Protein AF-0000000084583290 (afdb_homodimer)

Foldseek 3Di:
DVVVVVVVVVVLVVLLVLLLVQQLVVCVVPFNVVDACVSSCVSSVHDSVSVVVNDVGPLRSLVVSLCVLLVVLLVQQPPQHDAPDKDFLVPDDLVNRSNLVSCVVPVSNLLQCVDPRGRVCNVPVVLVSLLCSLQPFKDFAWPPRDDDDRNVVSSVLSVVVVVLSVVCSVVVVPDDSSVSSVVNSVVCVVTTGMMGGNDD/DVVVVVVVVVVLVVLLVLLLVQQLVVCVVPFNVPDACVSSCVSSVHDSVSVVVNDVGSLRSLVVSLCVLLVVLLVQQPPQHDAPDKDFLVPDDLVNRSNLVSCVVPVSNLLQCVDPRGRVCNVPVVLVSLLCSLQPFKDFAWPPRDDDDRNVVSSVLSVVVVVLSVVCSVVVVPDDSSVSSVVNSVVCVVTTGMMGGNDD

Nearest PDB structures (foldseek):
  6hs0-assembly1_A  TM=5.120E-01  e=3.910E-04  Mycobacterium tuberculosis H37Rv
  5wm9-assembly1_A  TM=4.959E-01  e=4.121E-04  Mycobacterium tuberculosis H37Rv
  7pt0-assembly1_A  TM=5.266E-01  e=5.090E-04  Streptomyces coelicolor
  2qib-assembly1_A  TM=5.802E-01  e=3.983E-03  Streptomyces coelicolor A3(2)
  5n1c-assembly1_B  TM=4.462E-01  e=7.116E-03  Mycobacterium tuberculosis H37Rv

Sequence (400 aa):
MEYEQNSTSKRRNRTKEHFREALIKLIKKKGYHAVTVKDIVEEAAYNRSTFYFHYQDKIELAEDLLDKMFTGLEGAAGIMYTPGRKTSTQEIDVPSFSLIAYIYEHKSFFELIKYEDTLPGMHTRFPNAIKNIYEEQFEFETINGMQVNMKYFKIYTGFGFYGLVRNLIAEDFKIPEEQFTKDVIELSQTHIQSFKYIGRMEYEQNSTSKRRNRTKEHFREALIKLIKKKGYHAVTVKDIVEEAAYNRSTFYFHYQDKIELAEDLLDKMFTGLEGAAGIMYTPGRKTSTQEIDVPSFSLIAYIYEHKSFFELIKYEDTLPGMHTRFPNAIKNIYEEQFEFETINGMQVNMKYFKIYTGFGFYGLVRNLIAEDFKIPEEQFTKDVIELSQTHIQSFKYIGR

Structure (mmCIF, N/CA/C/O backbone):
data_AF-0000000084583290-model_v1
#
loop_
_entity.id
_entity.type
_entity.pdbx_description
1 polymer 'TetR family transcriptional regulator'
#
loop_
_atom_site.group_PDB
_atom_site.id
_atom_site.type_symbol
_atom_site.label_atom_id
_atom_site.label_alt_id
_atom_site.label_comp_id
_atom_site.label_asym_id
_atom_site.label_entity_id
_atom_site.label_seq_id
_atom_site.pdbx_PDB_ins_code
_atom_site.Cartn_x
_atom_site.Cartn_y
_atom_site.Cartn_z
_atom_site.occupancy
_atom_site.B_iso_or_equiv
_atom_site.auth_seq_id
_atom_site.auth_comp_id
_atom_site.auth_asym_id
_atom_site.auth_atom_id
_atom_site.pdbx_PDB_model_num
ATOM 1 N N . MET A 1 1 ? -46.5 -10.094 -9.727 1 48.78 1 MET A N 1
ATOM 2 C CA . MET A 1 1 ? -45.281 -10.188 -10.523 1 48.78 1 MET A CA 1
ATOM 3 C C . MET A 1 1 ? -44.188 -9.242 -9.992 1 48.78 1 MET A C 1
ATOM 5 O O . MET A 1 1 ? -43.031 -9.594 -9.945 1 48.78 1 MET A O 1
ATOM 9 N N . GLU A 1 2 ? -44.562 -8.102 -9.555 1 52.69 2 GLU A N 1
ATOM 10 C CA . GLU A 1 2 ? -43.625 -7.129 -8.992 1 52.69 2 GLU A CA 1
ATOM 11 C C . GLU A 1 2 ? -43.125 -7.574 -7.625 1 52.69 2 GLU A C 1
ATOM 13 O O . GLU A 1 2 ? -41.938 -7.449 -7.324 1 52.69 2 GLU A O 1
ATOM 18 N N . TYR A 1 3 ? -44 -8.078 -6.859 1 54.41 3 TYR A N 1
ATOM 19 C CA . TYR A 1 3 ? -43.656 -8.555 -5.527 1 54.41 3 TYR A CA 1
ATOM 20 C C . TYR A 1 3 ? -42.719 -9.766 -5.609 1 54.41 3 TYR A C 1
ATOM 22 O O . TYR A 1 3 ? -41.812 -9.914 -4.801 1 54.41 3 TYR A O 1
ATOM 30 N N . GLU A 1 4 ? -43 -10.664 -6.512 1 52.88 4 GLU A N 1
ATOM 31 C CA . GLU A 1 4 ? -42.156 -11.82 -6.738 1 52.88 4 GLU A CA 1
ATOM 32 C C . GLU A 1 4 ? -40.781 -11.398 -7.246 1 52.88 4 GLU A C 1
ATOM 34 O O . GLU A 1 4 ? -39.75 -12 -6.879 1 52.88 4 GLU A O 1
ATOM 39 N N . GLN A 1 5 ? -40.75 -10.328 -8.078 1 55.19 5 GLN A N 1
ATOM 40 C CA . GLN A 1 5 ? -39.5 -9.812 -8.594 1 55.19 5 GLN A CA 1
ATOM 41 C C . GLN A 1 5 ? -38.656 -9.203 -7.473 1 55.19 5 GLN A C 1
ATOM 43 O O . GLN A 1 5 ? -37.438 -9.391 -7.434 1 55.19 5 GLN A O 1
ATOM 48 N N . ASN A 1 6 ? -39.344 -8.516 -6.559 1 57.34 6 ASN A N 1
ATOM 49 C CA . ASN A 1 6 ? -38.688 -7.922 -5.41 1 57.34 6 ASN A CA 1
ATOM 50 C C . ASN A 1 6 ? -38.125 -8.992 -4.469 1 57.34 6 ASN A C 1
ATOM 52 O O . ASN A 1 6 ? -37.031 -8.844 -3.926 1 57.34 6 ASN A O 1
ATOM 56 N N . SER A 1 7 ? -38.906 -10.125 -4.34 1 58.75 7 SER A N 1
ATOM 57 C CA . SER A 1 7 ? -38.5 -11.219 -3.469 1 58.75 7 SER A CA 1
ATOM 58 C C . SER A 1 7 ? -37.312 -11.961 -4.062 1 58.75 7 SER A C 1
ATOM 60 O O . SER A 1 7 ? -36.375 -12.344 -3.34 1 58.75 7 SER A O 1
ATOM 62 N N . THR A 1 8 ? -37.344 -12.125 -5.395 1 55.91 8 THR A N 1
ATOM 63 C CA . THR A 1 8 ? -36.25 -12.805 -6.082 1 55.91 8 THR A CA 1
ATOM 64 C C . THR A 1 8 ? -34.969 -11.969 -6.039 1 55.91 8 THR A C 1
ATOM 66 O O . THR A 1 8 ? -33.875 -12.508 -5.883 1 55.91 8 THR A O 1
ATOM 69 N N . SER A 1 9 ? -35.25 -10.625 -6.168 1 65.06 9 SER A N 1
ATOM 70 C CA . SER A 1 9 ? -34.125 -9.727 -6.102 1 65.06 9 SER A CA 1
ATOM 71 C C . SER A 1 9 ? -33.469 -9.742 -4.715 1 65.06 9 SER A C 1
ATOM 73 O O . SER A 1 9 ? -32.25 -9.781 -4.59 1 65.06 9 SER A O 1
ATOM 75 N N . LYS A 1 10 ? -34.375 -9.781 -3.723 1 64.75 10 LYS A N 1
ATOM 76 C CA . LYS A 1 10 ? -33.906 -9.82 -2.348 1 64.75 10 LYS A CA 1
ATOM 77 C C . LYS A 1 10 ? -33.188 -11.141 -2.059 1 64.75 10 LYS A C 1
ATOM 79 O O . LYS A 1 10 ? -32.156 -11.164 -1.396 1 64.75 10 LYS A O 1
ATOM 84 N N . ARG A 1 11 ? -33.844 -12.203 -2.557 1 65.38 11 ARG A N 1
ATOM 85 C CA . ARG A 1 11 ? -33.25 -13.523 -2.357 1 65.38 11 ARG A CA 1
ATOM 86 C C . ARG A 1 11 ? -31.891 -13.625 -3.074 1 65.38 11 ARG A C 1
ATOM 88 O O . ARG A 1 11 ? -30.938 -14.156 -2.523 1 65.38 11 ARG A O 1
ATOM 95 N N . ARG A 1 12 ? -31.922 -13.195 -4.305 1 74.62 12 ARG A N 1
ATOM 96 C CA . ARG A 1 12 ? -30.688 -13.195 -5.086 1 74.62 12 ARG A CA 1
ATOM 97 C C . ARG A 1 12 ? -29.594 -12.398 -4.383 1 74.62 12 ARG A C 1
ATOM 99 O O . ARG A 1 12 ? -28.422 -12.797 -4.387 1 74.62 12 ARG A O 1
ATOM 106 N N . ASN A 1 13 ? -29.953 -11.352 -3.766 1 82.75 13 ASN A N 1
ATOM 107 C CA . ASN A 1 13 ? -29.016 -10.5 -3.055 1 82.75 13 ASN A CA 1
ATOM 108 C C . ASN A 1 13 ? -28.484 -11.18 -1.799 1 82.75 13 ASN A C 1
ATOM 110 O O . ASN A 1 13 ? -27.281 -11.086 -1.495 1 82.75 13 ASN A O 1
ATOM 114 N N . ARG A 1 14 ? -29.328 -11.953 -1.276 1 91 14 ARG A N 1
ATOM 115 C CA . ARG A 1 14 ? -28.906 -12.664 -0.074 1 91 14 ARG A CA 1
ATOM 116 C C . ARG A 1 14 ? -27.922 -13.773 -0.409 1 91 14 ARG A C 1
ATOM 118 O O . ARG A 1 14 ? -26.922 -13.961 0.302 1 91 14 ARG A O 1
ATOM 125 N N . THR A 1 15 ? -28.219 -14.461 -1.518 1 95.56 15 THR A N 1
ATOM 126 C CA . THR A 1 15 ? -27.328 -15.523 -1.961 1 95.56 15 THR A CA 1
ATOM 127 C C . THR A 1 15 ? -25.938 -14.977 -2.287 1 95.56 15 THR A C 1
ATOM 129 O O . THR A 1 15 ? -24.922 -15.531 -1.852 1 95.56 15 THR A O 1
ATOM 132 N N . LYS A 1 16 ? -25.891 -13.859 -2.959 1 97.25 16 LYS A N 1
ATOM 133 C CA . LYS A 1 16 ? -24.609 -13.227 -3.287 1 97.25 16 LYS A CA 1
ATOM 134 C C . LYS A 1 16 ? -23.844 -12.844 -2.023 1 97.25 16 LYS A C 1
ATOM 136 O O . LYS A 1 16 ? -22.641 -13.039 -1.941 1 97.25 16 LYS A O 1
ATOM 141 N N . GLU A 1 17 ? -24.578 -12.352 -1.106 1 97.19 17 GLU A N 1
ATOM 142 C CA . GLU A 1 17 ? -23.969 -11.961 0.154 1 97.19 17 GLU A CA 1
ATOM 143 C C . GLU A 1 17 ? -23.344 -13.156 0.86 1 97.19 17 GLU A C 1
ATOM 145 O O . GLU A 1 17 ? -22.234 -13.055 1.404 1 97.19 17 GLU A O 1
ATOM 150 N N . HIS A 1 18 ? -24 -14.24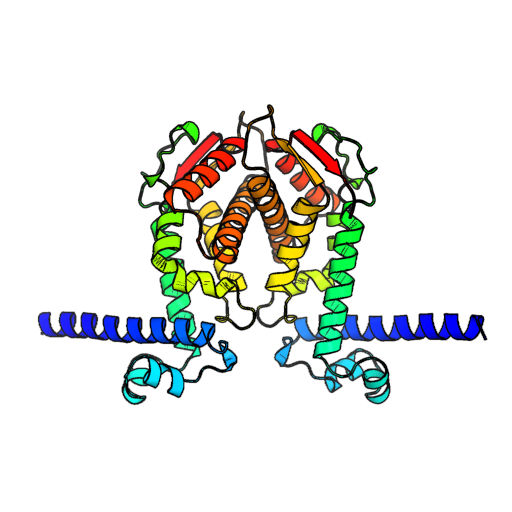2 0.802 1 98 18 HIS A N 1
ATOM 151 C CA . HIS A 1 18 ? -23.484 -15.453 1.427 1 98 18 HIS A CA 1
ATOM 152 C C . HIS A 1 18 ? -22.219 -15.938 0.734 1 98 18 HIS A C 1
ATOM 154 O O . HIS A 1 18 ? -21.266 -16.375 1.396 1 98 18 HIS A O 1
ATOM 160 N N . PHE A 1 19 ? -22.219 -15.852 -0.584 1 98.5 19 PHE A N 1
ATOM 161 C CA . PHE A 1 19 ? -21.047 -16.25 -1.33 1 98.5 19 PHE A CA 1
ATOM 162 C C . PHE A 1 19 ? -19.875 -15.328 -1.028 1 98.5 19 PHE A C 1
ATOM 164 O O . PHE A 1 19 ? -18.734 -15.781 -0.854 1 98.5 19 PHE A O 1
ATOM 171 N N . ARG A 1 20 ? -20.125 -14.055 -0.941 1 98.44 20 ARG A N 1
ATOM 172 C CA . ARG A 1 20 ? -19.078 -13.094 -0.621 1 98.44 20 ARG A CA 1
ATOM 173 C C . ARG A 1 20 ? -18.5 -13.344 0.769 1 98.44 20 ARG A C 1
ATOM 175 O O . ARG A 1 20 ? -17.281 -13.367 0.95 1 98.44 20 ARG A O 1
ATOM 182 N N . GLU A 1 21 ? -19.391 -13.594 1.687 1 98.38 21 GLU A N 1
ATOM 183 C CA . GLU A 1 21 ? -18.969 -13.859 3.057 1 98.38 21 GLU A CA 1
ATOM 184 C C . GLU A 1 21 ? -18.156 -15.156 3.139 1 98.38 21 GLU A C 1
ATOM 186 O O . GLU A 1 21 ? -17.172 -15.234 3.865 1 98.38 21 GLU A O 1
ATOM 191 N N . ALA A 1 22 ? -18.609 -16.125 2.432 1 98.75 22 ALA A N 1
ATOM 192 C CA . ALA A 1 22 ? -17.906 -17.406 2.393 1 98.75 22 ALA A CA 1
ATOM 193 C C . ALA A 1 22 ? -16.5 -17.234 1.817 1 98.75 22 ALA A C 1
ATOM 195 O O . ALA A 1 22 ? -15.531 -17.781 2.35 1 98.75 22 ALA A O 1
ATOM 196 N N . LEU A 1 23 ? -16.391 -16.484 0.766 1 98.81 23 LEU A N 1
ATOM 197 C CA . LEU A 1 23 ? -15.102 -16.25 0.14 1 98.81 23 LEU A CA 1
ATOM 198 C C . LEU A 1 23 ? -14.141 -15.562 1.112 1 98.81 23 LEU A C 1
ATOM 200 O O . LEU A 1 23 ? -12.984 -15.969 1.24 1 98.81 23 LEU A O 1
ATOM 204 N N . ILE A 1 24 ? -14.602 -14.555 1.821 1 98.75 24 ILE A N 1
ATOM 205 C CA . ILE A 1 24 ? -13.789 -13.828 2.795 1 98.75 24 ILE A CA 1
ATOM 206 C C . ILE A 1 24 ? -13.266 -14.797 3.854 1 98.75 24 ILE A C 1
ATOM 208 O O . ILE A 1 24 ? -12.07 -14.82 4.141 1 98.75 24 ILE A O 1
ATOM 212 N N . LYS A 1 25 ? -14.164 -15.586 4.367 1 98.62 25 LYS A N 1
ATOM 213 C CA . LYS A 1 25 ? -13.82 -16.547 5.41 1 98.62 25 LYS A CA 1
ATOM 214 C C . LYS A 1 25 ? -12.773 -17.531 4.914 1 98.62 25 LYS A C 1
ATOM 216 O O . LYS A 1 25 ? -11.797 -17.828 5.617 1 98.62 25 LYS A O 1
ATOM 221 N N . LEU A 1 26 ? -12.945 -18.031 3.762 1 98.81 26 LEU A N 1
ATOM 222 C CA . LEU A 1 26 ? -12.078 -19.078 3.211 1 98.81 26 LEU A CA 1
ATOM 223 C C . LEU A 1 26 ? -10.695 -18.516 2.889 1 98.81 26 LEU A C 1
ATOM 225 O O . LEU A 1 26 ? -9.688 -19.203 3.066 1 98.81 26 LEU A O 1
ATOM 229 N N . ILE A 1 27 ? -10.641 -17.25 2.426 1 98.38 27 ILE A N 1
ATOM 230 C CA . ILE A 1 27 ? -9.352 -16.641 2.137 1 98.38 27 ILE A CA 1
ATOM 231 C C . ILE A 1 27 ? -8.539 -16.5 3.424 1 98.38 27 ILE A C 1
ATOM 233 O O . ILE A 1 27 ? -7.336 -16.766 3.434 1 98.38 27 ILE A O 1
ATOM 237 N N . LYS A 1 28 ? -9.227 -16.172 4.477 1 97.5 28 LYS A N 1
ATOM 238 C CA . LYS A 1 28 ? -8.547 -16.047 5.766 1 97.5 28 LYS A CA 1
ATOM 239 C C . LYS A 1 28 ? -8.047 -17.406 6.258 1 97.5 28 LYS A C 1
ATOM 241 O O . LYS A 1 28 ? -7.016 -17.484 6.93 1 97.5 28 LYS A O 1
ATOM 246 N N . LYS A 1 29 ? -8.688 -18.422 5.852 1 97.69 29 LYS A N 1
ATOM 247 C CA . LYS A 1 29 ? -8.383 -19.766 6.332 1 97.69 29 LYS A CA 1
ATOM 248 C C . LYS A 1 29 ? -7.273 -20.406 5.508 1 97.69 29 LYS A C 1
ATOM 250 O O . LYS A 1 29 ? -6.391 -21.078 6.055 1 97.69 29 LYS A O 1
ATOM 255 N N . LYS A 1 30 ? -7.25 -20.188 4.117 1 97.44 30 LYS A N 1
ATOM 256 C CA . LYS A 1 30 ? -6.328 -21.016 3.348 1 97.44 30 LYS A CA 1
ATOM 257 C C . LYS A 1 30 ? -5.758 -20.234 2.16 1 97.44 30 LYS A C 1
ATOM 259 O O . LYS A 1 30 ? -5.016 -20.797 1.35 1 97.44 30 LYS A O 1
ATOM 264 N N . GLY A 1 31 ? -6.023 -18.953 2.064 1 96.44 31 GLY A N 1
ATOM 265 C CA . GLY A 1 31 ? -5.539 -18.156 0.944 1 96.44 31 GLY A CA 1
ATOM 266 C C . GLY A 1 31 ? -6.434 -18.25 -0.276 1 96.44 31 GLY A C 1
ATOM 267 O O . GLY A 1 31 ? -7.105 -19.25 -0.495 1 96.44 31 GLY A O 1
ATOM 268 N N . TYR A 1 32 ? -6.422 -17.203 -1.07 1 96.75 32 TYR A N 1
ATOM 269 C CA . TYR A 1 32 ? -7.309 -17.078 -2.221 1 96.75 32 TYR A CA 1
ATOM 270 C C . TYR A 1 32 ? -7.078 -18.203 -3.225 1 96.75 32 TYR A C 1
ATOM 272 O O . TYR A 1 32 ? -8.039 -18.781 -3.742 1 96.75 32 TYR A O 1
ATOM 280 N N . HIS A 1 33 ? -5.84 -18.516 -3.553 1 93.75 33 HIS A N 1
ATOM 281 C CA . HIS A 1 33 ? -5.535 -19.438 -4.637 1 93.75 33 HIS A CA 1
ATOM 282 C C . HIS A 1 33 ? -5.961 -20.859 -4.289 1 93.75 33 HIS A C 1
ATOM 284 O O . HIS A 1 33 ? -6.348 -21.641 -5.172 1 93.75 33 HIS A O 1
ATOM 290 N N . ALA A 1 34 ? -6.008 -21.156 -3.039 1 96.81 34 ALA A N 1
ATOM 291 C CA . ALA A 1 34 ? -6.359 -22.516 -2.609 1 96.81 34 ALA A CA 1
ATOM 292 C C . ALA A 1 34 ? -7.875 -22.688 -2.549 1 96.81 34 ALA A C 1
ATOM 294 O O . ALA A 1 34 ? -8.375 -23.812 -2.455 1 96.81 34 ALA A O 1
ATOM 295 N N . VAL A 1 35 ? -8.633 -21.641 -2.58 1 98.5 35 VAL A N 1
ATOM 296 C CA . VAL A 1 35 ? -10.086 -21.703 -2.473 1 98.5 35 VAL A CA 1
ATOM 297 C C . VAL A 1 35 ? -10.68 -22.188 -3.791 1 98.5 35 VAL A C 1
ATOM 299 O O . VAL A 1 35 ? -10.273 -21.75 -4.867 1 98.5 35 VAL A O 1
ATOM 302 N N . THR A 1 36 ? -11.609 -23.125 -3.742 1 98.38 36 THR A N 1
ATOM 303 C CA . THR A 1 36 ? -12.336 -23.594 -4.914 1 98.38 36 THR A CA 1
ATOM 304 C C . THR A 1 36 ? -13.82 -23.234 -4.82 1 98.38 36 THR A C 1
ATOM 306 O O . THR A 1 36 ? -14.297 -22.844 -3.756 1 98.38 36 THR A O 1
ATOM 309 N N . VAL A 1 37 ? -14.477 -23.359 -5.973 1 98.5 37 VAL A N 1
ATOM 310 C CA . VAL A 1 37 ? -15.922 -23.141 -5.977 1 98.5 37 VAL A CA 1
ATOM 311 C C . VAL A 1 37 ? -16.594 -24.156 -5.047 1 98.5 37 VAL A C 1
ATOM 313 O O . VAL A 1 37 ? -17.547 -23.812 -4.344 1 98.5 37 VAL A O 1
ATOM 316 N N . LYS A 1 38 ? -16.016 -25.344 -5.02 1 98.5 38 LYS A N 1
ATOM 317 C CA . LYS A 1 38 ? -16.547 -26.359 -4.109 1 98.5 38 LYS A CA 1
ATOM 318 C C . LYS A 1 38 ? -16.469 -25.891 -2.658 1 98.5 38 LYS A C 1
ATOM 320 O O . LYS A 1 38 ? -17.438 -26.016 -1.909 1 98.5 38 LYS A O 1
ATOM 325 N N . ASP A 1 39 ? -15.383 -25.359 -2.232 1 98.75 39 ASP A N 1
ATOM 326 C CA . ASP A 1 39 ? -15.211 -24.812 -0.885 1 98.75 39 ASP A CA 1
ATOM 327 C C . ASP A 1 39 ? -16.266 -23.75 -0.584 1 98.75 39 ASP A C 1
ATOM 329 O O . ASP A 1 39 ? -16.844 -23.734 0.498 1 98.75 39 ASP A O 1
ATOM 333 N N . ILE A 1 40 ? -16.5 -22.859 -1.593 1 98.81 40 ILE A N 1
ATOM 334 C CA . ILE A 1 40 ? -17.359 -21.688 -1.42 1 98.81 40 ILE A CA 1
ATOM 335 C C . ILE A 1 40 ? -18.797 -22.141 -1.212 1 98.81 40 ILE A C 1
ATOM 337 O O . ILE A 1 40 ? -19.469 -21.672 -0.287 1 98.81 40 ILE A O 1
ATOM 341 N N . VAL A 1 41 ? -19.25 -23.031 -2.059 1 98.56 41 VAL A N 1
ATOM 342 C CA . VAL A 1 41 ? -20.641 -23.453 -1.973 1 98.56 41 VAL A CA 1
ATOM 343 C C . VAL A 1 41 ? -20.859 -24.266 -0.697 1 98.56 41 VAL A C 1
ATOM 345 O O . VAL A 1 41 ? -21.922 -24.156 -0.067 1 98.56 41 VAL A O 1
ATOM 348 N N . GLU A 1 42 ? -19.875 -25.062 -0.284 1 98.62 42 GLU A N 1
ATOM 349 C CA . GLU A 1 42 ? -19.984 -25.812 0.965 1 98.62 42 GLU A CA 1
ATOM 350 C C . GLU A 1 42 ? -20.031 -24.875 2.168 1 98.62 42 GLU A C 1
ATOM 352 O O . GLU A 1 42 ? -20.859 -25.047 3.064 1 98.62 42 GLU A O 1
ATOM 357 N N . GLU A 1 43 ? -19.188 -23.875 2.211 1 98.5 43 GLU A N 1
ATOM 358 C CA . GLU A 1 43 ? -19.141 -22.906 3.299 1 98.5 43 GLU A CA 1
ATOM 359 C C . GLU A 1 43 ? -20.438 -22.109 3.377 1 98.5 43 GLU A C 1
ATOM 361 O O . GLU A 1 43 ? -20.938 -21.812 4.469 1 98.5 43 GLU A O 1
ATOM 366 N N . ALA A 1 44 ? -20.984 -21.766 2.219 1 98.19 44 ALA A N 1
ATOM 367 C CA . ALA A 1 44 ? -22.188 -20.938 2.146 1 98.19 44 ALA A CA 1
ATOM 368 C C . ALA A 1 44 ? -23.453 -21.781 2.24 1 98.19 44 ALA A C 1
ATOM 370 O O . ALA A 1 44 ? -24.562 -21.25 2.334 1 98.19 44 ALA A O 1
ATOM 371 N N . ALA A 1 45 ? -23.312 -23.109 2.158 1 97.5 45 ALA A N 1
ATOM 372 C CA . ALA A 1 45 ? -24.422 -24.047 2.26 1 97.5 45 ALA A CA 1
ATOM 373 C C . ALA A 1 45 ? -25.359 -23.938 1.063 1 97.5 45 ALA A C 1
ATOM 375 O O . ALA A 1 45 ? -26.578 -23.828 1.231 1 97.5 45 ALA A O 1
ATOM 376 N N . TYR A 1 46 ? -24.719 -23.828 -0.071 1 97.44 46 TYR A N 1
ATOM 377 C CA . TYR A 1 46 ? -25.438 -23.875 -1.34 1 97.44 46 TYR A CA 1
ATOM 378 C C . TYR A 1 46 ? -24.891 -24.969 -2.242 1 97.44 46 TYR A C 1
ATOM 380 O O . TYR A 1 46 ? -23.875 -25.609 -1.915 1 97.44 46 TYR A O 1
ATOM 388 N N . ASN A 1 47 ? -25.578 -25.281 -3.307 1 95.75 47 ASN A N 1
ATOM 389 C CA . ASN A 1 47 ? -25.047 -26.203 -4.312 1 95.75 47 ASN A CA 1
ATOM 390 C C . ASN A 1 47 ? -24.344 -25.453 -5.438 1 95.75 47 ASN A C 1
ATOM 392 O O . ASN A 1 47 ? -24.422 -24.234 -5.531 1 95.75 47 ASN A O 1
ATOM 396 N N . ARG A 1 48 ? -23.625 -26.234 -6.215 1 97 48 ARG A N 1
ATOM 397 C CA . ARG A 1 48 ? -22.828 -25.656 -7.297 1 97 48 ARG A CA 1
ATOM 398 C C . ARG A 1 48 ? -23.719 -24.969 -8.328 1 97 48 ARG A C 1
ATOM 400 O O . ARG A 1 48 ? -23.344 -23.953 -8.906 1 97 48 ARG A O 1
ATOM 407 N N . SER A 1 49 ? -24.891 -25.547 -8.531 1 97 49 SER A N 1
ATOM 408 C CA . SER A 1 49 ? -25.797 -24.969 -9.523 1 97 49 SER A CA 1
ATOM 409 C C . SER A 1 49 ? -26.203 -23.547 -9.148 1 97 49 SER A C 1
ATOM 411 O O . SER A 1 49 ? -26.312 -22.672 -10.008 1 97 49 SER A O 1
ATOM 413 N N . THR A 1 50 ? -26.422 -23.359 -7.91 1 97.12 50 THR A N 1
ATOM 414 C CA . THR A 1 50 ? -26.797 -22.047 -7.414 1 97.12 50 THR A CA 1
ATOM 415 C C . THR A 1 50 ? -25.656 -21.047 -7.629 1 97.12 50 THR A C 1
ATOM 417 O O . THR A 1 50 ? -25.891 -19.891 -7.992 1 97.12 50 THR A O 1
ATOM 420 N N . PHE A 1 51 ? -24.391 -21.5 -7.387 1 98.31 51 PHE A N 1
ATOM 421 C CA . PHE A 1 51 ? -23.234 -20.641 -7.613 1 98.31 51 PHE A CA 1
ATOM 422 C C . PHE A 1 51 ? -23.172 -20.172 -9.062 1 98.31 51 PHE A C 1
ATOM 424 O O . PHE A 1 51 ? -23.031 -18.969 -9.328 1 98.31 51 PHE A O 1
ATOM 431 N N . TYR A 1 52 ? -23.422 -21.062 -9.969 1 97.31 52 TYR A N 1
ATOM 432 C CA . TYR A 1 52 ? -23.234 -20.781 -11.391 1 97.31 52 TYR A CA 1
ATOM 433 C C . TYR A 1 52 ? -24.391 -19.969 -11.945 1 97.31 52 TYR A C 1
ATOM 435 O O . TYR A 1 52 ? -24.297 -19.391 -13.039 1 97.31 52 TYR A O 1
ATOM 443 N N . PHE A 1 53 ? -25.438 -19.984 -11.188 1 97.06 53 PHE A N 1
ATOM 444 C CA . PHE A 1 53 ? -26.547 -19.094 -11.516 1 97.06 53 PHE A CA 1
ATOM 445 C C . PHE A 1 53 ? -26.141 -17.641 -11.312 1 97.06 53 PHE A C 1
ATOM 447 O O . PHE A 1 53 ? -26.578 -16.75 -12.047 1 97.06 53 PHE A O 1
ATOM 454 N N . HIS A 1 54 ? -25.281 -17.422 -10.391 1 97.44 54 HIS A N 1
ATOM 455 C CA . HIS A 1 54 ? -24.922 -16.062 -9.992 1 97.44 54 HIS A CA 1
ATOM 456 C C . HIS A 1 54 ? -23.562 -15.656 -10.57 1 97.44 54 HIS A C 1
ATOM 458 O O . HIS A 1 54 ? -23.359 -14.492 -10.906 1 97.44 54 HIS A O 1
ATOM 464 N N . TYR A 1 55 ? -22.625 -16.641 -10.578 1 98.12 55 TYR A N 1
ATOM 465 C CA . TYR A 1 55 ? -21.25 -16.344 -10.992 1 98.12 55 TYR A CA 1
ATOM 466 C C . TYR A 1 55 ? -20.75 -17.406 -11.961 1 98.12 55 TYR A C 1
ATOM 468 O O . TYR A 1 55 ? -21.047 -18.594 -11.812 1 98.12 55 TYR A O 1
ATOM 476 N N . GLN A 1 56 ? -19.875 -16.922 -12.867 1 97.88 56 GLN A N 1
ATOM 477 C CA . GLN A 1 56 ? -19.266 -17.844 -13.812 1 97.88 56 GLN A CA 1
ATOM 478 C C . GLN A 1 56 ? -18.109 -18.594 -13.172 1 97.88 56 GLN A C 1
ATOM 480 O O . GLN A 1 56 ? -17.828 -19.75 -13.531 1 97.88 56 GLN A O 1
ATOM 485 N N . ASP A 1 57 ? -17.391 -17.969 -12.273 1 97.75 57 ASP A N 1
ATOM 486 C CA . ASP A 1 57 ? -16.219 -18.531 -11.609 1 97.75 57 ASP A CA 1
ATOM 487 C C . ASP A 1 57 ? -15.859 -17.734 -10.359 1 97.75 57 ASP A C 1
ATOM 489 O O . ASP A 1 57 ? -16.562 -16.797 -9.992 1 97.75 57 ASP A O 1
ATOM 493 N N . LYS A 1 58 ? -14.828 -18.141 -9.688 1 97.81 58 LYS A N 1
ATOM 494 C CA . LYS A 1 58 ? -14.352 -17.5 -8.469 1 97.81 58 LYS A CA 1
ATOM 495 C C . LYS A 1 58 ? -13.844 -16.094 -8.742 1 97.81 58 LYS A C 1
ATOM 497 O O . LYS A 1 58 ? -13.992 -15.203 -7.906 1 97.81 58 LYS A O 1
ATOM 502 N N . ILE A 1 59 ? -13.344 -15.875 -9.922 1 97.25 59 ILE A N 1
ATOM 503 C CA . ILE A 1 59 ? -12.797 -14.578 -10.297 1 97.25 59 ILE A CA 1
ATOM 504 C C . ILE A 1 59 ? -13.914 -13.539 -10.352 1 97.25 59 ILE A C 1
ATOM 506 O O . ILE A 1 59 ? -13.758 -12.422 -9.836 1 97.25 59 ILE A O 1
ATOM 510 N N . GLU A 1 60 ? -14.969 -13.898 -10.914 1 98.38 60 GLU A N 1
ATOM 511 C CA . GLU A 1 60 ? -16.109 -12.984 -10.977 1 98.38 60 GLU A CA 1
ATOM 512 C C . GLU A 1 60 ? -16.625 -12.656 -9.586 1 98.38 60 GLU A C 1
ATOM 514 O O . GLU A 1 60 ? -16.984 -11.508 -9.305 1 98.38 60 GLU A O 1
ATOM 519 N N . LEU A 1 61 ? -16.75 -13.695 -8.75 1 98.62 61 LEU A N 1
ATOM 520 C CA . LEU A 1 61 ? -17.172 -13.477 -7.375 1 98.62 61 LEU A CA 1
ATOM 521 C C . LEU A 1 61 ? -16.234 -12.508 -6.664 1 98.62 61 LEU A C 1
ATOM 523 O O . LEU A 1 61 ? -16.688 -11.578 -5.984 1 98.62 61 LEU A O 1
ATOM 527 N N . ALA A 1 62 ? -14.953 -12.688 -6.836 1 98.44 62 ALA A N 1
ATOM 528 C CA . ALA A 1 62 ? -13.953 -11.82 -6.219 1 98.44 62 ALA A CA 1
ATOM 529 C C . ALA A 1 62 ? -14.094 -10.383 -6.699 1 98.44 62 ALA A C 1
ATOM 531 O O . ALA A 1 62 ? -14.055 -9.445 -5.895 1 98.44 62 ALA A O 1
ATOM 532 N N . GLU A 1 63 ? -14.266 -10.211 -7.949 1 98.06 63 GLU A N 1
ATOM 533 C CA . GLU A 1 63 ? -14.438 -8.875 -8.523 1 98.06 63 GLU A CA 1
ATOM 534 C C . GLU A 1 63 ? -15.695 -8.203 -7.992 1 98.06 63 GLU A C 1
ATOM 536 O O . GLU A 1 63 ? -15.68 -7.008 -7.684 1 98.06 63 GLU A O 1
ATOM 541 N N . ASP A 1 64 ? -16.719 -8.992 -7.969 1 98.19 64 ASP A N 1
ATOM 542 C CA . ASP A 1 64 ? -17.969 -8.492 -7.434 1 98.19 64 ASP A CA 1
ATOM 543 C C . ASP A 1 64 ? -17.812 -8.016 -5.992 1 98.19 64 ASP A C 1
ATOM 545 O O . ASP A 1 64 ? -18.312 -6.953 -5.621 1 98.19 64 ASP A O 1
ATOM 549 N N . LEU A 1 65 ? -17.172 -8.797 -5.195 1 98.5 65 LEU A N 1
ATOM 550 C CA . LEU A 1 65 ? -16.922 -8.453 -3.803 1 98.5 65 LEU A CA 1
ATOM 551 C C . LEU A 1 65 ? -16.125 -7.156 -3.701 1 98.5 65 LEU A C 1
ATOM 553 O O . LEU A 1 65 ? -16.5 -6.242 -2.963 1 98.5 65 LEU A O 1
ATOM 557 N N . LEU A 1 66 ? -15.039 -7 -4.438 1 98.44 66 LEU A N 1
ATOM 558 C CA . LEU A 1 66 ? -14.227 -5.793 -4.441 1 98.44 66 LEU A CA 1
ATOM 559 C C . LEU A 1 66 ? -15.047 -4.578 -4.855 1 98.44 66 LEU A C 1
ATOM 561 O O . LEU A 1 66 ? -15.008 -3.537 -4.195 1 98.44 66 LEU A O 1
ATOM 565 N N . ASP A 1 67 ? -15.758 -4.781 -5.941 1 98 67 ASP A N 1
ATOM 566 C CA . ASP A 1 67 ? -16.562 -3.678 -6.465 1 98 67 ASP A CA 1
ATOM 567 C C . ASP A 1 67 ? -17.578 -3.191 -5.426 1 98 67 ASP A C 1
ATOM 569 O O . ASP A 1 67 ? -17.703 -1.986 -5.199 1 98 67 ASP A O 1
ATOM 573 N N . LYS A 1 68 ? -18.25 -4.09 -4.848 1 97.69 68 LYS A N 1
ATOM 574 C CA . LYS A 1 68 ? -19.25 -3.738 -3.846 1 97.69 68 LYS A CA 1
ATOM 575 C C . LYS A 1 68 ? -18.625 -2.98 -2.68 1 97.69 68 LYS A C 1
ATOM 577 O O . LYS A 1 68 ? -19.125 -1.925 -2.279 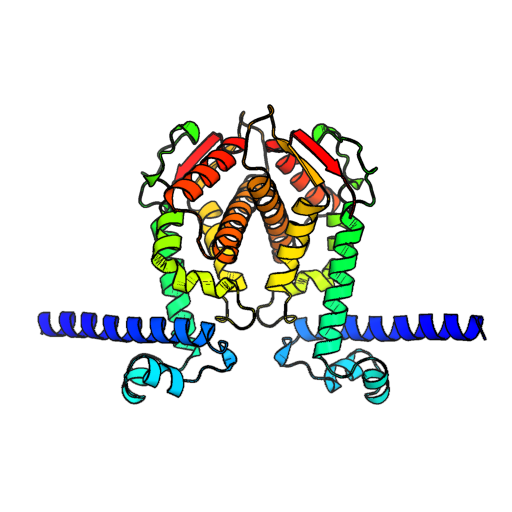1 97.69 68 LYS A O 1
ATOM 582 N N . MET A 1 69 ? -17.562 -3.477 -2.164 1 98.06 69 MET A N 1
ATOM 583 C CA . MET A 1 69 ? -16.953 -2.934 -0.947 1 98.06 69 MET A CA 1
ATOM 584 C C . MET A 1 69 ? -16.312 -1.575 -1.215 1 98.06 69 MET A C 1
ATOM 586 O O . MET A 1 69 ? -16.484 -0.642 -0.427 1 98.06 69 MET A O 1
ATOM 590 N N . PHE A 1 70 ? -15.648 -1.394 -2.357 1 97.5 70 PHE A N 1
ATOM 591 C CA . PHE A 1 70 ? -14.953 -0.135 -2.604 1 97.5 70 PHE A CA 1
ATOM 592 C C . PHE A 1 70 ? -15.914 0.92 -3.135 1 97.5 70 PHE A C 1
ATOM 594 O O . PHE A 1 70 ? -15.75 2.111 -2.867 1 97.5 70 PHE A O 1
ATOM 601 N N . THR A 1 71 ? -16.953 0.477 -3.844 1 96.25 71 THR A N 1
ATOM 602 C CA . THR A 1 71 ? -18.031 1.417 -4.16 1 96.25 71 THR A CA 1
ATOM 603 C C . THR A 1 71 ? -18.703 1.91 -2.889 1 96.25 71 THR A C 1
ATOM 605 O O . THR A 1 71 ? -19.031 3.096 -2.768 1 96.25 71 THR A O 1
ATOM 608 N N . GLY A 1 72 ? -18.953 1.02 -1.999 1 95.75 72 GLY A N 1
ATOM 609 C CA . GLY A 1 72 ? -19.5 1.399 -0.707 1 95.75 72 GLY A CA 1
ATOM 610 C C . GLY A 1 72 ? -18.609 2.359 0.061 1 95.75 72 GLY A C 1
ATOM 611 O O . GLY A 1 72 ? -19.094 3.314 0.668 1 95.75 72 GLY A O 1
ATOM 612 N N . LEU A 1 73 ? -17.344 2.137 0.06 1 95.94 73 LEU A N 1
ATOM 613 C CA . LEU A 1 73 ? -16.391 3.016 0.724 1 95.94 73 LEU A CA 1
ATOM 614 C C . LEU A 1 73 ? -16.438 4.418 0.129 1 95.94 73 LEU A C 1
ATOM 616 O O . LEU A 1 73 ? -16.5 5.406 0.864 1 95.94 73 LEU A O 1
ATOM 620 N N . GLU A 1 74 ? -16.438 4.457 -1.155 1 93.75 74 GLU A N 1
ATOM 621 C CA . GLU A 1 74 ? -16.516 5.738 -1.852 1 93.75 74 GLU A CA 1
ATOM 622 C C . GLU A 1 74 ? -17.812 6.469 -1.507 1 93.75 74 GLU A C 1
ATOM 624 O O . GLU A 1 74 ? -17.828 7.691 -1.354 1 93.75 74 GLU A O 1
ATOM 629 N N . GLY A 1 75 ? -18.859 5.719 -1.405 1 92.12 75 GLY A N 1
ATOM 630 C CA . GLY A 1 75 ? -20.141 6.297 -1.044 1 92.12 75 GLY A CA 1
ATOM 631 C C . GLY A 1 75 ? -20.188 6.789 0.39 1 92.12 75 GLY A C 1
ATOM 632 O O . GLY A 1 75 ? -20.891 7.754 0.698 1 92.12 75 GLY A O 1
ATOM 633 N N . ALA A 1 76 ? -19.453 6.191 1.237 1 91.56 76 ALA A N 1
ATOM 634 C CA . ALA A 1 76 ? -19.438 6.539 2.656 1 91.56 76 ALA A CA 1
ATOM 635 C C . ALA A 1 76 ? -18.703 7.852 2.893 1 91.56 76 ALA A C 1
ATOM 637 O O . ALA A 1 76 ? -18.938 8.539 3.889 1 91.56 76 ALA A O 1
ATOM 638 N N . ALA A 1 77 ? -17.797 8.336 2.092 1 86.81 77 ALA A N 1
ATOM 639 C CA . ALA A 1 77 ? -16.906 9.477 2.275 1 86.81 77 ALA A CA 1
ATOM 640 C C . ALA A 1 77 ? -17.703 10.766 2.477 1 86.81 77 ALA A C 1
ATOM 642 O O . ALA A 1 77 ? -17.312 11.625 3.273 1 86.81 77 ALA A O 1
ATOM 643 N N . GLY A 1 78 ? -18.828 10.906 1.856 1 82.12 78 GLY A N 1
ATOM 644 C CA . GLY A 1 78 ? -19.516 12.195 1.861 1 82.12 78 GLY A CA 1
ATOM 645 C C . GLY A 1 78 ? -20.828 12.172 2.617 1 82.12 78 GLY A C 1
ATOM 646 O O . GLY A 1 78 ? -21.578 13.148 2.594 1 82.12 78 GLY A O 1
ATOM 647 N N . ILE A 1 79 ? -21.109 11.141 3.285 1 79 79 ILE A N 1
ATOM 648 C CA . ILE A 1 79 ? -22.453 10.93 3.828 1 79 79 ILE A CA 1
ATOM 649 C C . ILE A 1 79 ? -22.75 12 4.875 1 79 79 ILE A C 1
ATOM 651 O O . ILE A 1 79 ? -23.891 12.469 4.977 1 79 79 ILE A O 1
ATOM 655 N N . MET A 1 80 ? -21.75 12.43 5.551 1 76.88 80 MET A N 1
ATOM 656 C CA . MET A 1 80 ? -22 13.328 6.676 1 76.88 80 MET A CA 1
ATOM 657 C C . MET A 1 80 ? -21.734 14.773 6.293 1 76.88 80 MET A C 1
ATOM 659 O O . MET A 1 80 ? -21.781 15.664 7.137 1 76.88 80 MET A O 1
ATOM 663 N N . TYR A 1 81 ? -21.469 15.016 4.996 1 80.44 81 TYR A N 1
ATOM 664 C CA . TYR A 1 81 ? -21.078 16.359 4.605 1 80.44 81 TYR A CA 1
ATOM 665 C C . TYR A 1 81 ? -22.016 16.906 3.533 1 80.44 81 TYR A C 1
ATOM 667 O O . TYR A 1 81 ? -22.484 16.156 2.68 1 80.44 81 TYR A O 1
ATOM 675 N N . THR A 1 82 ? -22.281 18.188 3.678 1 79.81 82 THR A N 1
ATOM 676 C CA . THR A 1 82 ? -22.984 18.891 2.621 1 79.81 82 THR A CA 1
ATOM 677 C C . THR A 1 82 ? -22.031 19.312 1.512 1 79.81 82 THR A C 1
ATOM 679 O O . THR A 1 82 ? -21.016 19.969 1.771 1 79.81 82 THR A O 1
ATOM 682 N N . PRO A 1 83 ? -22.406 18.922 0.328 1 85.81 83 PRO A N 1
ATOM 683 C CA . PRO A 1 83 ? -21.5 19.312 -0.763 1 85.81 83 PRO A CA 1
ATOM 684 C C . PRO A 1 83 ? -21.297 20.812 -0.86 1 85.81 83 PRO A C 1
ATOM 686 O O . PRO A 1 83 ? -22.266 21.578 -0.757 1 85.81 83 PRO A O 1
ATOM 689 N N . GLY A 1 84 ? -20.062 21.141 -0.987 1 84.94 84 GLY A N 1
ATOM 690 C CA . GLY A 1 84 ? -19.734 22.531 -1.221 1 84.94 84 GLY A CA 1
ATOM 691 C C . GLY A 1 84 ? -19.5 23.312 0.06 1 84.94 84 GLY A C 1
ATOM 692 O O . GLY A 1 84 ? -18.938 24.422 0.03 1 84.94 84 GLY A O 1
ATOM 693 N N . ARG A 1 85 ? -19.859 22.75 1.162 1 85.62 85 ARG A N 1
ATOM 694 C CA . ARG A 1 85 ? -19.688 23.453 2.426 1 85.62 85 ARG A CA 1
ATOM 695 C C . ARG A 1 85 ? -18.297 23.234 2.998 1 85.62 85 ARG A C 1
ATOM 697 O O . ARG A 1 85 ? -17.844 22.078 3.127 1 85.62 85 ARG A O 1
ATOM 704 N N . LYS A 1 86 ? -17.75 24.344 3.32 1 89.06 86 LYS A N 1
ATOM 705 C CA . LYS A 1 86 ? -16.438 24.281 3.953 1 89.06 86 LYS A CA 1
ATOM 706 C C . LYS A 1 86 ? -16.562 23.906 5.426 1 89.06 86 LYS A C 1
ATOM 708 O O . LYS A 1 86 ? -17.406 24.438 6.141 1 89.06 86 LYS A O 1
ATOM 713 N N . THR A 1 87 ? -15.734 22.984 5.832 1 86.44 87 THR A N 1
ATOM 714 C CA . THR A 1 87 ? -15.703 22.531 7.219 1 86.44 87 THR A CA 1
ATOM 715 C C . THR A 1 87 ? -14.305 22.688 7.809 1 86.44 87 THR A C 1
ATOM 717 O O . THR A 1 87 ? -13.32 22.219 7.219 1 86.44 87 THR A O 1
ATOM 720 N N . SER A 1 88 ? -14.273 23.359 8.945 1 87.06 88 SER A N 1
ATOM 721 C CA . SER A 1 88 ? -13.008 23.453 9.664 1 87.06 88 SER A CA 1
ATOM 722 C C . SER A 1 88 ? -12.664 22.141 10.367 1 87.06 88 SER A C 1
ATOM 724 O O . SER A 1 88 ? -13.539 21.5 10.953 1 87.06 88 SER A O 1
ATOM 726 N N . THR A 1 89 ? -11.344 21.734 10.281 1 83.94 89 THR A N 1
ATOM 727 C CA . THR A 1 89 ? -10.945 20.484 10.938 1 83.94 89 THR A CA 1
ATOM 728 C C . THR A 1 89 ? -11.07 20.609 12.453 1 83.94 89 THR A C 1
ATOM 730 O O . THR A 1 89 ? -11.18 19.609 13.148 1 83.94 89 THR A O 1
ATOM 733 N N . GLN A 1 90 ? -11.078 21.797 12.969 1 82 90 GLN A N 1
ATOM 734 C CA . GLN A 1 90 ? -11.25 22.016 14.398 1 82 90 GLN A CA 1
ATOM 735 C C . GLN A 1 90 ? -12.695 21.766 14.828 1 82 90 GLN A C 1
ATOM 737 O O . GLN A 1 90 ? -12.969 21.594 16.016 1 82 90 GLN A O 1
ATOM 742 N N . GLU A 1 91 ? -13.562 21.688 13.836 1 79.12 91 GLU A N 1
ATOM 743 C CA . GLU A 1 91 ? -14.984 21.547 14.133 1 79.12 91 GLU A CA 1
ATOM 744 C C . GLU A 1 91 ? -15.453 20.109 13.891 1 79.12 91 GLU A C 1
ATOM 746 O O . GLU A 1 91 ? -16.625 19.781 14.133 1 79.12 91 GLU A O 1
ATOM 751 N N . ILE A 1 92 ? -14.516 19.375 13.445 1 73 92 ILE A N 1
ATOM 752 C CA . ILE A 1 92 ? -14.914 18.016 13.125 1 73 92 ILE A CA 1
ATOM 753 C C . ILE A 1 92 ? -15.242 17.266 14.406 1 73 92 ILE A C 1
ATOM 755 O O . ILE A 1 92 ? -14.5 17.344 15.391 1 73 92 ILE A O 1
ATOM 759 N N . ASP A 1 93 ? -16.562 16.859 14.398 1 66.19 93 ASP A N 1
ATOM 760 C CA . ASP A 1 93 ? -16.953 15.945 15.477 1 66.19 93 ASP A CA 1
ATOM 761 C C . ASP A 1 93 ? -16.812 14.492 15.047 1 66.19 93 ASP A C 1
ATOM 763 O O . ASP A 1 93 ? -16.656 14.203 13.859 1 66.19 93 ASP A O 1
ATOM 767 N N . VAL A 1 94 ? -16.672 13.492 16.078 1 59 94 VAL A N 1
ATOM 768 C CA . VAL A 1 94 ? -16.406 12.062 15.945 1 59 94 VAL A CA 1
ATOM 769 C C . VAL A 1 94 ? -17.344 11.461 14.891 1 59 94 VAL A C 1
ATOM 771 O O . VAL A 1 94 ? -16.906 10.719 14.008 1 59 94 VAL A O 1
ATOM 774 N N . PRO A 1 95 ? -18.578 11.75 14.875 1 55.22 95 PRO A N 1
ATOM 775 C CA . PRO A 1 95 ? -19.453 11.039 13.938 1 55.22 95 PRO A CA 1
ATOM 776 C C . PRO A 1 95 ? -19.094 11.305 12.477 1 55.22 95 PRO A C 1
ATOM 778 O O . PRO A 1 95 ? -19.531 10.555 11.594 1 55.22 95 PRO A O 1
ATOM 781 N N . SER A 1 96 ? -18.141 12.141 12.289 1 55.59 96 SER A N 1
ATOM 782 C CA . SER A 1 96 ? -18 12.711 10.953 1 55.59 96 SER A CA 1
ATOM 783 C C . SER A 1 96 ? -17.031 11.906 10.102 1 55.59 96 SER A C 1
ATOM 785 O O . SER A 1 96 ? -16.891 12.164 8.906 1 55.59 96 SER A O 1
ATOM 787 N N . PHE A 1 97 ? -16.516 10.922 10.656 1 75.88 97 PHE A N 1
ATOM 788 C CA . PHE A 1 97 ? -15.617 10.219 9.742 1 75.88 97 PHE A CA 1
ATOM 789 C C . PHE A 1 97 ? -16.219 8.898 9.281 1 75.88 97 PHE A C 1
ATOM 791 O O . PHE A 1 97 ? -15.836 7.832 9.766 1 75.88 97 PHE A O 1
ATOM 798 N N . SER A 1 98 ? -17.203 9.016 8.414 1 87.31 98 SER A N 1
ATOM 799 C CA . SER A 1 98 ? -18.016 7.922 7.887 1 87.31 98 SER A CA 1
ATOM 800 C C . SER A 1 98 ? -17.141 6.863 7.223 1 87.31 98 SER A C 1
ATOM 802 O O . SER A 1 98 ? -17.516 5.684 7.188 1 87.31 98 SER A O 1
ATOM 804 N N . LEU A 1 99 ? -16 7.285 6.754 1 93.12 99 LEU A N 1
ATOM 805 C CA . LEU A 1 99 ? -15.078 6.312 6.172 1 93.12 99 LEU A CA 1
ATOM 806 C C . LEU A 1 99 ? -14.641 5.289 7.215 1 93.12 99 LEU A C 1
ATOM 808 O O . LEU A 1 99 ? -14.625 4.086 6.941 1 93.12 99 LEU A O 1
ATOM 812 N N . ILE A 1 100 ? -14.336 5.812 8.398 1 94.75 100 ILE A N 1
ATOM 813 C CA . ILE A 1 100 ? -13.859 4.953 9.477 1 94.75 100 ILE A CA 1
ATOM 814 C C . ILE A 1 100 ? -14.977 4.023 9.93 1 94.75 100 ILE A C 1
ATOM 816 O O . ILE A 1 100 ? -14.758 2.826 10.133 1 94.75 100 ILE A O 1
ATOM 820 N N . ALA A 1 101 ? -16.188 4.578 10.047 1 93.69 101 ALA A N 1
ATOM 821 C CA . ALA A 1 101 ? -17.344 3.758 10.406 1 93.69 101 ALA A CA 1
ATOM 822 C C . ALA A 1 101 ? -17.547 2.619 9.414 1 93.69 101 ALA A C 1
ATOM 824 O O . ALA A 1 101 ? -17.797 1.48 9.805 1 93.69 101 ALA A O 1
ATOM 825 N N . TYR A 1 102 ? -17.422 2.908 8.172 1 96.12 102 TYR A N 1
ATOM 826 C CA . TYR A 1 102 ? -17.578 1.904 7.121 1 96.12 102 TYR A CA 1
ATOM 827 C C . TYR A 1 102 ? -16.531 0.81 7.254 1 96.12 102 TYR A C 1
ATOM 829 O O . TYR A 1 102 ? -16.828 -0.375 7.102 1 96.12 102 TYR A O 1
ATOM 837 N N . ILE A 1 103 ? -15.289 1.193 7.52 1 97.25 103 ILE A N 1
ATOM 838 C CA . ILE A 1 103 ? -14.18 0.254 7.648 1 97.25 103 ILE A CA 1
ATOM 839 C C . ILE A 1 103 ? -14.422 -0.667 8.844 1 97.25 103 ILE A C 1
ATOM 841 O O . ILE A 1 103 ? -14.234 -1.881 8.75 1 97.25 103 ILE A O 1
ATOM 845 N N . TYR A 1 104 ? -14.906 -0.077 9.945 1 96.75 104 TYR A N 1
ATOM 846 C CA . TYR A 1 104 ? -15.219 -0.891 11.109 1 96.75 104 TYR A CA 1
ATOM 847 C C . TYR A 1 104 ? -16.391 -1.834 10.828 1 96.75 104 TYR A C 1
ATOM 849 O O . TYR A 1 104 ? -16.359 -2.994 11.242 1 96.75 104 TYR A O 1
ATOM 857 N N . GLU A 1 105 ? -17.344 -1.354 10.133 1 96.25 105 GLU A N 1
ATOM 858 C CA . GLU A 1 105 ? -18.531 -2.146 9.812 1 96.25 105 GLU A CA 1
ATOM 859 C C . GLU A 1 105 ? -18.172 -3.346 8.938 1 96.25 105 GLU A C 1
ATOM 861 O O . GLU A 1 105 ? -18.797 -4.402 9.039 1 96.25 105 GLU A O 1
ATOM 866 N N . HIS A 1 106 ? -17.188 -3.174 8.141 1 97.75 106 HIS A N 1
ATOM 867 C CA . HIS A 1 106 ? -16.812 -4.227 7.203 1 97.75 106 HIS A CA 1
ATOM 868 C C . HIS A 1 106 ? -15.391 -4.719 7.473 1 97.75 106 HIS A C 1
ATOM 870 O O . HIS A 1 106 ? -14.641 -5.004 6.539 1 97.75 106 HIS A O 1
ATOM 876 N N . LYS A 1 107 ? -15.016 -4.758 8.711 1 97.69 107 LYS A N 1
ATOM 877 C CA . LYS A 1 107 ? -13.648 -5.078 9.102 1 97.69 107 LYS A CA 1
ATOM 878 C C . LYS A 1 107 ? -13.227 -6.445 8.562 1 97.69 107 LYS A C 1
ATOM 880 O O . LYS A 1 107 ? -12.062 -6.645 8.203 1 97.69 107 LYS A O 1
ATOM 885 N N . SER A 1 108 ? -14.211 -7.406 8.414 1 97.94 108 SER A N 1
ATOM 886 C CA . SER A 1 108 ? -13.875 -8.742 7.93 1 97.94 108 SER A CA 1
ATOM 887 C C . SER A 1 108 ? -13.312 -8.695 6.516 1 97.94 108 SER A C 1
ATOM 889 O O . SER A 1 108 ? -12.391 -9.438 6.18 1 97.94 108 SER A O 1
ATOM 891 N N . PHE A 1 109 ? -13.891 -7.832 5.75 1 98.44 109 PHE A N 1
ATOM 892 C CA . PHE A 1 109 ? -13.398 -7.652 4.387 1 98.44 109 PHE A CA 1
ATOM 893 C C . PHE A 1 109 ? -12.047 -6.953 4.387 1 98.44 109 PHE A C 1
ATOM 895 O O . PHE A 1 109 ? -11.102 -7.414 3.738 1 98.44 109 PHE A O 1
ATOM 902 N N . PHE A 1 110 ? -11.891 -5.891 5.102 1 98.44 110 PHE A N 1
ATOM 903 C CA . PHE A 1 110 ? -10.695 -5.055 5.023 1 98.44 110 PHE A CA 1
ATOM 904 C C . PHE A 1 110 ? -9.492 -5.766 5.629 1 98.44 110 PHE A C 1
ATOM 906 O O . PHE A 1 110 ? -8.359 -5.531 5.219 1 98.44 110 PHE A O 1
ATOM 913 N N . GLU A 1 111 ? -9.734 -6.684 6.484 1 97.88 111 GLU A N 1
ATOM 914 C CA . GLU A 1 111 ? -8.672 -7.488 7.082 1 97.88 111 GLU A CA 1
ATOM 915 C C . GLU A 1 111 ? -7.941 -8.305 6.023 1 97.88 111 GLU A C 1
ATOM 917 O O . GLU A 1 111 ? -6.812 -8.75 6.25 1 97.88 111 GLU A O 1
ATOM 922 N N . LEU A 1 112 ? -8.531 -8.508 4.887 1 97.56 112 LEU A N 1
ATOM 923 C CA . LEU A 1 112 ? -7.938 -9.328 3.834 1 97.56 112 LEU A CA 1
ATOM 924 C C . LEU A 1 112 ? -6.645 -8.703 3.32 1 97.56 112 LEU A C 1
ATOM 926 O O . LEU A 1 112 ? -5.809 -9.391 2.73 1 97.56 112 LEU A O 1
ATOM 930 N N . ILE A 1 113 ? -6.453 -7.414 3.631 1 96.12 113 ILE A N 1
ATOM 931 C CA . ILE A 1 113 ? -5.277 -6.695 3.15 1 96.12 113 ILE A CA 1
ATOM 932 C C . ILE A 1 113 ? -4.023 -7.242 3.826 1 96.12 113 ILE A C 1
ATOM 934 O O . ILE A 1 113 ? -2.91 -7.051 3.332 1 96.12 113 ILE A O 1
ATOM 938 N N . LYS A 1 114 ? -4.172 -7.945 4.91 1 91.81 114 LYS A N 1
ATOM 939 C CA . LYS A 1 114 ? -3.049 -8.445 5.699 1 91.81 114 LYS A CA 1
ATOM 940 C C . LYS A 1 114 ? -2.402 -9.656 5.031 1 91.81 114 LYS A C 1
ATOM 942 O O . LYS A 1 114 ? -1.258 -10 5.328 1 91.81 114 LYS A O 1
ATOM 947 N N . TYR A 1 115 ? -3.105 -10.234 4.145 1 91.38 115 TYR A N 1
ATOM 948 C CA . TYR A 1 115 ? -2.656 -11.492 3.562 1 91.38 115 TYR A CA 1
ATOM 949 C C . TYR A 1 115 ? -1.952 -11.258 2.232 1 91.38 115 TYR A C 1
ATOM 951 O O . TYR A 1 115 ? -2.365 -10.398 1.447 1 91.38 115 TYR A O 1
ATOM 959 N N . GLU A 1 116 ? -0.905 -12.008 2.053 1 87.75 116 GLU A N 1
ATOM 960 C CA . GLU A 1 116 ? -0.24 -11.969 0.753 1 87.75 116 GLU A CA 1
ATOM 961 C C . GLU A 1 116 ? -1.108 -12.594 -0.333 1 87.75 116 GLU A C 1
ATOM 963 O O . GLU A 1 116 ? -1.318 -12 -1.39 1 87.75 116 GLU A O 1
ATOM 968 N N . ASP A 1 117 ? -1.485 -13.883 0.018 1 91.31 117 ASP A N 1
ATOM 969 C CA . ASP A 1 117 ? -2.398 -14.562 -0.893 1 91.31 117 ASP A CA 1
ATOM 970 C C . ASP A 1 117 ? -3.848 -14.18 -0.612 1 91.31 117 ASP A C 1
ATOM 972 O O . ASP A 1 117 ? -4.547 -14.867 0.133 1 91.31 117 ASP A O 1
ATOM 976 N N . THR A 1 118 ? -4.297 -13.039 -1.165 1 95.38 118 THR A N 1
ATOM 977 C CA . THR A 1 118 ? -5.594 -12.43 -0.908 1 95.38 118 THR A CA 1
ATOM 978 C C . THR A 1 118 ? -6.344 -12.188 -2.215 1 95.38 118 THR A C 1
ATOM 980 O O . THR A 1 118 ? -5.969 -12.719 -3.262 1 95.38 118 THR A O 1
ATOM 983 N N . LEU A 1 119 ? -7.508 -11.406 -2.121 1 96.31 119 LEU A N 1
ATOM 984 C CA . LEU A 1 119 ? -8.273 -11.078 -3.318 1 96.31 119 LEU A CA 1
ATOM 985 C C . LEU A 1 119 ? -7.383 -10.422 -4.367 1 96.31 119 LEU A C 1
ATOM 987 O O . LEU A 1 119 ? -6.668 -9.461 -4.07 1 96.31 119 LEU A O 1
ATOM 991 N N . PRO A 1 120 ? -7.52 -11.016 -5.625 1 93.94 120 PRO A N 1
ATOM 992 C CA . PRO A 1 120 ? -6.812 -10.297 -6.688 1 93.94 120 PRO A CA 1
ATOM 993 C C . PRO A 1 120 ? -7.266 -8.852 -6.82 1 93.94 120 PRO A C 1
ATOM 995 O O . PRO A 1 120 ? -8.461 -8.578 -6.945 1 93.94 120 PRO A O 1
ATOM 998 N N . GLY A 1 121 ? -6.273 -7.93 -6.699 1 94.25 121 GLY A N 1
ATOM 999 C CA . GLY A 1 121 ? -6.598 -6.52 -6.805 1 94.25 121 GLY A CA 1
ATOM 1000 C C . GLY A 1 121 ? -6.676 -5.82 -5.461 1 94.25 121 GLY A C 1
ATOM 1001 O O . GLY A 1 121 ? -6.684 -4.59 -5.395 1 94.25 121 GLY A O 1
ATOM 1002 N N . MET A 1 122 ? -6.715 -6.602 -4.398 1 96.06 122 MET A N 1
ATOM 1003 C CA . MET A 1 122 ? -6.895 -6.023 -3.07 1 96.06 122 MET A CA 1
ATOM 1004 C C . MET A 1 122 ? -5.793 -5.02 -2.76 1 96.06 122 MET A C 1
ATOM 1006 O O . MET A 1 122 ? -6.07 -3.891 -2.348 1 96.06 122 MET A O 1
ATOM 1010 N N . HIS A 1 123 ? -4.574 -5.312 -3.002 1 93.62 123 HIS A N 1
ATOM 1011 C CA . HIS A 1 123 ? -3.426 -4.508 -2.596 1 93.62 123 HIS A CA 1
ATOM 1012 C C . HIS A 1 123 ? -3.295 -3.26 -3.461 1 93.62 123 HIS A C 1
ATOM 1014 O O . HIS A 1 123 ? -2.635 -2.295 -3.07 1 93.62 123 HIS A O 1
ATOM 1020 N N . THR A 1 124 ? -3.93 -3.283 -4.629 1 92.75 124 THR A N 1
ATOM 1021 C CA . THR A 1 124 ? -3.842 -2.115 -5.496 1 92.75 124 THR A CA 1
ATOM 1022 C C . THR A 1 124 ? -5.109 -1.273 -5.398 1 92.75 124 THR A C 1
ATOM 1024 O O . THR A 1 124 ? -5.043 -0.043 -5.363 1 92.75 124 THR A O 1
ATOM 1027 N N . ARG A 1 125 ? -6.188 -1.884 -5.215 1 95.38 125 ARG A N 1
ATOM 1028 C CA . ARG A 1 125 ? -7.445 -1.149 -5.273 1 95.38 125 ARG A CA 1
ATOM 1029 C C . ARG A 1 125 ? -7.754 -0.48 -3.936 1 95.38 125 ARG A C 1
ATOM 1031 O O . ARG A 1 125 ? -8.359 0.593 -3.898 1 95.38 125 ARG A O 1
ATOM 1038 N N . PHE A 1 126 ? -7.363 -1.128 -2.84 1 96.88 126 PHE A N 1
ATOM 1039 C CA . PHE A 1 126 ? -7.672 -0.543 -1.539 1 96.88 126 PHE A CA 1
ATOM 1040 C C . PHE A 1 126 ? -6.969 0.797 -1.368 1 96.88 126 PHE A C 1
ATOM 1042 O O . PHE A 1 126 ? -7.617 1.829 -1.19 1 96.88 126 PHE A O 1
ATOM 1049 N N . PRO A 1 127 ? -5.68 0.883 -1.49 1 95.69 127 PRO A N 1
ATOM 1050 C CA . PRO A 1 127 ? -5.035 2.195 -1.377 1 95.69 127 PRO A CA 1
ATOM 1051 C C . PRO A 1 127 ? -5.516 3.18 -2.441 1 95.69 127 PRO A C 1
ATOM 1053 O O . PRO A 1 127 ? -5.652 4.375 -2.164 1 95.69 127 PRO A O 1
ATOM 1056 N N . ASN A 1 128 ? -5.809 2.711 -3.607 1 95.44 128 ASN A N 1
ATOM 1057 C CA . ASN A 1 128 ? -6.258 3.598 -4.676 1 95.44 128 ASN A CA 1
ATOM 1058 C C . ASN A 1 128 ? -7.652 4.152 -4.391 1 95.44 128 ASN A C 1
ATOM 1060 O O . ASN A 1 128 ? -7.957 5.289 -4.758 1 95.44 128 ASN A O 1
ATOM 1064 N N . ALA A 1 129 ? -8.484 3.334 -3.834 1 96.56 129 ALA A N 1
ATOM 1065 C CA . ALA A 1 129 ? -9.812 3.812 -3.475 1 96.56 129 ALA A CA 1
ATOM 1066 C C . ALA A 1 129 ? -9.734 5 -2.52 1 96.56 129 ALA A C 1
ATOM 1068 O O . ALA A 1 129 ? -10.422 6.004 -2.709 1 96.56 129 ALA A O 1
ATOM 1069 N N . ILE A 1 130 ? -8.898 4.93 -1.499 1 96.5 130 ILE A N 1
ATOM 1070 C CA . ILE A 1 130 ? -8.727 6.016 -0.539 1 96.5 130 ILE A CA 1
ATOM 1071 C C . ILE A 1 130 ? -8.141 7.238 -1.241 1 96.5 130 ILE A C 1
ATOM 1073 O O . ILE A 1 130 ? -8.648 8.352 -1.086 1 96.5 130 ILE A O 1
ATOM 1077 N N . LYS A 1 131 ? -7.109 6.98 -1.992 1 95.75 131 LYS A N 1
ATOM 1078 C CA . LYS A 1 131 ? -6.484 8.055 -2.754 1 95.75 131 LYS A CA 1
ATOM 1079 C C . LYS A 1 131 ? -7.508 8.781 -3.623 1 95.75 131 LYS A C 1
ATOM 1081 O O . LYS A 1 131 ? -7.562 10.016 -3.625 1 95.75 131 LYS A O 1
ATOM 1086 N N . ASN A 1 132 ? -8.328 8.031 -4.336 1 95.81 132 ASN A N 1
ATOM 1087 C CA . ASN A 1 132 ? -9.32 8.609 -5.242 1 95.81 132 ASN A CA 1
ATOM 1088 C C . ASN A 1 132 ? -10.367 9.414 -4.488 1 95.81 132 ASN A C 1
ATOM 1090 O O . ASN A 1 132 ? -10.82 10.461 -4.973 1 95.81 132 ASN A O 1
ATOM 1094 N N . ILE A 1 133 ? -10.734 8.93 -3.398 1 95.25 133 ILE A N 1
ATOM 1095 C CA . ILE A 1 133 ? -11.688 9.664 -2.574 1 95.25 133 ILE A CA 1
ATOM 1096 C C . ILE A 1 133 ? -11.109 11.031 -2.221 1 95.25 133 ILE A C 1
ATOM 1098 O O . ILE A 1 133 ? -11.773 12.062 -2.389 1 95.25 133 ILE A O 1
ATOM 1102 N N . TYR A 1 134 ? -9.898 11.117 -1.749 1 95.19 134 TYR A N 1
ATOM 1103 C CA . TYR A 1 134 ? -9.25 12.367 -1.383 1 95.19 134 TYR A CA 1
ATOM 1104 C C . TYR A 1 134 ? -9.086 13.273 -2.6 1 95.19 134 TYR A C 1
ATOM 1106 O O . TYR A 1 134 ? -9.305 14.484 -2.516 1 95.19 134 TYR A O 1
ATOM 1114 N N . GLU A 1 135 ? -8.734 12.688 -3.688 1 95 135 GLU A N 1
ATOM 1115 C CA . GLU A 1 135 ? -8.438 13.445 -4.898 1 95 135 GLU A CA 1
ATOM 1116 C C . GLU A 1 135 ? -9.711 13.992 -5.535 1 95 135 GLU A C 1
ATOM 1118 O O . GLU A 1 135 ? -9.734 15.125 -6.02 1 95 135 GLU A O 1
ATOM 1123 N N . GLU A 1 136 ? -10.758 13.219 -5.48 1 94.56 136 GLU A N 1
ATOM 1124 C CA . GLU A 1 136 ? -11.898 13.531 -6.328 1 94.56 136 GLU A CA 1
ATOM 1125 C C . GLU A 1 136 ? -13.055 14.102 -5.508 1 94.56 136 GLU A C 1
ATOM 1127 O O . GLU A 1 136 ? -13.891 14.844 -6.031 1 94.56 136 GLU A O 1
ATOM 1132 N N . GLN A 1 137 ? -13.086 13.836 -4.238 1 93.38 137 GLN A N 1
ATOM 1133 C CA . GLN A 1 137 ? -14.305 14.172 -3.51 1 93.38 137 GLN A CA 1
ATOM 1134 C C . GLN A 1 137 ? -14.055 15.297 -2.516 1 93.38 137 GLN A C 1
ATOM 1136 O O . GLN A 1 137 ? -15 15.859 -1.954 1 93.38 137 GLN A O 1
ATOM 1141 N N . PHE A 1 138 ? -12.766 15.688 -2.361 1 92.56 138 PHE A N 1
ATOM 1142 C CA . PHE A 1 138 ? -12.492 16.688 -1.342 1 92.56 138 PHE A CA 1
ATOM 1143 C C . PHE A 1 138 ? -11.562 17.766 -1.883 1 92.56 138 PHE A C 1
ATOM 1145 O O . PHE A 1 138 ? -10.734 17.5 -2.76 1 92.56 138 PHE A O 1
ATOM 1152 N N . GLU A 1 139 ? -11.797 18.922 -1.415 1 92.94 139 GLU A N 1
ATOM 1153 C CA . GLU A 1 139 ? -10.844 20.031 -1.499 1 92.94 139 GLU A CA 1
ATOM 1154 C C . GLU A 1 139 ? -10.273 20.375 -0.125 1 92.94 139 GLU A C 1
ATOM 1156 O O . GLU A 1 139 ? -11 20.359 0.872 1 92.94 139 GLU A O 1
ATOM 1161 N N . PHE A 1 140 ? -8.969 20.625 -0.11 1 92.31 140 PHE A N 1
ATOM 1162 C CA . PHE A 1 140 ? -8.328 20.859 1.176 1 92.31 140 PHE A CA 1
ATOM 1163 C C . PHE A 1 140 ? -7.652 22.234 1.193 1 92.31 140 PHE A C 1
ATOM 1165 O O . PHE A 1 140 ? -7.223 22.734 0.151 1 92.31 140 PHE A O 1
ATOM 1172 N N . GLU A 1 141 ? -7.621 22.781 2.328 1 91.12 141 GLU A N 1
ATOM 1173 C CA . GLU A 1 141 ? -6.785 23.938 2.627 1 91.12 141 GLU A CA 1
ATOM 1174 C C . GLU A 1 141 ? -5.73 23.609 3.68 1 91.12 141 GLU A C 1
ATOM 1176 O O . GLU A 1 141 ? -6.047 23 4.707 1 91.12 141 GLU A O 1
ATOM 1181 N N . THR A 1 142 ? -4.527 23.938 3.379 1 88.56 142 THR A N 1
ATOM 1182 C CA . THR A 1 142 ? -3.439 23.688 4.312 1 88.56 142 THR A CA 1
ATOM 1183 C C . THR A 1 142 ? -3.445 24.703 5.449 1 88.56 142 THR A C 1
ATOM 1185 O O . THR A 1 142 ? -4.102 25.734 5.355 1 88.56 142 THR A O 1
ATOM 1188 N N . ILE A 1 143 ? -2.727 24.375 6.449 1 84.5 143 ILE A N 1
ATOM 1189 C CA . ILE A 1 143 ? -2.584 25.297 7.57 1 84.5 143 ILE A CA 1
ATOM 1190 C C . ILE A 1 143 ? -1.839 26.562 7.113 1 84.5 143 ILE A C 1
ATOM 1192 O O . ILE A 1 143 ? -0.859 26.469 6.371 1 84.5 143 ILE A O 1
ATOM 1196 N N . ASN A 1 144 ? -2.314 27.688 7.527 1 79 144 ASN A N 1
ATOM 1197 C CA . ASN A 1 144 ? -1.745 29 7.25 1 79 144 ASN A CA 1
ATOM 1198 C C . ASN A 1 144 ? -1.732 29.312 5.754 1 79 144 ASN A C 1
ATOM 1200 O O . ASN A 1 144 ? -0.989 30.188 5.301 1 79 144 ASN A O 1
ATOM 1204 N N . GLY A 1 145 ? -2.398 28.531 4.992 1 78.25 145 GLY A N 1
ATOM 1205 C CA . GLY A 1 145 ? -2.508 28.781 3.564 1 78.25 145 GLY A CA 1
ATOM 1206 C C . GLY A 1 145 ? -1.218 28.516 2.812 1 78.25 145 GLY A C 1
ATOM 1207 O O . GLY A 1 145 ? -0.938 29.172 1.803 1 78.25 145 GLY A O 1
ATOM 1208 N N . MET A 1 146 ? -0.387 27.672 3.344 1 81.12 146 MET A N 1
ATOM 1209 C CA . MET A 1 146 ? 0.871 27.344 2.68 1 81.12 146 MET A CA 1
ATOM 1210 C C . MET A 1 146 ? 0.619 26.766 1.288 1 81.12 146 MET A C 1
ATOM 1212 O O . MET A 1 146 ? -0.297 25.969 1.098 1 81.12 146 MET A O 1
ATOM 1216 N N . GLN A 1 147 ? 1.408 27.234 0.392 1 82.56 147 GLN A N 1
ATOM 1217 C CA . GLN A 1 147 ? 1.275 26.766 -0.982 1 82.56 147 GLN A CA 1
ATOM 1218 C C . GLN A 1 147 ? 2.006 25.438 -1.181 1 82.56 147 GLN A C 1
ATOM 1220 O O . GLN A 1 147 ? 3.205 25.344 -0.917 1 82.56 147 GLN A O 1
ATOM 1225 N N . VAL A 1 148 ? 1.224 24.438 -1.461 1 85.19 148 VAL A N 1
ATOM 1226 C CA . VAL A 1 148 ? 1.772 23.141 -1.797 1 85.19 148 VAL A CA 1
ATOM 1227 C C . VAL A 1 148 ? 1.157 22.641 -3.102 1 85.19 148 VAL A C 1
ATOM 1229 O O . VAL A 1 148 ? 0.143 23.172 -3.561 1 85.19 148 VAL A O 1
ATOM 1232 N N . ASN A 1 149 ? 1.917 21.734 -3.725 1 90.81 149 ASN A N 1
ATOM 1233 C CA . ASN A 1 149 ? 1.271 20.984 -4.789 1 90.81 149 ASN A CA 1
ATOM 1234 C C . ASN A 1 149 ? 0.071 20.188 -4.27 1 90.81 149 ASN A C 1
ATOM 1236 O O . ASN A 1 149 ? 0.236 19.188 -3.578 1 90.81 149 ASN A O 1
ATOM 1240 N N . MET A 1 150 ? -1.101 20.672 -4.641 1 92.5 150 MET A N 1
ATOM 1241 C CA . MET A 1 150 ? -2.318 20.125 -4.047 1 92.5 150 MET A CA 1
ATOM 1242 C C . MET A 1 150 ? -2.547 18.688 -4.496 1 92.5 150 MET A C 1
ATOM 1244 O O . MET A 1 150 ? -3.08 17.875 -3.74 1 92.5 150 MET A O 1
ATOM 1248 N N . LYS A 1 151 ? -2.164 18.406 -5.668 1 94.44 151 LYS A N 1
ATOM 1249 C CA . LYS A 1 151 ? -2.246 17.016 -6.105 1 94.44 151 LYS A CA 1
ATOM 1250 C C . LYS A 1 151 ? -1.427 16.109 -5.199 1 94.44 151 LYS A C 1
ATOM 1252 O O . LYS A 1 151 ? -1.93 15.086 -4.715 1 94.44 151 LYS A O 1
ATOM 1257 N N . TYR A 1 152 ? -0.227 16.5 -4.938 1 94.75 152 TYR A N 1
ATOM 1258 C CA . TYR A 1 152 ? 0.66 15.727 -4.078 1 94.75 152 TYR A CA 1
ATOM 1259 C C . TYR A 1 152 ? 0.153 15.711 -2.643 1 94.75 152 TYR A C 1
ATOM 1261 O O . TYR A 1 152 ? 0.254 14.688 -1.955 1 94.75 152 TYR A O 1
ATOM 1269 N N . PHE A 1 153 ? -0.369 16.859 -2.281 1 94.94 153 PHE A N 1
ATOM 1270 C CA . PHE A 1 153 ? -0.907 16.953 -0.93 1 94.94 153 PHE A CA 1
ATOM 1271 C C . PHE A 1 153 ? -2.023 15.93 -0.726 1 94.94 153 PHE A C 1
ATOM 1273 O O . PHE A 1 153 ? -2.039 15.211 0.275 1 94.94 153 PHE A O 1
ATOM 1280 N N . LYS A 1 154 ? -2.914 15.797 -1.694 1 96.06 154 LYS A N 1
ATOM 1281 C CA . LYS A 1 154 ? -4.039 14.867 -1.6 1 96.06 154 LYS A CA 1
ATOM 1282 C C . LYS A 1 154 ? -3.561 13.422 -1.607 1 96.06 154 LYS A C 1
ATOM 1284 O O . LYS A 1 154 ? -4.066 12.586 -0.85 1 96.06 154 LYS A O 1
ATOM 1289 N N . ILE A 1 155 ? -2.639 13.117 -2.408 1 97 155 ILE A N 1
ATOM 1290 C CA . ILE A 1 155 ? -2.066 11.773 -2.457 1 97 155 ILE A CA 1
ATOM 1291 C C . ILE A 1 155 ? -1.41 11.445 -1.119 1 97 155 ILE A C 1
ATOM 1293 O O . ILE A 1 155 ? -1.683 10.398 -0.529 1 97 155 ILE A O 1
ATOM 1297 N N . TYR A 1 156 ? -0.6 12.367 -0.636 1 96.62 156 TYR A N 1
ATOM 1298 C CA . TYR A 1 156 ? 0.141 12.211 0.61 1 96.62 156 TYR A CA 1
ATOM 1299 C C . TYR A 1 156 ? -0.806 11.969 1.78 1 96.62 156 TYR A C 1
ATOM 1301 O O . TYR A 1 156 ? -0.628 11.016 2.545 1 96.62 156 TYR A O 1
ATOM 1309 N N . THR A 1 157 ? -1.835 12.75 1.9 1 95.5 157 THR A N 1
ATOM 1310 C CA . THR A 1 157 ? -2.754 12.641 3.029 1 95.5 157 THR A CA 1
ATOM 1311 C C . THR A 1 157 ? -3.648 11.414 2.887 1 95.5 157 THR A C 1
ATOM 1313 O O . THR A 1 157 ? -3.951 10.742 3.875 1 95.5 157 THR A O 1
ATOM 1316 N N . GLY A 1 158 ? -4.047 11.117 1.639 1 96.38 158 GLY A N 1
ATOM 1317 C CA . GLY A 1 158 ? -4.816 9.898 1.407 1 96.38 158 GLY A CA 1
ATOM 1318 C C . GLY A 1 158 ? -4.07 8.641 1.791 1 96.38 158 GLY A C 1
ATOM 1319 O O . GLY A 1 158 ? -4.613 7.781 2.492 1 96.38 158 GLY A O 1
ATOM 1320 N N . PHE A 1 159 ? -2.865 8.523 1.377 1 97.19 159 PHE A N 1
ATOM 1321 C CA . PHE A 1 159 ? -2.041 7.371 1.724 1 97.19 159 PHE A CA 1
ATOM 1322 C C . PHE A 1 159 ? -1.692 7.383 3.207 1 97.19 159 PHE A C 1
ATOM 1324 O O . PHE A 1 159 ? -1.57 6.324 3.83 1 97.19 159 PHE A O 1
ATOM 1331 N N . GLY A 1 160 ? -1.455 8.57 3.746 1 96.69 160 GLY A N 1
ATOM 1332 C CA . GLY A 1 160 ? -1.296 8.641 5.191 1 96.69 160 GLY A CA 1
ATOM 1333 C C . GLY A 1 160 ? -2.445 8.016 5.953 1 96.69 160 GLY A C 1
ATOM 1334 O O . GLY A 1 160 ? -2.229 7.199 6.852 1 96.69 160 GLY A O 1
ATOM 1335 N N . PHE A 1 161 ? -3.664 8.406 5.527 1 96.12 161 PHE A N 1
ATOM 1336 C CA . PHE A 1 161 ? -4.844 7.816 6.145 1 96.12 161 PHE A CA 1
ATOM 1337 C C . PHE A 1 161 ? -4.879 6.309 5.922 1 96.12 161 PHE A C 1
ATOM 1339 O O . PHE A 1 161 ? -5.168 5.547 6.848 1 96.12 161 PHE A O 1
ATOM 1346 N N . TYR A 1 162 ? -4.578 5.879 4.758 1 97.44 162 TYR A N 1
ATOM 1347 C CA . TYR A 1 162 ? -4.508 4.457 4.441 1 97.44 162 TYR A CA 1
ATOM 1348 C C . TYR A 1 162 ? -3.533 3.742 5.371 1 97.44 162 TYR A C 1
ATOM 1350 O O . TYR A 1 162 ? -3.807 2.631 5.832 1 97.44 162 TYR A O 1
ATOM 1358 N N . GLY A 1 163 ? -2.389 4.324 5.602 1 97.38 163 GLY A N 1
ATOM 1359 C CA . GLY A 1 163 ? -1.417 3.756 6.523 1 97.38 163 GLY A CA 1
ATOM 1360 C C . GLY A 1 163 ? -1.974 3.537 7.918 1 97.38 163 GLY A C 1
ATOM 1361 O O . GLY A 1 163 ? -1.707 2.51 8.547 1 97.38 163 GLY A O 1
ATOM 1362 N N . LEU A 1 164 ? -2.723 4.488 8.383 1 96.94 164 LEU A N 1
ATOM 1363 C CA . LEU A 1 164 ? -3.348 4.352 9.695 1 96.94 164 LEU A CA 1
ATOM 1364 C C . LEU A 1 164 ? -4.363 3.213 9.703 1 96.94 164 LEU A C 1
ATOM 1366 O O . LEU A 1 164 ? -4.434 2.445 10.664 1 96.94 164 LEU A O 1
ATOM 1370 N N . VAL A 1 165 ? -5.109 3.129 8.656 1 97.31 165 VAL A N 1
ATOM 1371 C CA . VAL A 1 165 ? -6.082 2.049 8.531 1 97.31 165 VAL A CA 1
ATOM 1372 C C . VAL A 1 165 ? -5.363 0.703 8.516 1 97.31 165 VAL A C 1
ATOM 1374 O O . VAL A 1 165 ? -5.793 -0.247 9.172 1 97.31 165 VAL A O 1
ATOM 1377 N N . ARG A 1 166 ? -4.316 0.637 7.742 1 96.81 166 ARG A N 1
ATOM 1378 C CA . ARG A 1 166 ? -3.537 -0.596 7.684 1 96.81 166 ARG A CA 1
ATOM 1379 C C . ARG A 1 166 ? -3.02 -0.982 9.062 1 96.81 166 ARG A C 1
ATOM 1381 O O . ARG A 1 166 ? -2.992 -2.164 9.414 1 96.81 166 ARG A O 1
ATOM 1388 N N . ASN A 1 167 ? -2.557 0.015 9.758 1 96.44 167 ASN A N 1
ATOM 1389 C CA . ASN A 1 167 ? -2.092 -0.259 11.109 1 96.44 167 ASN A CA 1
ATOM 1390 C C . ASN A 1 167 ? -3.23 -0.731 12.008 1 96.44 167 ASN A C 1
ATOM 1392 O O . ASN A 1 167 ? -3.051 -1.644 12.82 1 96.44 167 ASN A O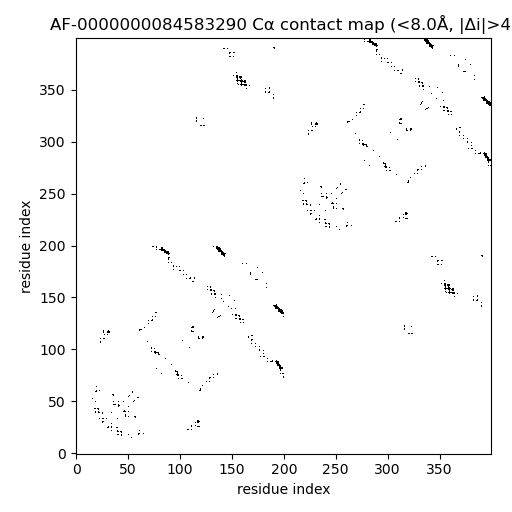 1
ATOM 1396 N N . LEU A 1 168 ? -4.379 -0.089 11.938 1 97.31 168 LEU A N 1
ATOM 1397 C CA . LEU A 1 168 ? -5.582 -0.505 12.648 1 97.31 168 LEU A CA 1
ATOM 1398 C C . LEU A 1 168 ? -5.887 -1.977 12.391 1 97.31 168 LEU A C 1
ATOM 1400 O O . LEU A 1 168 ? -6.145 -2.736 13.328 1 97.31 168 LEU A O 1
ATOM 1404 N N . ILE A 1 169 ? -5.781 -2.361 11.156 1 97.62 169 ILE A N 1
ATOM 1405 C CA . ILE A 1 169 ? -6.055 -3.729 10.734 1 97.62 169 ILE A CA 1
ATOM 1406 C C . ILE A 1 169 ? -4.996 -4.668 11.305 1 97.62 169 ILE A C 1
ATOM 1408 O O . ILE A 1 169 ? -5.32 -5.742 11.812 1 97.62 169 ILE A O 1
ATOM 1412 N N . ALA A 1 170 ? -3.75 -4.289 11.234 1 94.94 170 ALA A N 1
ATOM 1413 C CA . ALA A 1 170 ? -2.645 -5.102 11.734 1 94.94 170 ALA A CA 1
ATOM 1414 C C . ALA A 1 170 ? -2.785 -5.352 13.234 1 94.94 170 ALA A C 1
ATOM 1416 O O . ALA A 1 170 ? -2.363 -6.395 13.742 1 94.94 170 ALA A O 1
ATOM 1417 N N . GLU A 1 171 ? -3.393 -4.414 13.906 1 96.12 171 GLU A N 1
ATOM 1418 C CA . GLU A 1 171 ? -3.584 -4.539 15.352 1 96.12 171 GLU A CA 1
ATOM 1419 C C . GLU A 1 171 ? -4.949 -5.137 15.68 1 96.12 171 GLU A C 1
ATOM 1421 O O . GLU A 1 171 ? -5.426 -5.031 16.812 1 96.12 171 GLU A O 1
ATOM 1426 N N . ASP A 1 172 ? -5.57 -5.68 14.711 1 96.38 172 ASP A N 1
ATOM 1427 C CA . ASP A 1 172 ? -6.797 -6.465 14.828 1 96.38 172 ASP A CA 1
ATOM 1428 C C . ASP A 1 172 ? -7.945 -5.613 15.367 1 96.38 172 ASP A C 1
ATOM 1430 O O . ASP A 1 172 ? -8.758 -6.09 16.156 1 96.38 172 ASP A O 1
ATOM 1434 N N . PHE A 1 173 ? -7.938 -4.336 15.023 1 97 173 PHE A N 1
ATOM 1435 C CA . PHE A 1 173 ? -9.023 -3.439 15.391 1 97 173 PHE A CA 1
ATOM 1436 C C . PHE A 1 173 ? -9.195 -3.387 16.906 1 97 173 PHE A C 1
ATOM 1438 O O . PHE A 1 173 ? -10.32 -3.32 17.406 1 97 173 PHE A O 1
ATOM 1445 N N . LYS A 1 174 ? -8.18 -3.422 17.609 1 96.5 174 LYS A N 1
ATOM 1446 C CA . LYS A 1 174 ? -8.219 -3.432 19.078 1 96.5 174 LYS A CA 1
ATOM 1447 C C . LYS A 1 174 ? -8.688 -2.084 19.609 1 96.5 174 LYS A C 1
ATOM 1449 O O . LYS A 1 174 ? -9.406 -2.029 20.609 1 96.5 174 LYS A O 1
ATOM 1454 N N . ILE A 1 175 ? -8.312 -1.001 19.031 1 95.56 175 ILE A N 1
ATOM 1455 C CA . ILE A 1 175 ? -8.711 0.331 19.469 1 95.56 175 ILE A CA 1
ATOM 1456 C C . ILE A 1 175 ? -10.164 0.59 19.094 1 95.56 175 ILE A C 1
ATOM 1458 O O . ILE A 1 175 ? -10.586 0.301 17.969 1 95.56 175 ILE A O 1
ATOM 1462 N N . PRO A 1 176 ? -10.93 1.11 20 1 94.94 176 PRO A N 1
ATOM 1463 C CA . PRO A 1 176 ? -12.32 1.436 19.672 1 94.94 176 PRO A CA 1
ATOM 1464 C C . PRO A 1 176 ? -12.438 2.473 18.562 1 94.94 176 PRO A C 1
ATOM 1466 O O . PRO A 1 176 ? -11.602 3.373 18.453 1 94.94 176 PRO A O 1
ATOM 1469 N N . GLU A 1 177 ? -13.508 2.328 17.734 1 94.5 177 GLU A N 1
ATOM 1470 C CA . GLU A 1 177 ? -13.758 3.215 16.609 1 94.5 177 GLU A CA 1
ATOM 1471 C C . GLU A 1 177 ? -13.672 4.68 17.031 1 94.5 177 GLU A C 1
ATOM 1473 O O . GLU A 1 177 ? -13.031 5.484 16.344 1 94.5 177 GLU A O 1
ATOM 1478 N N . GLU A 1 178 ? -14.297 5.016 18.109 1 92.19 178 GLU A N 1
ATOM 1479 C CA . GLU A 1 178 ? -14.344 6.398 18.578 1 92.19 178 GLU A CA 1
ATOM 1480 C C . GLU A 1 178 ? -12.938 6.934 18.859 1 92.19 178 GLU A C 1
ATOM 1482 O O . GLU A 1 178 ? -12.609 8.047 18.453 1 92.19 178 GLU A O 1
ATOM 1487 N N . GLN A 1 179 ? -12.188 6.141 19.531 1 93 179 GLN A N 1
ATOM 1488 C CA . GLN A 1 179 ? -10.828 6.566 19.859 1 93 179 GLN A CA 1
ATOM 1489 C C . GLN A 1 179 ? -9.969 6.68 18.609 1 93 179 GLN A C 1
ATOM 1491 O O . GLN A 1 179 ? -9.203 7.633 18.453 1 93 179 GLN A O 1
ATOM 1496 N N . PHE A 1 180 ? -10.039 5.707 17.719 1 94.31 180 PHE A N 1
ATOM 1497 C CA . PHE A 1 180 ? -9.305 5.766 16.469 1 94.31 180 PHE A CA 1
ATOM 1498 C C . PHE A 1 180 ? -9.672 7.023 15.68 1 94.31 180 PHE A C 1
ATOM 1500 O O . PHE A 1 180 ? -8.797 7.719 15.172 1 94.31 180 PHE A O 1
ATOM 1507 N N . THR A 1 181 ? -10.953 7.281 15.609 1 92.44 181 THR A N 1
ATOM 1508 C CA . THR A 1 181 ? -11.438 8.461 14.906 1 92.44 181 THR A CA 1
ATOM 1509 C C . THR A 1 181 ? -10.844 9.734 15.5 1 92.44 181 THR A C 1
ATOM 1511 O O . THR A 1 181 ? -10.398 10.617 14.773 1 92.44 181 THR A O 1
ATOM 1514 N N . LYS A 1 182 ? -10.805 9.812 16.797 1 90.12 182 LYS A N 1
ATOM 1515 C CA . LYS A 1 182 ? -10.227 10.969 17.484 1 90.12 182 LYS A CA 1
ATOM 1516 C C . LYS A 1 182 ? -8.758 11.133 17.125 1 90.12 182 LYS A C 1
ATOM 1518 O O . LYS A 1 182 ? -8.297 12.242 16.859 1 90.12 182 LYS A O 1
ATOM 1523 N N . ASP A 1 183 ? -8.039 10.031 17.125 1 90.12 183 ASP A N 1
ATOM 1524 C CA . ASP A 1 183 ? -6.617 10.062 16.797 1 90.12 183 ASP A CA 1
ATOM 1525 C C . ASP A 1 183 ? -6.395 10.562 15.367 1 90.12 183 ASP A C 1
ATOM 1527 O O . ASP A 1 183 ? -5.484 11.352 15.117 1 90.12 183 ASP A O 1
ATOM 1531 N N . VAL A 1 184 ? -7.207 10.07 14.453 1 92.25 184 VAL A N 1
ATOM 1532 C CA . VAL A 1 184 ? -7.098 10.469 13.055 1 92.25 184 VAL A CA 1
ATOM 1533 C C . VAL A 1 184 ? -7.395 11.961 12.914 1 92.25 184 VAL A C 1
ATOM 1535 O O . VAL A 1 184 ? -6.684 12.672 12.203 1 92.25 184 VAL A O 1
ATOM 1538 N N . ILE A 1 185 ? -8.391 12.414 13.57 1 88.75 185 ILE A N 1
ATOM 1539 C CA . ILE A 1 185 ? -8.781 13.812 13.508 1 88.75 185 ILE A CA 1
ATOM 1540 C C . ILE A 1 185 ? -7.66 14.688 14.062 1 88.75 185 ILE A C 1
ATOM 1542 O O . ILE A 1 185 ? -7.277 15.688 13.438 1 88.75 185 ILE A O 1
ATOM 1546 N N . GLU A 1 186 ? -7.176 14.328 15.172 1 87.19 186 GLU A N 1
ATOM 1547 C CA . GLU A 1 186 ? -6.086 15.086 15.781 1 87.19 186 GLU A CA 1
ATOM 1548 C C . GLU A 1 186 ? -4.895 15.195 14.836 1 87.19 186 GLU A C 1
ATOM 1550 O O . GLU A 1 186 ? -4.293 16.266 14.711 1 87.19 186 GLU A O 1
ATOM 1555 N N . LEU A 1 187 ? -4.586 14.172 14.211 1 88.75 187 LEU A N 1
ATOM 1556 C CA . LEU A 1 187 ? -3.473 14.164 13.266 1 88.75 187 LEU A CA 1
ATOM 1557 C C . LEU A 1 187 ? -3.768 15.062 12.07 1 88.75 187 LEU A C 1
ATOM 1559 O O . LEU A 1 187 ? -2.895 15.805 11.609 1 88.75 187 LEU A O 1
ATOM 1563 N N . SER A 1 188 ? -4.977 14.969 11.547 1 88.38 188 SER A N 1
ATOM 1564 C CA . SER A 1 188 ? -5.352 15.781 10.398 1 88.38 188 SER A CA 1
ATOM 1565 C C . SER A 1 188 ? -5.25 17.266 10.703 1 88.38 188 SER A C 1
ATOM 1567 O O . SER A 1 188 ? -4.93 18.078 9.828 1 88.38 188 SER A O 1
ATOM 1569 N N . GLN A 1 189 ? -5.43 17.625 11.891 1 86.94 189 GLN A N 1
ATOM 1570 C CA . GLN A 1 189 ? -5.438 19.031 12.312 1 86.94 189 GLN A CA 1
ATOM 1571 C C . GLN A 1 189 ? -4.031 19.625 12.273 1 86.94 189 GLN A C 1
ATOM 1573 O O . GLN A 1 189 ? -3.865 20.844 12.312 1 86.94 189 GLN A O 1
ATOM 1578 N N . THR A 1 190 ? -3.094 18.781 12.133 1 85 190 THR A N 1
ATOM 1579 C CA . THR A 1 190 ? -1.719 19.266 12.102 1 85 190 THR A CA 1
ATOM 1580 C C . THR A 1 190 ? -1.384 19.859 10.742 1 85 190 THR A C 1
ATOM 1582 O O . THR A 1 190 ? -0.428 20.625 10.609 1 85 190 THR A O 1
ATOM 1585 N N . HIS A 1 191 ? -2.139 19.5 9.695 1 84.81 191 HIS A N 1
ATOM 1586 C CA . HIS A 1 191 ? -1.723 19.953 8.375 1 84.81 191 HIS A CA 1
ATOM 1587 C C . HIS A 1 191 ? -2.924 20.359 7.531 1 84.81 191 HIS A C 1
ATOM 1589 O O . HIS A 1 191 ? -2.766 20.984 6.477 1 84.81 191 HIS A O 1
ATOM 1595 N N . ILE A 1 192 ? -4.059 20.078 7.953 1 87 192 ILE A N 1
ATOM 1596 C CA . ILE A 1 192 ? -5.27 20.438 7.23 1 87 192 ILE A CA 1
ATOM 1597 C C . ILE A 1 192 ? -6.062 21.469 8.039 1 87 192 ILE A C 1
ATOM 1599 O O . ILE A 1 192 ? -6.512 21.172 9.148 1 87 192 ILE A O 1
ATOM 1603 N N . GLN A 1 193 ? -6.219 22.594 7.484 1 87.75 193 GLN A N 1
ATOM 1604 C CA . GLN A 1 193 ? -6.98 23.641 8.141 1 87.75 193 GLN A CA 1
ATOM 1605 C C . GLN A 1 193 ? -8.477 23.438 7.949 1 87.75 193 GLN A C 1
ATOM 1607 O O . GLN A 1 193 ? -9.258 23.594 8.891 1 87.75 193 GLN A O 1
ATOM 1612 N N . SER A 1 194 ? -8.828 23.172 6.715 1 88.81 194 SER A N 1
ATOM 1613 C CA . SER A 1 194 ? -10.227 22.938 6.375 1 88.81 194 SER A CA 1
ATOM 1614 C C . SER A 1 194 ? -10.359 22.062 5.133 1 88.81 194 SER A C 1
ATOM 1616 O O . SER A 1 194 ? -9.375 21.828 4.422 1 88.81 194 SER A O 1
ATOM 1618 N N . PHE A 1 195 ? -11.539 21.531 5.004 1 88.5 195 PHE A N 1
ATOM 1619 C CA . PHE A 1 195 ? -11.828 20.75 3.809 1 88.5 195 PHE A CA 1
ATOM 1620 C C . PHE A 1 195 ? -13.266 20.969 3.348 1 88.5 195 PHE A C 1
ATOM 1622 O O . PHE A 1 195 ? -14.094 21.469 4.105 1 88.5 195 PHE A O 1
ATOM 1629 N N . LYS A 1 196 ? -13.445 20.703 2.066 1 89.75 196 LYS A N 1
ATOM 1630 C CA . LYS A 1 196 ? -14.75 20.781 1.414 1 89.75 196 LYS A CA 1
ATOM 1631 C C . LYS A 1 196 ? -15.062 19.484 0.668 1 89.75 196 LYS A C 1
ATOM 1633 O O . LYS A 1 196 ? -14.258 19.031 -0.145 1 89.75 196 LYS A O 1
ATOM 1638 N N . TYR A 1 197 ? -16.172 18.906 1.084 1 89.06 197 TYR A N 1
ATOM 1639 C CA . TYR A 1 197 ? -16.672 17.781 0.292 1 89.06 197 TYR A CA 1
ATOM 1640 C C . TYR A 1 197 ? -17.328 18.281 -0.995 1 89.06 197 TYR A C 1
ATOM 1642 O O . TYR A 1 197 ? -18.234 19.109 -0.96 1 89.06 197 TYR A O 1
ATOM 1650 N N . ILE A 1 198 ? -16.906 17.766 -2.111 1 90.44 198 ILE A N 1
ATOM 1651 C CA . ILE A 1 198 ? -17.406 18.328 -3.361 1 90.44 198 ILE A CA 1
ATOM 1652 C C . ILE A 1 198 ? -18.234 17.297 -4.105 1 90.44 198 ILE A C 1
ATOM 1654 O O . ILE A 1 198 ? -18.781 17.578 -5.176 1 90.44 198 ILE A O 1
ATOM 1658 N N . GLY A 1 199 ? -18.406 16.172 -3.594 1 82 199 GLY A N 1
ATOM 1659 C CA . GLY A 1 199 ? -19.25 15.148 -4.199 1 82 199 GLY A CA 1
ATOM 1660 C C . GLY A 1 199 ? -18.469 14.062 -4.914 1 82 199 GLY A C 1
ATOM 1661 O O . GLY A 1 199 ? -17.25 14.164 -5.047 1 82 199 GLY A O 1
ATOM 1662 N N . ARG A 1 200 ? -19.203 13 -5.199 1 75.38 200 ARG A N 1
ATOM 1663 C CA . ARG A 1 200 ? -18.625 11.852 -5.895 1 75.38 200 ARG A CA 1
ATOM 1664 C C . ARG A 1 200 ? -18.703 12.031 -7.406 1 75.38 200 ARG A C 1
ATOM 1666 O O . ARG A 1 200 ? -19.625 12.68 -7.914 1 75.38 200 ARG A O 1
ATOM 1673 N N . MET B 1 1 ? 45.125 -17.625 -2.951 1 47.53 1 MET B N 1
ATOM 1674 C CA . MET B 1 1 ? 43.875 -18.172 -2.426 1 47.53 1 MET B CA 1
ATOM 1675 C C . MET B 1 1 ? 42.906 -17.062 -2.039 1 47.53 1 MET B C 1
ATOM 1677 O O . MET B 1 1 ? 41.688 -17.172 -2.289 1 47.53 1 MET B O 1
ATOM 1681 N N . GLU B 1 2 ? 43.375 -16 -1.495 1 52.03 2 GLU B N 1
ATOM 1682 C CA . GLU B 1 2 ? 42.531 -14.867 -1.11 1 52.03 2 GLU B CA 1
ATOM 1683 C C . GLU B 1 2 ? 42.031 -14.102 -2.336 1 52.03 2 GLU B C 1
ATOM 1685 O O . GLU B 1 2 ? 40.875 -13.695 -2.396 1 52.03 2 GLU B O 1
ATOM 1690 N N . TYR B 1 3 ? 42.906 -13.914 -3.238 1 53.75 3 TYR B N 1
ATOM 1691 C CA . TYR B 1 3 ? 42.562 -13.211 -4.469 1 53.75 3 TYR B CA 1
ATOM 1692 C C . TYR B 1 3 ? 41.562 -14.008 -5.293 1 53.75 3 TYR B C 1
ATOM 1694 O O . TYR B 1 3 ? 40.656 -13.438 -5.914 1 53.75 3 TYR B O 1
ATOM 1702 N N . GLU B 1 4 ? 41.75 -15.289 -5.375 1 51.44 4 GLU B N 1
ATOM 1703 C CA . GLU B 1 4 ? 40.781 -16.172 -6.062 1 51.44 4 GLU B CA 1
ATOM 1704 C C . GLU B 1 4 ? 39.438 -16.172 -5.363 1 51.44 4 GLU B C 1
ATOM 1706 O O . GLU B 1 4 ? 38.406 -16.219 -6.02 1 51.44 4 GLU B O 1
ATOM 1711 N N . GLN B 1 5 ? 39.469 -16.078 -4.012 1 54.75 5 GLN B N 1
ATOM 1712 C CA . GLN B 1 5 ? 38.25 -16.016 -3.234 1 54.75 5 GLN B CA 1
ATOM 1713 C C . GLN B 1 5 ? 37.469 -14.719 -3.486 1 54.75 5 GLN B C 1
ATOM 1715 O O . GLN B 1 5 ? 36.25 -14.719 -3.602 1 54.75 5 GLN B O 1
ATOM 1720 N N . ASN B 1 6 ? 38.25 -13.641 -3.588 1 57 6 ASN B N 1
ATOM 1721 C CA . ASN B 1 6 ? 37.656 -12.336 -3.875 1 57 6 ASN B CA 1
ATOM 1722 C C . ASN B 1 6 ? 37.094 -12.289 -5.285 1 57 6 ASN B C 1
ATOM 1724 O O . ASN B 1 6 ? 36.031 -11.695 -5.5 1 57 6 ASN B O 1
ATOM 1728 N N . SER B 1 7 ? 37.781 -12.992 -6.238 1 58.19 7 SER B N 1
ATOM 1729 C CA . SER B 1 7 ? 37.312 -13.023 -7.617 1 58.19 7 SER B CA 1
ATOM 1730 C C . SER B 1 7 ? 36.062 -13.867 -7.75 1 58.19 7 SER B C 1
ATOM 1732 O O . SER B 1 7 ? 35.125 -13.5 -8.484 1 58.19 7 SER B O 1
ATOM 1734 N N . THR B 1 8 ? 36 -14.969 -6.992 1 56 8 THR B N 1
ATOM 1735 C CA . THR B 1 8 ? 34.844 -15.844 -7.012 1 56 8 THR B CA 1
ATOM 1736 C C . THR B 1 8 ? 33.656 -15.164 -6.371 1 56 8 THR B C 1
ATOM 1738 O O . THR B 1 8 ? 32.5 -15.312 -6.844 1 56 8 THR B O 1
ATOM 1741 N N . SER B 1 9 ? 34.031 -14.406 -5.281 1 64.75 9 SER B N 1
ATOM 1742 C CA . SER B 1 9 ? 32.938 -13.672 -4.613 1 64.75 9 SER B CA 1
ATOM 1743 C C . SER B 1 9 ? 32.375 -12.594 -5.52 1 64.75 9 SER B C 1
ATOM 1745 O O . SER B 1 9 ? 31.156 -12.43 -5.594 1 64.75 9 SER B O 1
ATOM 1747 N N . LYS B 1 10 ? 33.312 -11.945 -6.246 1 64.69 10 LYS B N 1
ATOM 1748 C CA . LYS B 1 10 ? 32.875 -10.906 -7.168 1 64.69 10 LYS B CA 1
ATOM 1749 C C . LYS B 1 10 ? 32.094 -11.492 -8.328 1 64.69 10 LYS B C 1
ATOM 1751 O O . LYS B 1 10 ? 31.078 -10.922 -8.75 1 64.69 10 LYS B O 1
ATOM 1756 N N . ARG B 1 11 ? 32.625 -12.625 -8.82 1 65.19 11 ARG B N 1
ATOM 1757 C CA . ARG B 1 11 ? 31.938 -13.289 -9.914 1 65.19 11 ARG B CA 1
ATOM 1758 C C . ARG B 1 11 ? 30.562 -13.789 -9.477 1 65.19 11 ARG B C 1
ATOM 1760 O O . ARG B 1 11 ? 29.594 -13.641 -10.211 1 65.19 11 ARG B O 1
ATOM 1767 N N . ARG B 1 12 ? 30.578 -14.422 -8.336 1 74.56 12 ARG B N 1
ATOM 1768 C CA . ARG B 1 12 ? 29.328 -14.914 -7.781 1 74.56 12 ARG B CA 1
ATOM 1769 C C . ARG B 1 12 ? 28.328 -13.773 -7.605 1 74.56 12 ARG B C 1
ATOM 1771 O O . ARG B 1 12 ? 27.125 -13.945 -7.859 1 74.56 12 ARG B O 1
ATOM 1778 N N . ASN B 1 13 ? 28.781 -12.664 -7.238 1 82.25 13 ASN B N 1
ATOM 1779 C CA . ASN B 1 13 ? 27.938 -11.492 -7.031 1 82.25 13 ASN B CA 1
ATOM 1780 C C . ASN B 1 13 ? 27.391 -10.953 -8.352 1 82.25 13 ASN B C 1
ATOM 1782 O O . ASN B 1 13 ? 26.234 -10.562 -8.438 1 82.25 13 ASN B O 1
ATOM 1786 N N . ARG B 1 14 ? 28.203 -11.141 -9.312 1 90.75 14 ARG B N 1
ATOM 1787 C CA . ARG B 1 14 ? 27.781 -10.672 -10.625 1 90.75 14 ARG B CA 1
ATOM 1788 C C . ARG B 1 14 ? 26.688 -11.57 -11.195 1 90.75 14 ARG B C 1
ATOM 1790 O O . ARG B 1 14 ? 25.719 -11.078 -11.773 1 90.75 14 ARG B O 1
ATOM 1797 N N . THR B 1 15 ? 26.875 -12.875 -10.984 1 95.56 15 THR B N 1
ATOM 1798 C CA . THR B 1 15 ? 25.875 -13.836 -11.461 1 95.56 15 THR B CA 1
ATOM 1799 C C . THR B 1 15 ? 24.531 -13.609 -10.781 1 95.56 15 THR B C 1
ATOM 1801 O O . THR B 1 15 ? 23.5 -13.562 -11.445 1 95.56 15 THR B O 1
ATOM 1804 N N . LYS B 1 16 ? 24.547 -13.375 -9.5 1 97.19 16 LYS B N 1
ATOM 1805 C CA . LYS B 1 16 ? 23.312 -13.109 -8.766 1 97.19 16 LYS B CA 1
ATOM 1806 C C . LYS B 1 16 ? 22.641 -11.844 -9.273 1 97.19 16 LYS B C 1
ATOM 1808 O O . LYS B 1 16 ? 21.406 -11.805 -9.43 1 97.19 16 LYS B O 1
ATOM 1813 N N . GLU B 1 17 ? 23.438 -10.891 -9.547 1 97.12 17 GLU B N 1
ATOM 1814 C CA . GLU B 1 17 ? 22.906 -9.633 -10.055 1 97.12 17 GLU B CA 1
ATOM 1815 C C . GLU B 1 17 ? 22.203 -9.836 -11.398 1 97.12 17 GLU B C 1
ATOM 1817 O O . GLU B 1 17 ? 21.141 -9.273 -11.641 1 97.12 17 GLU B O 1
ATOM 1822 N N . HIS B 1 18 ? 22.781 -10.656 -12.195 1 98 18 HIS B N 1
ATOM 1823 C CA . HIS B 1 18 ? 22.188 -10.945 -13.5 1 98 18 HIS B CA 1
ATOM 1824 C C . HIS B 1 18 ? 20.859 -11.672 -13.352 1 98 18 HIS B C 1
ATOM 1826 O O . HIS B 1 18 ? 19.906 -11.391 -14.086 1 98 18 HIS B O 1
ATOM 1832 N N . PHE B 1 19 ? 20.828 -12.602 -12.414 1 98.5 19 PHE B N 1
ATOM 1833 C CA . PHE B 1 19 ? 19.578 -13.328 -12.18 1 98.5 19 PHE B CA 1
ATOM 1834 C C . PHE B 1 19 ? 18.5 -12.406 -11.641 1 98.5 19 PHE B C 1
ATOM 1836 O O . PHE B 1 19 ? 17.344 -12.484 -12.055 1 98.5 19 PHE B O 1
ATOM 1843 N N . ARG B 1 20 ? 18.875 -11.523 -10.758 1 98.44 20 ARG B N 1
ATOM 1844 C CA . ARG B 1 20 ? 17.922 -10.57 -10.211 1 98.44 20 ARG B CA 1
ATOM 1845 C C . ARG B 1 20 ? 17.375 -9.648 -11.297 1 98.44 20 ARG B C 1
ATOM 1847 O O . ARG B 1 20 ? 16.172 -9.422 -11.383 1 98.44 20 ARG B O 1
ATOM 1854 N N . GLU B 1 21 ? 18.281 -9.195 -12.117 1 98.38 21 GLU B N 1
ATOM 1855 C CA . GLU B 1 21 ? 17.875 -8.305 -13.211 1 98.38 21 GLU B CA 1
ATOM 1856 C C . GLU B 1 21 ? 16.969 -9.031 -14.211 1 98.38 21 GLU B C 1
ATOM 1858 O O . GLU B 1 21 ? 16 -8.453 -14.703 1 98.38 21 GLU B O 1
ATOM 1863 N N . ALA B 1 22 ? 17.312 -10.227 -14.477 1 98.75 22 ALA B N 1
ATOM 1864 C CA . ALA B 1 22 ? 16.5 -11.039 -15.383 1 98.75 22 ALA B CA 1
ATOM 1865 C C . ALA B 1 22 ? 15.102 -11.242 -14.828 1 98.75 22 ALA B C 1
ATOM 1867 O O . ALA B 1 22 ? 14.117 -11.133 -15.555 1 98.75 22 ALA B O 1
ATOM 1868 N N . LEU B 1 23 ? 15.023 -11.539 -13.562 1 98.81 23 LEU B N 1
ATOM 1869 C CA . LEU B 1 23 ? 13.727 -11.742 -12.922 1 98.81 23 LEU B CA 1
ATOM 1870 C C . LEU B 1 23 ? 12.867 -10.492 -13.023 1 98.81 23 LEU B C 1
ATOM 1872 O O . LEU B 1 23 ? 11.688 -10.57 -13.367 1 98.81 23 LEU B O 1
ATOM 1876 N N . ILE B 1 24 ? 13.43 -9.336 -12.75 1 98.75 24 ILE B N 1
ATOM 1877 C CA . ILE B 1 24 ? 12.719 -8.062 -12.82 1 98.75 24 ILE B CA 1
ATOM 1878 C C . ILE B 1 24 ? 12.156 -7.859 -14.227 1 98.75 24 ILE B C 1
ATOM 1880 O O . ILE B 1 24 ? 10.969 -7.562 -14.391 1 98.75 24 ILE B O 1
ATOM 1884 N N . LYS B 1 25 ? 13.008 -8.07 -15.18 1 98.62 25 LYS B N 1
ATOM 1885 C CA . LYS B 1 25 ? 12.625 -7.887 -16.578 1 98.62 25 LYS B CA 1
ATOM 1886 C C . LYS B 1 25 ? 11.477 -8.828 -16.953 1 98.62 25 LYS B C 1
ATOM 1888 O O . LYS B 1 25 ? 10.516 -8.406 -17.594 1 98.62 25 LYS B O 1
ATOM 1893 N N . LEU B 1 26 ? 11.57 -10.023 -16.578 1 98.81 26 LEU B N 1
ATOM 1894 C CA . LEU B 1 26 ? 10.602 -11.047 -16.969 1 98.81 26 LEU B CA 1
ATOM 1895 C C . LEU B 1 26 ? 9.258 -10.812 -16.281 1 98.81 26 LEU B C 1
ATOM 1897 O O . LEU B 1 26 ? 8.203 -11.047 -16.875 1 98.81 26 LEU B O 1
ATOM 1901 N N . ILE B 1 27 ? 9.289 -10.328 -15.031 1 98.38 27 ILE B N 1
ATOM 1902 C CA . ILE B 1 27 ? 8.047 -10.031 -14.328 1 98.38 27 ILE B CA 1
ATOM 1903 C C . ILE B 1 27 ? 7.293 -8.914 -15.055 1 98.38 27 ILE B C 1
ATOM 1905 O O . ILE B 1 27 ? 6.07 -8.984 -15.211 1 98.38 27 ILE B O 1
ATOM 1909 N N . LYS B 1 28 ? 8.039 -7.961 -15.523 1 97.56 28 LYS B N 1
ATOM 1910 C CA . LYS B 1 28 ? 7.422 -6.859 -16.25 1 97.56 28 LYS B CA 1
ATOM 1911 C C . LYS B 1 28 ? 6.832 -7.34 -17.578 1 97.56 28 LYS B C 1
ATOM 1913 O O . LYS B 1 28 ? 5.828 -6.805 -18.047 1 97.56 28 LYS B O 1
ATOM 1918 N N . LYS B 1 29 ? 7.379 -8.375 -18.094 1 97.75 29 LYS B N 1
ATOM 1919 C CA . LYS B 1 29 ? 6.984 -8.875 -19.406 1 97.75 29 LYS B CA 1
ATOM 1920 C C . LYS B 1 29 ? 5.789 -9.82 -19.312 1 97.75 29 LYS B C 1
ATOM 1922 O O . LYS B 1 29 ? 4.879 -9.781 -20.141 1 97.75 29 LYS B O 1
ATOM 1927 N N . LYS B 1 30 ? 5.738 -10.711 -18.219 1 97.44 30 LYS B N 1
ATOM 1928 C CA . LYS B 1 30 ? 4.719 -11.75 -18.297 1 97.44 30 LYS B CA 1
ATOM 1929 C C . LYS B 1 30 ? 4.172 -12.086 -16.906 1 97.44 30 LYS B C 1
ATOM 1931 O O . LYS B 1 30 ? 3.352 -13 -16.766 1 97.44 30 LYS B O 1
ATOM 1936 N N . GLY B 1 31 ? 4.535 -11.344 -15.891 1 96.44 31 GLY B N 1
ATOM 1937 C CA . GLY B 1 31 ? 4.074 -11.625 -14.539 1 96.44 31 GLY B CA 1
ATOM 1938 C C . GLY B 1 31 ? 4.918 -12.664 -13.828 1 96.44 31 GLY B C 1
ATOM 1939 O O . GLY B 1 31 ? 5.492 -13.547 -14.461 1 96.44 31 GLY B O 1
ATOM 1940 N N . TYR B 1 32 ? 4.957 -12.578 -12.523 1 96.81 32 TYR B N 1
ATOM 1941 C CA . TYR B 1 32 ? 5.809 -13.422 -11.695 1 96.81 32 TYR B CA 1
ATOM 1942 C C . TYR B 1 32 ? 5.453 -14.898 -11.867 1 96.81 32 TYR B C 1
ATOM 1944 O O . TYR B 1 32 ? 6.34 -15.742 -12 1 96.81 32 TYR B O 1
ATOM 1952 N N . HIS B 1 33 ? 4.184 -15.25 -11.844 1 93.69 33 HIS B N 1
ATOM 1953 C CA . HIS B 1 33 ? 3.764 -16.641 -11.805 1 93.69 33 HIS B CA 1
ATOM 1954 C C . HIS B 1 33 ? 4.086 -17.359 -13.117 1 93.69 33 HIS B C 1
ATOM 1956 O O . HIS B 1 33 ? 4.371 -18.547 -13.133 1 93.69 33 HIS B O 1
ATOM 1962 N N . ALA B 1 34 ? 4.148 -16.625 -14.18 1 96.81 34 ALA B N 1
ATOM 1963 C CA . ALA B 1 34 ? 4.406 -17.203 -15.492 1 96.81 34 ALA B CA 1
ATOM 1964 C C . ALA B 1 34 ? 5.902 -17.406 -15.719 1 96.81 34 ALA B C 1
ATOM 1966 O O . ALA B 1 34 ? 6.309 -18.109 -16.641 1 96.81 34 ALA B O 1
ATOM 1967 N N . VAL B 1 35 ? 6.734 -16.797 -14.945 1 98.5 35 VAL B N 1
ATOM 1968 C CA . VAL B 1 35 ? 8.188 -16.859 -15.109 1 98.5 35 VAL B CA 1
ATOM 1969 C C . VAL B 1 35 ? 8.695 -18.219 -14.625 1 98.5 35 VAL B C 1
ATOM 1971 O O . VAL B 1 35 ? 8.281 -18.703 -13.57 1 98.5 35 VAL B O 1
ATOM 1974 N N . THR B 1 36 ? 9.539 -18.875 -15.391 1 98.38 36 THR B N 1
ATOM 1975 C CA . THR B 1 36 ? 10.18 -20.125 -15 1 98.38 36 THR B CA 1
ATOM 1976 C C . THR B 1 36 ? 11.688 -19.938 -14.852 1 98.38 36 THR B C 1
ATOM 1978 O O . THR B 1 36 ? 12.234 -18.922 -15.273 1 98.38 36 THR B O 1
ATOM 1981 N N . VAL B 1 37 ? 12.297 -20.938 -14.195 1 98.5 37 VAL B N 1
ATOM 1982 C CA . VAL B 1 37 ? 13.75 -20.922 -14.086 1 98.5 37 VAL B CA 1
ATOM 1983 C C . VAL B 1 37 ? 14.367 -20.938 -15.484 1 98.5 37 VAL B C 1
ATOM 1985 O O . VAL B 1 37 ? 15.375 -20.266 -15.734 1 98.5 37 VAL B O 1
ATOM 1988 N N . LYS B 1 38 ? 13.703 -21.656 -16.391 1 98.5 38 LYS B N 1
ATOM 1989 C CA . LYS B 1 38 ? 14.18 -21.688 -17.766 1 98.5 38 LYS B CA 1
ATOM 1990 C C . LYS B 1 38 ? 14.195 -20.281 -18.375 1 98.5 38 LYS B C 1
ATOM 1992 O O . LYS B 1 38 ? 15.18 -19.875 -19 1 98.5 38 LYS B O 1
ATOM 1997 N N . ASP B 1 39 ? 13.164 -19.516 -18.203 1 98.75 39 ASP B N 1
ATOM 1998 C CA . ASP B 1 39 ? 13.094 -18.141 -18.688 1 98.75 39 ASP B CA 1
ATOM 1999 C C . ASP B 1 39 ? 14.227 -17.312 -18.109 1 98.75 39 ASP B C 1
ATOM 2001 O O . ASP B 1 39 ? 14.859 -16.531 -18.844 1 98.75 39 ASP B O 1
ATOM 2005 N N . ILE B 1 40 ? 14.508 -17.484 -16.797 1 98.81 40 ILE B N 1
ATOM 2006 C CA . ILE B 1 40 ? 15.461 -16.672 -16.062 1 98.81 40 ILE B CA 1
ATOM 2007 C C . ILE B 1 40 ? 16.875 -16.922 -16.594 1 98.81 40 ILE B C 1
ATOM 2009 O O . ILE B 1 40 ? 17.609 -15.977 -16.875 1 98.81 40 ILE B O 1
ATOM 2013 N N . VAL B 1 41 ? 17.219 -18.172 -16.719 1 98.56 41 VAL B N 1
ATOM 2014 C CA . VAL B 1 41 ? 18.578 -18.5 -17.141 1 98.56 41 VAL B CA 1
ATOM 2015 C C . VAL B 1 41 ? 18.781 -18.094 -18.594 1 98.56 41 VAL B C 1
ATOM 2017 O O . VAL B 1 41 ? 19.859 -17.641 -18.984 1 98.56 41 VAL B O 1
ATOM 2020 N N . GLU B 1 42 ? 17.75 -18.234 -19.453 1 98.62 42 GLU B N 1
ATOM 2021 C CA . GLU B 1 42 ? 17.828 -17.797 -20.828 1 98.62 42 GLU B CA 1
ATOM 2022 C C . GLU B 1 42 ? 18 -16.281 -20.922 1 98.62 42 GLU B C 1
ATOM 2024 O O . GLU B 1 42 ? 18.844 -15.789 -21.672 1 98.62 42 GLU B O 1
ATOM 2029 N N . GLU B 1 43 ? 17.25 -15.531 -20.172 1 98.5 43 GLU B N 1
ATOM 2030 C CA . GLU B 1 43 ? 17.328 -14.07 -20.156 1 98.5 43 GLU B CA 1
ATOM 2031 C C . GLU B 1 43 ? 18.688 -13.594 -19.656 1 98.5 43 GLU B C 1
ATOM 2033 O O . GLU B 1 43 ? 19.25 -12.625 -20.188 1 98.5 43 GLU B O 1
ATOM 2038 N N . ALA B 1 44 ? 19.219 -14.289 -18.656 1 98.19 44 ALA B N 1
ATOM 2039 C CA . ALA B 1 44 ? 20.469 -13.891 -18.031 1 98.19 44 ALA B CA 1
ATOM 2040 C C . ALA B 1 44 ? 21.672 -14.477 -18.781 1 98.19 44 ALA B C 1
ATOM 2042 O O . ALA B 1 44 ? 22.828 -14.148 -18.484 1 98.19 44 ALA B O 1
ATOM 2043 N N . ALA B 1 45 ? 21.422 -15.398 -19.719 1 97.5 45 ALA B N 1
ATOM 2044 C CA . ALA B 1 45 ? 22.453 -16.031 -20.531 1 97.5 45 ALA B CA 1
ATOM 2045 C C . ALA B 1 45 ? 23.344 -16.922 -19.688 1 97.5 45 ALA B C 1
ATOM 2047 O O . ALA B 1 45 ? 24.578 -16.828 -19.766 1 97.5 45 ALA B O 1
ATOM 2048 N N . TYR B 1 46 ? 22.688 -17.656 -18.828 1 97.44 46 TYR B N 1
ATOM 2049 C CA . TYR B 1 46 ? 23.344 -18.703 -18.062 1 97.44 46 TYR B CA 1
ATOM 2050 C C . TYR B 1 46 ? 22.672 -20.047 -18.266 1 97.44 46 TYR B C 1
ATOM 2052 O O . TYR B 1 46 ? 21.625 -20.141 -18.922 1 97.44 46 TYR B O 1
ATOM 2060 N N . ASN B 1 47 ? 23.281 -21.094 -17.812 1 95.69 47 ASN B N 1
ATOM 2061 C CA . ASN B 1 47 ? 22.656 -22.406 -17.828 1 95.69 47 ASN B CA 1
ATOM 2062 C C . ASN B 1 47 ? 21.969 -22.719 -16.5 1 95.69 47 ASN B C 1
ATOM 2064 O O . ASN B 1 47 ? 22.141 -21.984 -15.523 1 95.69 47 ASN B O 1
ATOM 2068 N N . ARG B 1 48 ? 21.141 -23.75 -16.531 1 96.94 48 ARG B N 1
ATOM 2069 C CA . ARG B 1 48 ? 20.359 -24.125 -15.359 1 96.94 48 ARG B CA 1
ATOM 2070 C C . ARG B 1 48 ? 21.266 -24.516 -14.203 1 96.94 48 ARG B C 1
ATOM 2072 O O . ARG B 1 48 ? 20.953 -24.25 -13.039 1 96.94 48 ARG B O 1
ATOM 2079 N N . SER B 1 49 ? 22.375 -25.141 -14.555 1 96.94 49 SER B N 1
ATOM 2080 C CA . SER B 1 49 ? 23.297 -25.594 -13.508 1 96.94 49 SER B CA 1
ATOM 2081 C C . SER B 1 49 ? 23.844 -24.406 -12.711 1 96.94 49 SER B C 1
ATOM 2083 O O . SER B 1 49 ? 23.984 -24.5 -11.492 1 96.94 49 SER B O 1
ATOM 2085 N N . THR B 1 50 ? 24.109 -23.375 -13.391 1 97.12 50 THR B N 1
ATOM 2086 C CA . THR B 1 50 ? 24.609 -22.172 -12.734 1 97.12 50 THR B CA 1
ATOM 2087 C C . THR B 1 50 ? 23.547 -21.578 -11.805 1 97.12 50 THR B C 1
ATOM 2089 O O . THR B 1 50 ? 23.859 -21.125 -10.703 1 97.12 50 THR B O 1
ATOM 2092 N N . PHE B 1 51 ? 22.266 -21.578 -12.25 1 98.31 51 PHE B N 1
ATOM 2093 C CA . PHE B 1 51 ? 21.172 -21.094 -11.406 1 98.31 51 PHE B CA 1
ATOM 2094 C C . PHE B 1 51 ? 21.109 -21.875 -10.102 1 98.31 51 PHE B C 1
ATOM 2096 O O . PHE B 1 51 ? 21.062 -21.281 -9.023 1 98.31 51 PHE B O 1
ATOM 2103 N N . TYR B 1 52 ? 21.25 -23.156 -10.18 1 97.38 52 TYR B N 1
ATOM 2104 C CA . TYR B 1 52 ? 21.031 -24.016 -9.023 1 97.38 52 TYR B CA 1
ATOM 2105 C C . TYR B 1 52 ? 22.234 -24 -8.094 1 97.38 52 TYR B C 1
ATOM 2107 O O . TYR B 1 52 ? 22.141 -24.422 -6.941 1 97.38 52 TYR B O 1
ATOM 2115 N N . PHE B 1 53 ? 23.312 -23.531 -8.641 1 97.06 53 PHE B N 1
ATOM 2116 C CA . PHE B 1 53 ? 24.469 -23.281 -7.793 1 97.06 53 PHE B CA 1
ATOM 2117 C C . PHE B 1 53 ? 24.188 -22.141 -6.824 1 97.06 53 PHE B C 1
ATOM 2119 O O . PHE B 1 53 ? 24.656 -22.141 -5.688 1 97.06 53 PHE B O 1
ATOM 2126 N N . HIS B 1 54 ? 23.375 -21.234 -7.234 1 97.44 54 HIS B N 1
ATOM 2127 C CA . HIS B 1 54 ? 23.141 -20.016 -6.465 1 97.44 54 HIS B CA 1
ATOM 2128 C C . HIS B 1 54 ? 21.812 -20.062 -5.734 1 97.44 54 HIS B C 1
ATOM 2130 O O . HIS B 1 54 ? 21.688 -19.547 -4.625 1 97.44 54 HIS B O 1
ATOM 2136 N N . TYR B 1 55 ? 20.797 -20.641 -6.426 1 98.12 55 TYR B N 1
ATOM 2137 C CA . TYR B 1 55 ? 19.438 -20.656 -5.875 1 98.12 55 TYR B CA 1
ATOM 2138 C C . TYR B 1 55 ? 18.812 -22.031 -6.02 1 98.12 55 TYR B C 1
ATOM 2140 O O . TYR B 1 55 ? 19.016 -22.719 -7.02 1 98.12 55 TYR B O 1
ATOM 2148 N N . GLN B 1 56 ? 17.969 -22.328 -5.031 1 97.88 56 GLN B N 1
ATOM 2149 C CA . GLN B 1 56 ? 17.234 -23.609 -5.082 1 97.88 56 GLN B CA 1
ATOM 2150 C C . GLN B 1 56 ? 16.047 -23.516 -6.027 1 97.88 56 GLN B C 1
ATOM 2152 O O . GLN B 1 56 ? 15.664 -24.516 -6.641 1 97.88 56 GLN B O 1
ATOM 2157 N N . ASP B 1 57 ? 15.422 -22.375 -6.121 1 97.81 57 ASP B N 1
ATOM 2158 C CA . ASP B 1 57 ? 14.234 -22.156 -6.938 1 97.81 57 ASP B CA 1
ATOM 2159 C C . ASP B 1 57 ? 13.984 -20.672 -7.148 1 97.81 57 ASP B C 1
ATOM 2161 O O . ASP B 1 57 ? 14.773 -19.828 -6.711 1 97.81 57 ASP B O 1
ATOM 2165 N N . LYS B 1 58 ? 12.938 -20.344 -7.859 1 97.88 58 LYS B N 1
ATOM 2166 C CA . LYS B 1 58 ? 12.562 -18.969 -8.172 1 97.88 58 LYS B CA 1
ATOM 2167 C C . LYS B 1 58 ? 12.164 -18.203 -6.902 1 97.88 58 LYS B C 1
ATOM 2169 O O . LYS B 1 58 ? 12.422 -17.016 -6.789 1 97.88 58 LYS B O 1
ATOM 2174 N N . ILE B 1 59 ? 11.648 -18.906 -5.938 1 97.31 59 ILE B N 1
ATOM 2175 C CA . ILE B 1 59 ? 11.195 -18.297 -4.695 1 97.31 59 ILE B CA 1
ATOM 2176 C C . ILE B 1 59 ? 12.391 -17.734 -3.926 1 97.31 59 ILE B C 1
ATOM 2178 O O . ILE B 1 59 ? 12.344 -16.609 -3.422 1 97.31 59 ILE B O 1
ATOM 2182 N N . GLU B 1 60 ? 13.383 -18.484 -3.875 1 98.38 60 GLU B N 1
ATOM 2183 C CA . GLU B 1 60 ? 14.594 -18.031 -3.189 1 98.38 60 GLU B CA 1
ATOM 2184 C C . GLU B 1 60 ? 15.195 -16.812 -3.883 1 98.38 60 GLU B C 1
ATOM 2186 O O . GLU B 1 60 ? 15.648 -15.883 -3.219 1 98.38 60 GLU B O 1
ATOM 2191 N N . LEU B 1 61 ? 15.25 -16.875 -5.215 1 98.62 61 LEU B N 1
ATOM 2192 C CA . LEU B 1 61 ? 15.742 -15.734 -5.973 1 98.62 61 LEU B CA 1
ATOM 2193 C C . LEU B 1 61 ? 14.914 -14.492 -5.68 1 98.62 61 LEU B C 1
ATOM 2195 O O . LEU B 1 61 ? 15.461 -13.414 -5.453 1 98.62 61 LEU B O 1
ATOM 2199 N N . ALA B 1 62 ? 13.625 -14.633 -5.648 1 98.44 62 ALA B N 1
ATOM 2200 C CA . ALA B 1 62 ? 12.719 -13.523 -5.371 1 98.44 62 ALA B CA 1
ATOM 2201 C C . ALA B 1 62 ? 12.961 -12.945 -3.979 1 98.44 62 ALA B C 1
ATOM 2203 O O . ALA B 1 62 ? 13.023 -11.727 -3.805 1 98.44 62 ALA B O 1
ATOM 2204 N N . GLU B 1 63 ? 13.086 -13.789 -3.037 1 98.06 63 GLU B N 1
ATOM 2205 C CA . GLU B 1 63 ? 13.352 -13.367 -1.665 1 98.06 63 GLU B CA 1
ATOM 2206 C C . GLU B 1 63 ? 14.68 -12.625 -1.559 1 98.06 63 GLU B C 1
ATOM 2208 O O . GLU B 1 63 ? 14.773 -11.609 -0.864 1 98.06 63 GLU B O 1
ATOM 2213 N N . ASP B 1 64 ? 15.633 -13.203 -2.203 1 98.19 64 ASP B N 1
ATOM 2214 C CA . ASP B 1 64 ? 16.953 -12.578 -2.223 1 98.19 64 ASP B CA 1
ATOM 2215 C C . ASP B 1 64 ? 16.875 -11.172 -2.811 1 98.19 64 ASP B C 1
ATOM 2217 O O . ASP B 1 64 ? 17.484 -10.242 -2.279 1 98.19 64 ASP B O 1
ATOM 2221 N N . LEU B 1 65 ? 16.203 -11.023 -3.896 1 98.5 65 LEU B N 1
ATOM 2222 C CA . LEU B 1 65 ? 16.031 -9.734 -4.551 1 98.5 65 LEU B CA 1
ATOM 2223 C C . LEU B 1 65 ? 15.344 -8.742 -3.613 1 98.5 65 LEU B C 1
ATOM 2225 O O . LEU B 1 65 ? 15.828 -7.621 -3.428 1 98.5 65 LEU B O 1
ATOM 2229 N N . LEU B 1 66 ? 14.266 -9.109 -2.971 1 98.44 66 LEU B N 1
ATOM 2230 C CA . LEU B 1 66 ? 13.547 -8.25 -2.031 1 98.44 66 LEU B CA 1
ATOM 2231 C C . LEU B 1 66 ? 14.453 -7.84 -0.877 1 98.44 66 LEU B C 1
ATOM 2233 O O . LEU B 1 66 ? 14.523 -6.656 -0.528 1 98.44 66 LEU B O 1
ATOM 2237 N N . ASP B 1 67 ? 15.102 -8.844 -0.333 1 98 67 ASP B N 1
ATOM 2238 C CA . ASP B 1 67 ? 15.977 -8.578 0.808 1 98 67 ASP B CA 1
ATOM 2239 C C . ASP B 1 67 ? 17.062 -7.562 0.451 1 98 67 ASP B C 1
ATOM 2241 O O . ASP B 1 67 ? 17.297 -6.613 1.2 1 98 67 ASP B O 1
ATOM 2245 N N . LYS B 1 68 ? 17.672 -7.77 -0.632 1 97.69 68 LYS B N 1
ATOM 2246 C CA . LYS B 1 68 ? 18.75 -6.871 -1.065 1 97.69 68 LYS B CA 1
ATOM 2247 C C . LYS B 1 68 ? 18.219 -5.445 -1.242 1 97.69 68 LYS B C 1
ATOM 2249 O O . LYS B 1 68 ? 18.828 -4.496 -0.736 1 97.69 68 LYS B O 1
ATOM 2254 N N . MET B 1 69 ? 17.141 -5.297 -1.92 1 98.06 69 MET B N 1
ATOM 2255 C CA . MET B 1 69 ? 16.641 -3.98 -2.291 1 98.06 69 MET B CA 1
ATOM 2256 C C . MET B 1 69 ? 16.094 -3.24 -1.07 1 98.06 69 MET B C 1
ATOM 2258 O O . MET B 1 69 ? 16.375 -2.051 -0.894 1 98.06 69 MET B O 1
ATOM 2262 N N . PHE B 1 70 ? 15.398 -3.926 -0.163 1 97.5 70 PHE B N 1
ATOM 2263 C CA . PHE B 1 70 ? 14.797 -3.23 0.971 1 97.5 70 PHE B CA 1
ATOM 2264 C C . PHE B 1 70 ? 15.828 -3.016 2.076 1 97.5 70 PHE B C 1
ATOM 2266 O O . PHE B 1 70 ? 15.766 -2.021 2.801 1 97.5 70 PHE B O 1
ATOM 2273 N N . THR B 1 71 ? 16.797 -3.922 2.172 1 96.25 71 THR B N 1
ATOM 2274 C CA . THR B 1 71 ? 17.922 -3.631 3.047 1 96.25 71 THR B CA 1
ATOM 2275 C C . THR B 1 71 ? 18.703 -2.408 2.553 1 96.25 71 THR B C 1
ATOM 2277 O O . THR B 1 71 ? 19.109 -1.565 3.352 1 96.25 71 THR B O 1
ATOM 2280 N N . GLY B 1 72 ? 18.906 -2.344 1.289 1 95.75 72 GLY B N 1
ATOM 2281 C CA . GLY B 1 72 ? 19.516 -1.169 0.702 1 95.75 72 GLY B CA 1
ATOM 2282 C C . GLY B 1 72 ? 18.75 0.108 0.949 1 95.75 72 GLY B C 1
ATOM 2283 O O . GLY B 1 72 ? 19.328 1.152 1.244 1 95.75 72 GLY B O 1
ATOM 2284 N N . LEU B 1 73 ? 17.469 0.07 0.833 1 95.94 73 LEU B N 1
ATOM 2285 C CA . LEU B 1 73 ? 16.609 1.223 1.091 1 95.94 73 LEU B CA 1
ATOM 2286 C C . LEU B 1 73 ? 16.75 1.692 2.535 1 95.94 73 LEU B C 1
ATOM 2288 O O . LEU B 1 73 ? 16.922 2.887 2.791 1 95.94 73 LEU B O 1
ATOM 2292 N N . GLU B 1 74 ? 16.703 0.751 3.414 1 93.75 74 GLU B N 1
ATOM 2293 C CA . GLU B 1 74 ? 16.859 1.061 4.832 1 93.75 74 GLU B CA 1
ATOM 2294 C C . GLU B 1 74 ? 18.219 1.69 5.105 1 93.75 74 GLU B C 1
ATOM 2296 O O . GLU B 1 74 ? 18.328 2.605 5.922 1 93.75 74 GLU B O 1
ATOM 2301 N N . GLY B 1 75 ? 19.203 1.199 4.438 1 92.12 75 GLY B N 1
ATOM 2302 C CA . GLY B 1 75 ? 20.547 1.742 4.59 1 92.12 75 GLY B CA 1
ATOM 2303 C C . GLY B 1 75 ? 20.688 3.137 4.012 1 92.12 75 GLY B C 1
ATOM 2304 O O . GLY B 1 75 ? 21.484 3.938 4.504 1 92.12 75 GLY B O 1
ATOM 2305 N N . ALA B 1 76 ? 19.938 3.438 3.035 1 91.56 76 ALA B N 1
ATOM 2306 C CA . ALA B 1 76 ? 20 4.73 2.359 1 91.56 76 ALA B CA 1
ATOM 2307 C C . ALA B 1 76 ? 19.391 5.832 3.217 1 91.56 76 ALA B C 1
ATOM 2309 O O . ALA B 1 76 ? 19.719 7.008 3.062 1 91.56 76 ALA B O 1
ATOM 2310 N N . ALA B 1 77 ? 18.516 5.613 4.141 1 86.81 77 ALA B N 1
ATOM 2311 C CA . ALA B 1 77 ? 17.719 6.574 4.91 1 86.81 77 ALA B CA 1
ATOM 2312 C C . ALA B 1 77 ? 18.625 7.504 5.715 1 86.81 77 ALA B C 1
ATOM 2314 O O . ALA B 1 77 ? 18.344 8.695 5.844 1 86.81 77 ALA B O 1
ATOM 2315 N N . GLY B 1 78 ? 19.75 7.039 6.195 1 82.19 78 GLY B N 1
ATOM 2316 C CA . GLY B 1 78 ? 20.531 7.82 7.137 1 82.19 78 GLY B CA 1
ATOM 2317 C C . GLY B 1 78 ? 21.859 8.281 6.559 1 82.19 78 GLY B C 1
ATOM 2318 O O . GLY B 1 78 ? 22.688 8.867 7.273 1 82.19 78 GLY B O 1
ATOM 2319 N N . ILE B 1 79 ? 22.078 8.078 5.332 1 79.19 79 ILE B N 1
ATOM 2320 C CA . ILE B 1 79 ? 23.406 8.258 4.754 1 79.19 79 ILE B CA 1
ATOM 2321 C C . ILE B 1 79 ? 23.828 9.719 4.859 1 79.19 79 ILE B C 1
ATOM 2323 O O . ILE B 1 79 ? 25 10.023 5.098 1 79.19 79 ILE B O 1
ATOM 2327 N N . MET B 1 80 ? 22.875 10.594 4.77 1 77 80 MET B N 1
ATOM 2328 C CA . MET B 1 80 ? 23.234 12.008 4.688 1 77 80 MET B CA 1
ATOM 2329 C C . MET B 1 80 ? 23.062 12.688 6.043 1 77 80 MET B C 1
ATOM 2331 O O . MET B 1 80 ? 23.219 13.906 6.152 1 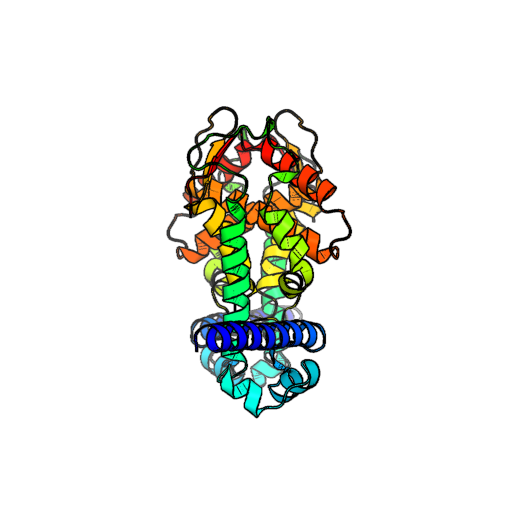77 80 MET B O 1
ATOM 2335 N N . TYR B 1 81 ? 22.781 11.891 7.086 1 80.56 81 TYR B N 1
ATOM 2336 C CA . TYR B 1 81 ? 22.5 12.516 8.375 1 80.56 81 TYR B CA 1
ATOM 2337 C C . TYR B 1 81 ? 23.438 12 9.453 1 80.56 81 TYR B C 1
ATOM 2339 O O . TYR B 1 81 ? 23.844 10.836 9.43 1 80.56 81 TYR B O 1
ATOM 2347 N N . THR B 1 82 ? 23.812 12.93 10.297 1 79.75 82 THR B N 1
ATOM 2348 C CA . THR B 1 82 ? 24.547 12.555 11.5 1 79.75 82 THR B CA 1
ATOM 2349 C C . THR B 1 82 ? 23.594 12.07 12.586 1 79.75 82 THR B C 1
ATOM 2351 O O . THR B 1 82 ? 22.641 12.773 12.945 1 79.75 82 THR B O 1
ATOM 2354 N N . PRO B 1 83 ? 23.891 10.891 13.062 1 85.81 83 PRO B N 1
ATOM 2355 C CA . PRO B 1 83 ? 22.984 10.391 14.109 1 85.81 83 PRO B CA 1
ATOM 2356 C C . PRO B 1 83 ? 22.906 11.328 15.312 1 85.81 83 PRO B C 1
ATOM 2358 O O . PRO B 1 83 ? 23.922 11.828 15.781 1 85.81 83 PRO B O 1
ATOM 2361 N N . GLY B 1 84 ? 21.703 11.547 15.68 1 85.06 84 GLY B N 1
ATOM 2362 C CA . GLY B 1 84 ? 21.469 12.312 16.891 1 85.06 84 GLY B CA 1
ATOM 2363 C C . GLY B 1 84 ? 21.344 13.805 16.641 1 85.06 84 GLY B C 1
ATOM 2364 O O . GLY B 1 84 ? 20.875 14.547 17.516 1 85.06 84 GLY B O 1
ATOM 2365 N N . ARG B 1 85 ? 21.703 14.242 15.484 1 85.75 85 ARG B N 1
ATOM 2366 C CA . ARG B 1 85 ? 21.641 15.664 15.188 1 85.75 85 ARG B CA 1
ATOM 2367 C C . ARG B 1 85 ? 20.25 16.062 14.688 1 85.75 85 ARG B C 1
ATOM 2369 O O . ARG B 1 85 ? 19.719 15.438 13.766 1 85.75 85 ARG B O 1
ATOM 2376 N N . LYS B 1 86 ? 19.812 17.062 15.328 1 89.19 86 LYS B N 1
ATOM 2377 C CA . LYS B 1 86 ? 18.516 17.594 14.922 1 89.19 86 LYS B CA 1
ATOM 2378 C C . LYS B 1 86 ? 18.656 18.453 13.664 1 89.19 86 LYS B C 1
ATOM 2380 O O . LYS B 1 86 ? 19.562 19.266 13.562 1 89.19 86 LYS B O 1
ATOM 2385 N N . THR B 1 87 ? 17.781 18.203 12.742 1 86.62 87 THR B N 1
ATOM 2386 C CA . THR B 1 87 ? 17.75 18.969 11.492 1 86.62 87 THR B CA 1
ATOM 2387 C C . THR B 1 87 ? 16.391 19.625 11.273 1 86.62 87 THR B C 1
ATOM 2389 O O . THR B 1 87 ? 15.359 18.953 11.359 1 86.62 87 THR B O 1
ATOM 2392 N N . SER B 1 88 ? 16.469 20.922 11.023 1 87.25 88 SER B N 1
ATOM 2393 C CA . SER B 1 88 ? 15.242 21.625 10.672 1 87.25 88 SER B CA 1
ATOM 2394 C C . SER B 1 88 ? 14.82 21.312 9.242 1 87.25 88 SER B C 1
ATOM 2396 O O . SER B 1 88 ? 15.656 21.266 8.336 1 87.25 88 SER B O 1
ATOM 2398 N N . THR B 1 89 ? 13.453 21.094 9.039 1 84.06 89 THR B N 1
ATOM 2399 C CA . THR B 1 89 ? 12.977 20.797 7.695 1 84.06 89 THR B CA 1
ATOM 2400 C C . THR B 1 89 ? 13.164 22 6.777 1 84.06 89 THR B C 1
ATOM 2402 O O . THR B 1 89 ? 13.211 21.859 5.555 1 84.06 89 THR B O 1
ATOM 2405 N N . GLN B 1 90 ? 13.289 23.156 7.324 1 82.25 90 GLN B N 1
ATOM 2406 C CA . GLN B 1 90 ? 13.523 24.359 6.539 1 82.25 90 GLN B CA 1
ATOM 2407 C C . GLN B 1 90 ? 14.953 24.406 6.008 1 82.25 90 GLN B C 1
ATOM 2409 O O . GLN B 1 90 ? 15.258 25.156 5.082 1 82.25 90 GLN B O 1
ATOM 2414 N N . GLU B 1 91 ? 15.781 23.531 6.57 1 79.19 91 GLU B N 1
ATOM 2415 C CA . GLU B 1 91 ? 17.203 23.547 6.215 1 79.19 91 GLU B CA 1
ATOM 2416 C C . GLU B 1 91 ? 17.547 22.391 5.281 1 79.19 91 GLU B C 1
ATOM 2418 O O . GLU B 1 91 ? 18.688 22.266 4.844 1 79.19 91 GLU B O 1
ATOM 2423 N N . ILE B 1 92 ? 16.531 21.656 5.07 1 73.06 92 ILE B N 1
ATOM 2424 C CA . ILE B 1 92 ? 16.812 20.484 4.242 1 73.06 92 ILE B CA 1
ATOM 2425 C C . ILE B 1 92 ? 17.125 20.922 2.816 1 73.06 92 ILE B C 1
ATOM 2427 O O . ILE B 1 92 ? 16.438 21.781 2.256 1 73.06 92 ILE B O 1
ATOM 2431 N N . ASP B 1 93 ? 18.406 20.516 2.465 1 66.44 93 ASP B N 1
ATOM 2432 C CA . ASP B 1 93 ? 18.766 20.703 1.059 1 66.44 93 ASP B CA 1
ATOM 2433 C C . ASP B 1 93 ? 18.484 19.438 0.258 1 66.44 93 ASP B C 1
ATOM 2435 O O . ASP B 1 93 ? 18.25 18.359 0.834 1 66.44 93 ASP B O 1
ATOM 2439 N N . VAL B 1 94 ? 18.266 19.562 -1.147 1 59.28 94 VAL B N 1
ATOM 2440 C CA . VAL B 1 94 ? 17.891 18.547 -2.123 1 59.28 94 VAL B CA 1
ATOM 2441 C C . VAL B 1 94 ? 18.734 17.297 -1.919 1 59.28 94 VAL B C 1
ATOM 2443 O O . VAL B 1 94 ? 18.203 16.188 -1.875 1 59.28 94 VAL B O 1
ATOM 2446 N N . PRO B 1 95 ? 20 17.375 -1.752 1 55.28 95 PRO B N 1
ATOM 2447 C CA . PRO B 1 95 ? 20.781 16.156 -1.706 1 55.28 95 PRO B CA 1
ATOM 2448 C C . PRO B 1 95 ? 20.406 15.258 -0.525 1 55.28 95 PRO B C 1
ATOM 2450 O O . PRO B 1 95 ? 20.75 14.07 -0.515 1 55.28 95 PRO B O 1
ATOM 2453 N N . SER B 1 96 ? 19.531 15.742 0.273 1 55.59 96 SER B N 1
ATOM 2454 C CA . SER B 1 96 ? 19.406 15.117 1.585 1 55.59 96 SER B CA 1
ATOM 2455 C C . SER B 1 96 ? 18.344 14.023 1.576 1 55.59 96 SER B C 1
ATOM 2457 O O . SER B 1 96 ? 18.188 13.281 2.553 1 55.59 96 SER B O 1
ATOM 2459 N N . PHE B 1 97 ? 17.734 13.844 0.5 1 75.69 97 PHE B N 1
ATOM 2460 C CA . PHE B 1 97 ? 16.75 12.773 0.606 1 75.69 97 PHE B CA 1
ATOM 2461 C C . PHE B 1 97 ? 17.234 11.523 -0.108 1 75.69 97 PHE B C 1
ATOM 2463 O O . PHE B 1 97 ? 16.781 11.211 -1.211 1 75.69 97 PHE B O 1
ATOM 2470 N N . SER B 1 98 ? 18.188 10.859 0.515 1 87.31 98 SER B N 1
ATOM 2471 C CA . SER B 1 98 ? 18.891 9.68 0.01 1 87.31 98 SER B CA 1
ATOM 2472 C C . SER B 1 98 ? 17.922 8.555 -0.316 1 87.31 98 SER B C 1
ATOM 2474 O O . SER B 1 98 ? 18.188 7.734 -1.196 1 87.31 98 SER B O 1
ATOM 2476 N N . LEU B 1 99 ? 16.781 8.578 0.348 1 93.12 99 LEU B N 1
ATOM 2477 C CA . LEU B 1 99 ? 15.766 7.578 0.036 1 93.12 99 LEU B CA 1
ATOM 2478 C C . LEU B 1 99 ? 15.281 7.727 -1.403 1 93.12 99 LEU B C 1
ATOM 2480 O O . LEU B 1 99 ? 15.156 6.734 -2.127 1 93.12 99 LEU B O 1
ATOM 2484 N N . ILE B 1 100 ? 15.07 8.984 -1.785 1 94.75 100 ILE B N 1
ATOM 2485 C CA . ILE B 1 100 ? 14.562 9.266 -3.123 1 94.75 100 ILE B CA 1
ATOM 2486 C C . ILE B 1 100 ? 15.625 8.914 -4.164 1 94.75 100 ILE B C 1
ATOM 2488 O O . ILE B 1 100 ? 15.312 8.297 -5.188 1 94.75 100 ILE B O 1
ATOM 2492 N N . ALA B 1 101 ? 16.891 9.258 -3.863 1 93.69 101 ALA B N 1
ATOM 2493 C CA . ALA B 1 101 ? 17.984 8.906 -4.762 1 93.69 101 ALA B CA 1
ATOM 2494 C C . ALA B 1 101 ? 18.047 7.395 -4.969 1 93.69 101 ALA B C 1
ATOM 2496 O O . ALA B 1 101 ? 18.234 6.922 -6.094 1 93.69 101 ALA B O 1
ATOM 2497 N N . TYR B 1 102 ? 17.906 6.656 -3.932 1 96.12 102 TYR B N 1
ATOM 2498 C CA . TYR B 1 102 ? 17.938 5.199 -4 1 96.12 102 TYR B CA 1
ATOM 2499 C C . TYR B 1 102 ? 16.812 4.668 -4.875 1 96.12 102 TYR B C 1
ATOM 2501 O O . TYR B 1 102 ? 17.016 3.754 -5.68 1 96.12 102 TYR B O 1
ATOM 2509 N N . ILE B 1 103 ? 15.617 5.219 -4.715 1 97.25 103 ILE B N 1
ATOM 2510 C CA . ILE B 1 103 ? 14.438 4.789 -5.469 1 97.25 103 ILE B CA 1
ATOM 2511 C C . ILE B 1 103 ? 14.648 5.062 -6.953 1 97.25 103 ILE B C 1
ATOM 2513 O O . ILE B 1 103 ? 14.359 4.211 -7.797 1 97.25 103 ILE B O 1
ATOM 2517 N N . TYR B 1 104 ? 15.234 6.227 -7.25 1 96.75 104 TYR B N 1
ATOM 2518 C CA . TYR B 1 104 ? 15.531 6.547 -8.641 1 96.75 104 TYR B CA 1
ATOM 2519 C C . TYR B 1 104 ? 16.594 5.617 -9.203 1 96.75 104 TYR B C 1
ATOM 2521 O O . TYR B 1 104 ? 16.5 5.176 -10.352 1 96.75 104 TYR B O 1
ATOM 2529 N N . GLU B 1 105 ? 17.562 5.336 -8.422 1 96.31 105 GLU B N 1
ATOM 2530 C CA . GLU B 1 105 ? 18.672 4.477 -8.844 1 96.31 105 GLU B CA 1
ATOM 2531 C C . GLU B 1 105 ? 18.172 3.064 -9.156 1 96.31 105 GLU B C 1
ATOM 2533 O O . GLU B 1 105 ? 18.719 2.396 -10.039 1 96.31 105 GLU B O 1
ATOM 2538 N N . HIS B 1 106 ? 17.188 2.66 -8.469 1 97.75 106 HIS B N 1
ATOM 2539 C CA . HIS B 1 106 ? 16.688 1.299 -8.625 1 97.75 106 HIS B CA 1
ATOM 2540 C C . HIS B 1 106 ? 15.242 1.295 -9.117 1 97.75 106 HIS B C 1
ATOM 2542 O O . HIS B 1 106 ? 14.43 0.469 -8.688 1 97.75 106 HIS B O 1
ATOM 2548 N N . LYS B 1 107 ? 14.914 2.225 -9.953 1 97.62 107 LYS B N 1
ATOM 2549 C CA . LYS B 1 107 ? 13.539 2.424 -10.398 1 97.62 107 LYS B CA 1
ATOM 2550 C C . LYS B 1 107 ? 12.984 1.161 -11.055 1 97.62 107 LYS B C 1
ATOM 2552 O O . LYS B 1 107 ? 11.797 0.858 -10.922 1 97.62 107 LYS B O 1
ATOM 2557 N N . SER B 1 108 ? 13.875 0.342 -11.719 1 97.94 108 SER B N 1
ATOM 2558 C CA . SER B 1 108 ? 13.414 -0.868 -12.391 1 97.94 108 SER B CA 1
ATOM 2559 C C . SER B 1 108 ? 12.805 -1.853 -11.398 1 97.94 108 SER B C 1
ATOM 2561 O O . SER B 1 108 ? 11.805 -2.512 -11.703 1 97.94 108 SER B O 1
ATOM 2563 N N . PHE B 1 109 ? 13.422 -1.919 -10.266 1 98.44 109 PHE B N 1
ATOM 2564 C CA . PHE B 1 109 ? 12.898 -2.783 -9.219 1 98.44 109 PHE B CA 1
ATOM 2565 C C . PHE B 1 109 ? 11.602 -2.213 -8.641 1 98.44 109 PHE B C 1
ATOM 2567 O O . PHE B 1 109 ? 10.609 -2.924 -8.523 1 98.44 109 PHE B O 1
ATOM 2574 N N . PHE B 1 110 ? 11.57 -0.96 -8.312 1 98.44 110 PHE B N 1
ATOM 2575 C CA . PHE B 1 110 ? 10.445 -0.371 -7.586 1 98.44 110 PHE B CA 1
ATOM 2576 C C . PHE B 1 110 ? 9.211 -0.286 -8.469 1 98.44 110 PHE B C 1
ATOM 2578 O O . PHE B 1 110 ? 8.086 -0.345 -7.98 1 98.44 110 PHE B O 1
ATOM 2585 N N . GLU B 1 111 ? 9.414 -0.265 -9.734 1 97.94 111 GLU B N 1
ATOM 2586 C CA . GLU B 1 111 ? 8.312 -0.256 -10.688 1 97.94 111 GLU B CA 1
ATOM 2587 C C . GLU B 1 111 ? 7.477 -1.527 -10.578 1 97.94 111 GLU B C 1
ATOM 2589 O O . GLU B 1 111 ? 6.324 -1.559 -11.023 1 97.94 111 GLU B O 1
ATOM 2594 N N . LEU B 1 112 ? 7.996 -2.562 -10 1 97.62 112 LEU B N 1
ATOM 2595 C CA . LEU B 1 112 ? 7.301 -3.842 -9.898 1 97.62 112 LEU B CA 1
ATOM 2596 C C . LEU B 1 112 ? 6.047 -3.713 -9.039 1 97.62 112 LEU B C 1
ATOM 2598 O O . LEU B 1 112 ? 5.137 -4.543 -9.133 1 97.62 112 LEU B O 1
ATOM 2602 N N . ILE B 1 113 ? 5.965 -2.617 -8.273 1 96.19 113 ILE B N 1
ATOM 2603 C CA . ILE B 1 113 ? 4.836 -2.41 -7.375 1 96.19 113 ILE B CA 1
ATOM 2604 C C . ILE B 1 113 ? 3.566 -2.166 -8.188 1 96.19 113 ILE B C 1
ATOM 2606 O O . ILE B 1 113 ? 2.455 -2.322 -7.676 1 96.19 113 ILE B O 1
ATOM 2610 N N . LYS B 1 114 ? 3.703 -1.816 -9.438 1 91.88 114 LYS B N 1
ATOM 2611 C CA . LYS B 1 114 ? 2.568 -1.46 -10.281 1 91.88 114 LYS B CA 1
ATOM 2612 C C . LYS B 1 114 ? 1.807 -2.703 -10.734 1 91.88 114 LYS B C 1
ATOM 2614 O O . LYS B 1 114 ? 0.651 -2.611 -11.148 1 91.88 114 LYS B O 1
ATOM 2619 N N . TYR B 1 115 ? 2.424 -3.812 -10.609 1 91.5 115 TYR B N 1
ATOM 2620 C CA . TYR B 1 115 ? 1.852 -5.039 -11.156 1 91.5 115 TYR B CA 1
ATOM 2621 C C . TYR B 1 115 ? 1.117 -5.824 -10.078 1 91.5 115 TYR B C 1
ATOM 2623 O O . TYR B 1 115 ? 1.567 -5.887 -8.93 1 91.5 115 TYR B O 1
ATOM 2631 N N . GLU B 1 116 ? 0.017 -6.367 -10.484 1 87.75 116 GLU B N 1
ATOM 2632 C CA . GLU B 1 116 ? -0.691 -7.262 -9.57 1 87.75 116 GLU B CA 1
ATOM 2633 C C . GLU B 1 116 ? 0.082 -8.562 -9.359 1 87.75 116 GLU B C 1
ATOM 2635 O O . GLU B 1 116 ? 0.295 -8.984 -8.219 1 87.75 116 GLU B O 1
ATOM 2640 N N . ASP B 1 117 ? 0.365 -9.164 -10.562 1 91.25 117 ASP B N 1
ATOM 2641 C CA . ASP B 1 117 ? 1.185 -10.375 -10.516 1 91.25 117 ASP B CA 1
ATOM 2642 C C . ASP B 1 117 ? 2.672 -10.023 -10.461 1 91.25 117 ASP B C 1
ATOM 2644 O O . ASP B 1 117 ? 3.338 -9.969 -11.492 1 91.25 117 ASP B O 1
ATOM 2648 N N . THR B 1 118 ? 3.191 -9.734 -9.258 1 95.38 118 THR B N 1
ATOM 2649 C CA . THR B 1 118 ? 4.547 -9.25 -9.016 1 95.38 118 THR B CA 1
ATOM 2650 C C . THR B 1 118 ? 5.266 -10.125 -7.996 1 95.38 118 THR B C 1
ATOM 2652 O O . THR B 1 118 ? 4.809 -11.227 -7.688 1 95.38 118 THR B O 1
ATOM 2655 N N . LEU B 1 119 ? 6.488 -9.641 -7.523 1 96.38 119 LEU B N 1
ATOM 2656 C CA . LEU B 1 119 ? 7.234 -10.383 -6.512 1 96.38 119 LEU B CA 1
ATOM 2657 C C . LEU B 1 119 ? 6.359 -10.672 -5.293 1 96.38 119 LEU B C 1
ATOM 2659 O O . LEU B 1 119 ? 5.742 -9.758 -4.742 1 96.38 119 LEU B O 1
ATOM 2663 N N . PRO B 1 120 ? 6.402 -12.016 -4.918 1 93.94 120 PRO B N 1
ATOM 2664 C CA . PRO B 1 120 ? 5.719 -12.289 -3.65 1 93.94 120 PRO B CA 1
ATOM 2665 C C . PRO B 1 120 ? 6.285 -11.469 -2.49 1 93.94 120 PRO B C 1
ATOM 2667 O O . PRO B 1 120 ? 7.492 -11.492 -2.246 1 93.94 120 PRO B O 1
ATOM 2670 N N . GLY B 1 121 ? 5.371 -10.695 -1.849 1 94.25 121 GLY B N 1
ATOM 2671 C CA . GLY B 1 121 ? 5.805 -9.875 -0.731 1 94.25 121 GLY B CA 1
ATOM 2672 C C . GLY B 1 121 ? 5.988 -8.414 -1.1 1 94.25 121 GLY B C 1
ATOM 2673 O O . GLY B 1 121 ? 6.102 -7.555 -0.223 1 94.25 121 GLY B O 1
ATOM 2674 N N . MET B 1 122 ? 6.004 -8.133 -2.387 1 96.12 122 MET B N 1
ATOM 2675 C CA . MET B 1 122 ? 6.277 -6.77 -2.84 1 96.12 122 MET B CA 1
ATOM 2676 C C . MET B 1 122 ? 5.27 -5.789 -2.248 1 96.12 122 MET B C 1
ATOM 2678 O O . MET B 1 122 ? 5.656 -4.762 -1.688 1 96.12 122 MET B O 1
ATOM 2682 N N . HIS B 1 123 ? 4.027 -6.066 -2.258 1 93.62 123 HIS B N 1
ATOM 2683 C CA . HIS B 1 123 ? 2.963 -5.145 -1.879 1 93.62 123 HIS B CA 1
ATOM 2684 C C . HIS B 1 123 ? 2.902 -4.965 -0.365 1 93.62 123 HIS B C 1
ATOM 2686 O O . HIS B 1 123 ? 2.33 -3.99 0.126 1 93.62 123 HIS B O 1
ATOM 2692 N N . THR B 1 124 ? 3.494 -5.902 0.359 1 92.75 124 THR B N 1
ATOM 2693 C CA . THR B 1 124 ? 3.473 -5.777 1.812 1 92.75 124 THR B CA 1
ATOM 2694 C C . THR B 1 124 ? 4.809 -5.262 2.332 1 92.75 124 THR B C 1
ATOM 2696 O O . THR B 1 124 ? 4.848 -4.422 3.234 1 92.75 124 THR B O 1
ATOM 2699 N N . ARG B 1 125 ? 5.84 -5.609 1.714 1 95.38 125 ARG B N 1
ATOM 2700 C CA . ARG B 1 125 ? 7.152 -5.273 2.256 1 95.38 125 ARG B CA 1
ATOM 2701 C C . ARG B 1 125 ? 7.559 -3.855 1.867 1 95.38 125 ARG B C 1
ATOM 2703 O O . ARG B 1 125 ? 8.25 -3.172 2.627 1 95.38 125 ARG B O 1
ATOM 2710 N N . PHE B 1 126 ? 7.164 -3.426 0.666 1 96.88 126 PHE B N 1
ATOM 2711 C CA . PHE B 1 126 ? 7.566 -2.092 0.237 1 96.88 126 PHE B CA 1
ATOM 2712 C C . PHE B 1 126 ? 6.977 -1.027 1.155 1 96.88 126 PHE B C 1
ATOM 2714 O O . PHE B 1 126 ? 7.715 -0.272 1.791 1 96.88 126 PHE B O 1
ATOM 2721 N N . PRO B 1 127 ? 5.695 -0.958 1.354 1 95.69 127 PRO B N 1
ATOM 2722 C CA . PRO B 1 127 ? 5.168 0.039 2.287 1 95.69 127 PRO B CA 1
ATOM 2723 C C . PRO B 1 127 ? 5.68 -0.154 3.711 1 95.69 127 PRO B C 1
ATOM 2725 O O . PRO B 1 127 ? 5.926 0.825 4.422 1 95.69 127 PRO B O 1
ATOM 2728 N N . ASN B 1 128 ? 5.891 -1.356 4.113 1 95.44 128 ASN B N 1
ATOM 2729 C CA . ASN B 1 128 ? 6.371 -1.614 5.465 1 95.44 128 ASN B CA 1
ATOM 2730 C C . ASN B 1 128 ? 7.812 -1.153 5.645 1 95.44 128 ASN B C 1
ATOM 2732 O O . ASN B 1 128 ? 8.195 -0.709 6.73 1 95.44 128 ASN B O 1
ATOM 2736 N N . ALA B 1 129 ? 8.594 -1.34 4.629 1 96.56 129 ALA B N 1
ATOM 2737 C CA . ALA B 1 129 ? 9.977 -0.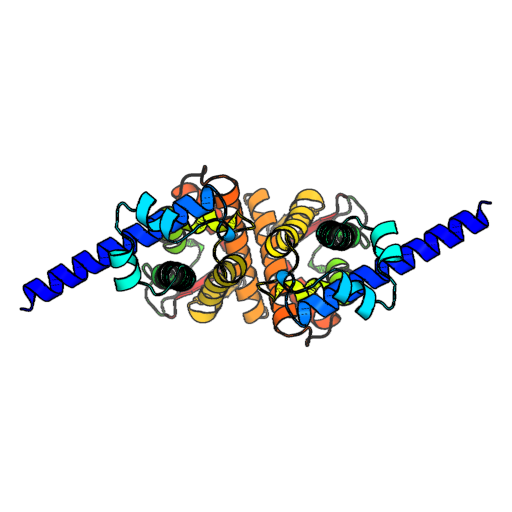864 4.703 1 96.56 129 ALA B CA 1
ATOM 2738 C C . ALA B 1 129 ? 10.023 0.639 4.969 1 96.56 129 ALA B C 1
ATOM 2740 O O . ALA B 1 129 ? 10.781 1.101 5.824 1 96.56 129 ALA B O 1
ATOM 2741 N N . ILE B 1 130 ? 9.227 1.422 4.273 1 96.5 130 ILE B N 1
ATOM 2742 C CA . ILE B 1 130 ? 9.18 2.869 4.461 1 96.5 130 ILE B CA 1
ATOM 2743 C C . ILE B 1 130 ? 8.672 3.191 5.863 1 96.5 130 ILE B C 1
ATOM 2745 O O . ILE B 1 130 ? 9.266 3.998 6.578 1 96.5 130 ILE B O 1
ATOM 2749 N N . LYS B 1 131 ? 7.594 2.549 6.203 1 95.75 131 LYS B N 1
ATOM 2750 C CA . LYS B 1 131 ? 7.027 2.736 7.535 1 95.75 131 LYS B CA 1
ATOM 2751 C C . LYS B 1 131 ? 8.07 2.475 8.617 1 95.75 131 LYS B C 1
ATOM 2753 O O . LYS B 1 131 ? 8.234 3.277 9.539 1 95.75 131 LYS B O 1
ATOM 2758 N N . ASN B 1 132 ? 8.805 1.376 8.492 1 95.81 132 ASN B N 1
ATOM 2759 C CA . ASN B 1 132 ? 9.805 0.99 9.484 1 95.81 132 ASN B CA 1
ATOM 2760 C C . ASN B 1 132 ? 10.945 1.999 9.555 1 95.81 132 ASN B C 1
ATOM 2762 O O . ASN B 1 132 ? 11.461 2.281 10.633 1 95.81 132 ASN B O 1
ATOM 2766 N N . ILE B 1 133 ? 11.312 2.471 8.453 1 95.31 133 ILE B N 1
ATOM 2767 C CA . ILE B 1 133 ? 12.352 3.496 8.43 1 95.31 133 ILE B CA 1
ATOM 2768 C C . ILE B 1 133 ? 11.898 4.707 9.242 1 95.31 133 ILE B C 1
ATOM 2770 O O . ILE B 1 133 ? 12.641 5.199 10.102 1 95.31 133 ILE B O 1
ATOM 2774 N N . TYR B 1 134 ? 10.719 5.215 9.047 1 95.25 134 TYR B N 1
ATOM 2775 C CA . TYR B 1 134 ? 10.188 6.363 9.773 1 95.25 134 TYR B CA 1
ATOM 2776 C C . TYR B 1 134 ? 10.055 6.055 11.258 1 95.25 134 TYR B C 1
ATOM 2778 O O . TYR B 1 134 ? 10.375 6.895 12.102 1 95.25 134 TYR B O 1
ATOM 2786 N N . GLU B 1 135 ? 9.625 4.883 11.555 1 95.06 135 GLU B N 1
ATOM 2787 C CA . GLU B 1 135 ? 9.344 4.496 12.93 1 95.06 135 GLU B CA 1
ATOM 2788 C C . GLU B 1 135 ? 10.641 4.266 13.711 1 95.06 135 GLU B C 1
ATOM 2790 O O . GLU B 1 135 ? 10.734 4.645 14.883 1 95.06 135 GLU B O 1
ATOM 2795 N N . GLU B 1 136 ? 11.602 3.711 13.047 1 94.62 136 GLU B N 1
ATOM 2796 C CA . GLU B 1 136 ? 12.742 3.189 13.797 1 94.62 136 GLU B CA 1
ATOM 2797 C C . GLU B 1 136 ? 13.961 4.086 13.641 1 94.62 136 GLU B C 1
ATOM 2799 O O . GLU B 1 136 ? 14.836 4.109 14.508 1 94.62 136 GLU B O 1
ATOM 2804 N N . GLN B 1 137 ? 14.016 4.859 12.609 1 93.44 137 GLN B N 1
ATOM 2805 C CA . GLN B 1 137 ? 15.281 5.527 12.328 1 93.44 137 GLN B CA 1
ATOM 2806 C C . GLN B 1 137 ? 15.164 7.035 12.531 1 93.44 137 GLN B C 1
ATOM 2808 O O . GLN B 1 137 ? 16.172 7.746 12.539 1 93.44 137 GLN B O 1
ATOM 2813 N N . PHE B 1 138 ? 13.93 7.508 12.766 1 92.62 138 PHE B N 1
ATOM 2814 C CA . PHE B 1 138 ? 13.773 8.953 12.859 1 92.62 138 PHE B CA 1
ATOM 2815 C C . PHE B 1 138 ? 12.914 9.328 14.062 1 92.62 138 PHE B C 1
ATOM 2817 O O . PHE B 1 138 ? 12.039 8.562 14.469 1 92.62 138 PHE B O 1
ATOM 2824 N N . GLU B 1 139 ? 13.25 10.422 14.602 1 93.06 139 GLU B N 1
ATOM 2825 C CA . GLU B 1 139 ? 12.391 11.156 15.523 1 93.06 139 GLU B CA 1
ATOM 2826 C C . GLU B 1 139 ? 11.898 12.461 14.898 1 93.06 139 GLU B C 1
ATOM 2828 O O . GLU B 1 139 ? 12.664 13.148 14.211 1 93.06 139 GLU B O 1
ATOM 2833 N N . PHE B 1 140 ? 10.625 12.742 15.133 1 92.38 140 PHE B N 1
ATOM 2834 C CA . PHE B 1 140 ? 10.055 13.922 14.492 1 92.38 140 PHE B CA 1
ATOM 2835 C C . PHE B 1 140 ? 9.484 14.883 15.531 1 92.38 140 PHE B C 1
ATOM 2837 O O . PHE B 1 140 ? 9.062 14.461 16.609 1 92.38 140 PHE B O 1
ATOM 2844 N N . GLU B 1 141 ? 9.539 16.094 15.203 1 91.19 141 GLU B N 1
ATOM 2845 C CA . GLU B 1 141 ? 8.805 17.141 15.906 1 91.19 141 GLU B CA 1
ATOM 2846 C C . GLU B 1 141 ? 7.77 17.797 14.992 1 91.19 141 GLU B C 1
ATOM 2848 O O . GLU B 1 141 ? 8.07 18.141 13.852 1 91.19 141 GLU B O 1
ATOM 2853 N N . THR B 1 142 ? 6.586 17.906 15.5 1 88.56 142 THR B N 1
ATOM 2854 C CA . THR B 1 142 ? 5.516 18.516 14.727 1 88.56 142 THR B CA 1
ATOM 2855 C C . THR B 1 142 ? 5.648 20.047 14.742 1 88.56 142 THR B C 1
ATOM 2857 O O . THR B 1 142 ? 6.379 20.594 15.562 1 88.56 142 THR B O 1
ATOM 2860 N N . ILE B 1 143 ? 4.953 20.641 13.867 1 84.5 143 ILE B N 1
ATOM 2861 C CA . ILE B 1 143 ? 4.926 22.109 13.828 1 84.5 143 ILE B CA 1
ATOM 2862 C C . ILE B 1 143 ? 4.266 22.641 15.094 1 84.5 143 ILE B C 1
ATOM 2864 O O . ILE B 1 143 ? 3.254 22.094 15.555 1 84.5 143 ILE B O 1
ATOM 2868 N N . ASN B 1 144 ? 4.832 23.656 15.656 1 79.06 144 ASN B N 1
ATOM 2869 C CA . ASN B 1 144 ? 4.355 24.359 16.844 1 79.06 144 ASN B CA 1
ATOM 2870 C C . ASN B 1 144 ? 4.312 23.422 18.062 1 79.06 144 ASN B C 1
ATOM 2872 O O . ASN B 1 144 ? 3.621 23.719 19.031 1 79.06 144 ASN B O 1
ATOM 2876 N N . GLY B 1 145 ? 4.891 22.297 17.953 1 78.31 145 GLY B N 1
ATOM 2877 C CA . GLY B 1 145 ? 4.969 21.375 19.078 1 78.31 145 GLY B CA 1
ATOM 2878 C C . GLY B 1 145 ? 3.637 20.75 19.422 1 78.31 145 GLY B C 1
ATOM 2879 O O . GLY B 1 145 ? 3.373 20.438 20.578 1 78.31 145 GLY B O 1
ATOM 2880 N N . MET B 1 146 ? 2.77 20.656 18.469 1 81.06 146 MET B N 1
ATOM 2881 C CA . MET B 1 146 ? 1.466 20.031 18.703 1 81.06 146 MET B CA 1
ATOM 2882 C C . MET B 1 146 ? 1.622 18.594 19.188 1 81.06 146 MET B C 1
ATOM 2884 O O . MET B 1 146 ? 2.463 17.859 18.672 1 81.06 146 MET B O 1
ATOM 2888 N N . GLN B 1 147 ? 0.835 18.297 20.156 1 82.31 147 GLN B N 1
ATOM 2889 C CA . GLN B 1 147 ? 0.879 16.938 20.703 1 82.31 147 GLN B CA 1
ATOM 2890 C C . GLN B 1 147 ? 0.036 15.984 19.859 1 82.31 147 GLN B C 1
ATOM 2892 O O . GLN B 1 147 ? -1.156 16.219 19.656 1 82.31 147 GLN B O 1
ATOM 2897 N N . VAL B 1 148 ? 0.729 15.062 19.281 1 85.12 148 VAL B N 1
ATOM 2898 C CA . VAL B 1 148 ? 0.063 14 18.531 1 85.12 148 VAL B CA 1
ATOM 2899 C C . VAL B 1 148 ? 0.584 12.641 19 1 85.12 148 VAL B C 1
ATO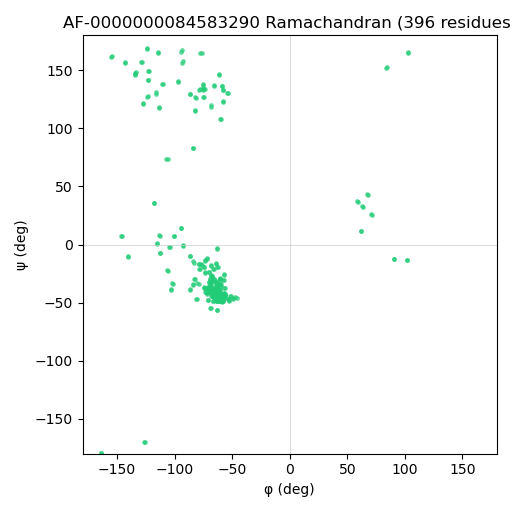M 2901 O O . VAL B 1 148 ? 1.617 12.555 19.672 1 85.12 148 VAL B O 1
ATOM 2904 N N . ASN B 1 149 ? -0.267 11.648 18.75 1 90.81 149 ASN B N 1
ATOM 2905 C CA . ASN B 1 149 ? 0.273 10.297 18.859 1 90.81 149 ASN B CA 1
ATOM 2906 C C . ASN B 1 149 ? 1.423 10.07 17.891 1 90.81 149 ASN B C 1
ATOM 2908 O O . ASN B 1 149 ? 1.201 9.938 16.672 1 90.81 149 ASN B O 1
ATOM 2912 N N . MET B 1 150 ? 2.615 10 18.453 1 92.56 150 MET B N 1
ATOM 2913 C CA . MET B 1 150 ? 3.807 9.992 17.594 1 92.56 150 MET B CA 1
ATOM 2914 C C . MET B 1 150 ? 3.9 8.695 16.812 1 92.56 150 MET B C 1
ATOM 2916 O O . MET B 1 150 ? 4.395 8.688 15.68 1 92.56 150 MET B O 1
ATOM 2920 N N . LYS B 1 151 ? 3.455 7.664 17.391 1 94.44 151 LYS B N 1
ATOM 2921 C CA . LYS B 1 151 ? 3.408 6.414 16.625 1 94.44 151 LYS B CA 1
ATOM 2922 C C . LYS B 1 151 ? 2.551 6.566 15.375 1 94.44 151 LYS B C 1
ATOM 2924 O O . LYS B 1 151 ? 2.988 6.223 14.273 1 94.44 151 LYS B O 1
ATOM 2929 N N . TYR B 1 152 ? 1.403 7.133 15.539 1 94.75 152 TYR B N 1
ATOM 2930 C CA . TYR B 1 152 ? 0.488 7.34 14.422 1 94.75 152 TYR B CA 1
ATOM 2931 C C . TYR B 1 152 ? 1.043 8.367 13.445 1 94.75 152 TYR B C 1
ATOM 2933 O O . TYR B 1 152 ? 0.882 8.227 12.234 1 94.75 152 TYR B O 1
ATOM 2941 N N . PHE B 1 153 ? 1.672 9.352 14.062 1 94.88 153 PHE B N 1
ATOM 2942 C CA . PHE B 1 153 ? 2.268 10.383 13.211 1 94.88 153 PHE B CA 1
ATOM 2943 C C . PHE B 1 153 ? 3.303 9.773 12.273 1 94.88 153 PHE B C 1
ATOM 2945 O O . PHE B 1 153 ? 3.297 10.055 11.07 1 94.88 153 PHE B O 1
ATOM 2952 N N . LYS B 1 154 ? 4.141 8.875 12.773 1 96.06 154 LYS B N 1
ATOM 2953 C CA . LYS B 1 154 ? 5.188 8.25 11.977 1 96.06 154 LYS B CA 1
ATOM 2954 C C . LYS B 1 154 ? 4.594 7.336 10.906 1 96.06 154 LYS B C 1
ATOM 2956 O O . LYS B 1 154 ? 5.059 7.316 9.766 1 96.06 154 LYS B O 1
ATOM 2961 N N . ILE B 1 155 ? 3.611 6.609 11.242 1 97 155 ILE B N 1
ATOM 2962 C CA . ILE B 1 155 ? 2.928 5.742 10.289 1 97 155 ILE B CA 1
ATOM 2963 C C . ILE B 1 155 ? 2.297 6.59 9.18 1 97 155 ILE B C 1
ATOM 2965 O O . ILE B 1 155 ? 2.506 6.324 7.996 1 97 155 ILE B O 1
ATOM 2969 N N . TYR B 1 156 ? 1.586 7.621 9.586 1 96.62 156 TYR B N 1
ATOM 2970 C CA . TYR B 1 156 ? 0.883 8.516 8.672 1 96.62 156 TYR B CA 1
ATOM 2971 C C . TYR B 1 156 ? 1.85 9.156 7.688 1 96.62 156 TYR B C 1
ATOM 2973 O O . TYR B 1 156 ? 1.624 9.125 6.477 1 96.62 156 TYR B O 1
ATOM 2981 N N . THR B 1 157 ? 2.943 9.68 8.156 1 95.5 157 THR B N 1
ATOM 2982 C CA . THR B 1 157 ? 3.895 10.383 7.301 1 95.5 157 THR B CA 1
ATOM 2983 C C . THR B 1 157 ? 4.68 9.398 6.441 1 95.5 157 THR B C 1
ATOM 2985 O O . THR B 1 157 ? 4.965 9.68 5.273 1 95.5 157 THR B O 1
ATOM 2988 N N . GLY B 1 158 ? 5.008 8.234 7.02 1 96.38 158 GLY B N 1
ATOM 2989 C CA . GLY B 1 158 ? 5.668 7.199 6.234 1 96.38 158 GLY B CA 1
ATOM 2990 C C . GLY B 1 158 ? 4.84 6.723 5.059 1 96.38 158 GLY B C 1
ATOM 2991 O O . GLY B 1 158 ? 5.336 6.645 3.932 1 96.38 158 GLY B O 1
ATOM 2992 N N . PHE B 1 159 ? 3.609 6.438 5.297 1 97.25 159 PHE B N 1
ATOM 2993 C CA . PHE B 1 159 ? 2.711 6.012 4.23 1 97.25 159 PHE B CA 1
ATOM 2994 C C . PHE B 1 159 ? 2.418 7.16 3.273 1 97.25 159 PHE B C 1
ATOM 2996 O O . PHE B 1 159 ? 2.238 6.945 2.074 1 97.25 159 PHE B O 1
ATOM 3003 N N . GLY B 1 160 ? 2.295 8.359 3.814 1 96.75 160 GLY B N 1
ATOM 3004 C CA . GLY B 1 160 ? 2.197 9.508 2.93 1 96.75 160 GLY B CA 1
ATOM 3005 C C . GLY B 1 160 ? 3.32 9.57 1.91 1 96.75 160 GLY B C 1
ATOM 3006 O O . GLY B 1 160 ? 3.07 9.734 0.714 1 96.75 160 GLY B O 1
ATOM 3007 N N . PHE B 1 161 ? 4.547 9.406 2.438 1 96.12 161 PHE B N 1
ATOM 3008 C CA . PHE B 1 161 ? 5.699 9.391 1.546 1 96.12 161 PHE B CA 1
ATOM 3009 C C . PHE B 1 161 ? 5.602 8.234 0.56 1 96.12 161 PHE B C 1
ATOM 3011 O O . PHE B 1 161 ? 5.863 8.398 -0.634 1 96.12 161 PHE B O 1
ATOM 3018 N N . TYR B 1 162 ? 5.227 7.098 1.016 1 97.44 162 TYR B N 1
ATOM 3019 C CA . TYR B 1 162 ? 5.027 5.938 0.157 1 97.44 162 TYR B CA 1
ATOM 3020 C C . TYR B 1 162 ? 4.035 6.242 -0.956 1 97.44 162 TYR B C 1
ATOM 3022 O O . TYR B 1 162 ? 4.234 5.84 -2.104 1 97.44 162 TYR B O 1
ATOM 3030 N N . GLY B 1 163 ? 2.951 6.898 -0.626 1 97.31 163 GLY B N 1
ATOM 3031 C CA . GLY B 1 163 ? 1.971 7.297 -1.625 1 97.31 163 GLY B CA 1
ATOM 3032 C C . GLY B 1 163 ? 2.559 8.156 -2.729 1 97.31 163 GLY B C 1
ATOM 3033 O O . GLY B 1 163 ? 2.23 7.973 -3.904 1 97.31 163 GLY B O 1
ATOM 3034 N N . LEU B 1 164 ? 3.398 9.062 -2.352 1 96.94 164 LEU B N 1
ATOM 3035 C CA . LEU B 1 164 ? 4.055 9.906 -3.342 1 96.94 164 LEU B CA 1
ATOM 3036 C C . LEU B 1 164 ? 4.973 9.086 -4.238 1 96.94 164 LEU B C 1
ATOM 3038 O O . LEU B 1 164 ? 5.02 9.297 -5.449 1 96.94 164 LEU B O 1
ATOM 3042 N N . VAL B 1 165 ? 5.68 8.18 -3.641 1 97.38 165 VAL B N 1
ATOM 3043 C CA . VAL B 1 165 ? 6.555 7.297 -4.402 1 97.38 165 VAL B CA 1
ATOM 3044 C C . VAL B 1 165 ? 5.73 6.457 -5.375 1 97.38 165 VAL B C 1
ATOM 3046 O O . VAL B 1 165 ? 6.105 6.293 -6.539 1 97.38 165 VAL B O 1
ATOM 3049 N N . ARG B 1 166 ? 4.648 5.926 -4.875 1 96.81 166 ARG B N 1
ATOM 3050 C CA . ARG B 1 166 ? 3.77 5.137 -5.734 1 96.81 166 ARG B CA 1
ATOM 3051 C C . ARG B 1 166 ? 3.273 5.965 -6.914 1 96.81 166 ARG B C 1
ATOM 3053 O O . ARG B 1 166 ? 3.16 5.453 -8.031 1 96.81 166 ARG B O 1
ATOM 3060 N N . ASN B 1 167 ? 2.92 7.18 -6.605 1 96.38 167 ASN B N 1
ATOM 3061 C CA . ASN B 1 167 ? 2.482 8.055 -7.688 1 96.38 167 ASN B CA 1
ATOM 3062 C C . ASN B 1 167 ? 3.611 8.328 -8.68 1 96.38 167 ASN B C 1
ATOM 3064 O O . ASN B 1 167 ? 3.385 8.352 -9.891 1 96.38 167 ASN B O 1
ATOM 3068 N N . LEU B 1 168 ? 4.809 8.594 -8.188 1 97.31 168 LEU B N 1
ATOM 3069 C CA . LEU B 1 168 ? 6 8.758 -9.016 1 97.31 168 LEU B CA 1
ATOM 3070 C C . LEU B 1 168 ? 6.172 7.57 -9.961 1 97.31 168 LEU B C 1
ATOM 3072 O O . LEU B 1 168 ? 6.402 7.754 -11.156 1 97.31 168 LEU B O 1
ATOM 3076 N N . ILE B 1 169 ? 5.984 6.402 -9.438 1 97.62 169 ILE B N 1
ATOM 3077 C CA . ILE B 1 169 ? 6.129 5.16 -10.195 1 97.62 169 ILE B CA 1
ATOM 3078 C C . ILE B 1 169 ? 5.016 5.062 -11.234 1 97.62 169 ILE B C 1
ATOM 3080 O O . ILE B 1 169 ? 5.266 4.711 -12.391 1 97.62 169 ILE B O 1
ATOM 3084 N N . ALA B 1 170 ? 3.805 5.363 -10.859 1 94.94 170 ALA B N 1
ATOM 3085 C CA . ALA B 1 170 ? 2.656 5.305 -11.758 1 94.94 170 ALA B CA 1
ATOM 3086 C C . ALA B 1 170 ? 2.836 6.25 -12.938 1 94.94 170 ALA B C 1
ATOM 3088 O O . ALA B 1 170 ? 2.35 5.977 -14.039 1 94.94 170 ALA B O 1
ATOM 3089 N N . GLU B 1 171 ? 3.553 7.316 -12.703 1 96.12 171 GLU B N 1
ATOM 3090 C CA . GLU B 1 171 ? 3.793 8.297 -13.758 1 96.12 171 GLU B CA 1
ATOM 3091 C C . GLU B 1 171 ? 5.113 8.031 -14.469 1 96.12 171 GLU B C 1
ATOM 3093 O O . GLU B 1 171 ? 5.641 8.906 -15.164 1 96.12 171 GLU B O 1
ATOM 3098 N N . ASP B 1 172 ? 5.652 6.898 -14.258 1 96.38 172 ASP B N 1
ATOM 3099 C CA . ASP B 1 172 ? 6.812 6.367 -14.969 1 96.38 172 ASP B CA 1
ATOM 3100 C C . ASP B 1 172 ? 8.047 7.23 -14.727 1 96.38 172 ASP B C 1
ATOM 3102 O O . ASP B 1 172 ? 8.852 7.445 -15.641 1 96.38 172 ASP B O 1
ATOM 3106 N N . PHE B 1 173 ? 8.133 7.812 -13.539 1 97 173 PHE B N 1
ATOM 3107 C CA . PHE B 1 173 ? 9.305 8.586 -13.156 1 97 173 PHE B CA 1
ATOM 3108 C C . PHE B 1 173 ? 9.539 9.742 -14.117 1 97 173 PHE B C 1
ATOM 3110 O O . PHE B 1 173 ? 10.68 10.062 -14.445 1 97 173 PHE B O 1
ATOM 3117 N N . LYS B 1 174 ? 8.547 10.336 -14.578 1 96.5 174 LYS B N 1
ATOM 3118 C CA . LYS B 1 174 ? 8.641 11.422 -15.547 1 96.5 174 LYS B CA 1
ATOM 3119 C C . LYS B 1 174 ? 9.234 12.672 -14.914 1 96.5 174 LYS B C 1
ATOM 3121 O O . LYS B 1 174 ? 10 13.398 -15.562 1 96.5 174 LYS B O 1
ATOM 3126 N N . ILE B 1 175 ? 8.93 12.977 -13.703 1 95.62 175 ILE B N 1
ATOM 3127 C CA . ILE B 1 175 ? 9.445 14.148 -13.016 1 95.62 175 ILE B CA 1
ATOM 3128 C C . ILE B 1 175 ? 10.906 13.914 -12.617 1 95.62 175 ILE B C 1
ATOM 3130 O O . ILE B 1 175 ? 11.258 12.844 -12.109 1 95.62 175 ILE B O 1
ATOM 3134 N N . PRO B 1 176 ? 11.742 14.867 -12.852 1 94.94 176 PRO B N 1
ATOM 3135 C CA . PRO B 1 176 ? 13.141 14.719 -12.445 1 94.94 176 PRO B CA 1
ATOM 3136 C C . PRO B 1 176 ? 13.297 14.555 -10.938 1 94.94 176 PRO B C 1
ATOM 3138 O O . PRO B 1 176 ? 12.531 15.141 -10.164 1 94.94 176 PRO B O 1
ATOM 3141 N N . GLU B 1 177 ? 14.312 13.758 -10.539 1 94.44 177 GLU B N 1
ATOM 3142 C CA . GLU B 1 177 ? 14.594 13.469 -9.133 1 94.44 177 GLU B CA 1
ATOM 3143 C C . GLU B 1 177 ? 14.641 14.75 -8.305 1 94.44 177 GLU B C 1
ATOM 3145 O O . GLU B 1 177 ? 14.039 14.828 -7.234 1 94.44 177 GLU B O 1
ATOM 3150 N N . GLU B 1 178 ? 15.32 15.742 -8.789 1 92.19 178 GLU B N 1
ATOM 3151 C CA . GLU B 1 178 ? 15.5 17 -8.07 1 92.19 178 GLU B CA 1
ATOM 3152 C C . GLU B 1 178 ? 14.156 17.672 -7.797 1 92.19 178 GLU B C 1
ATOM 3154 O O . GLU B 1 178 ? 13.906 18.125 -6.68 1 92.19 178 GLU B O 1
ATOM 3159 N N . GLN B 1 179 ? 13.367 17.719 -8.812 1 93.06 179 GLN B N 1
ATOM 3160 C CA . GLN B 1 179 ? 12.062 18.359 -8.656 1 93.06 179 GLN B CA 1
ATOM 3161 C C . GLN B 1 179 ? 11.164 17.562 -7.711 1 93.06 179 GLN B C 1
ATOM 3163 O O . GLN B 1 179 ? 10.477 18.125 -6.867 1 93.06 179 GLN B O 1
ATOM 3168 N N . PHE B 1 180 ? 11.133 16.25 -7.859 1 94.31 180 PHE B N 1
ATOM 3169 C CA . PHE B 1 180 ? 10.359 15.406 -6.957 1 94.31 180 PHE B CA 1
ATOM 3170 C C . PHE B 1 180 ? 10.797 15.609 -5.512 1 94.31 180 PHE B C 1
ATOM 3172 O O . PHE B 1 180 ? 9.961 15.758 -4.621 1 94.31 180 PHE B O 1
ATOM 3179 N N . THR B 1 181 ? 12.086 15.617 -5.316 1 92.44 181 THR B N 1
ATOM 3180 C CA . THR B 1 181 ? 12.641 15.828 -3.982 1 92.44 181 THR B CA 1
ATOM 3181 C C . THR B 1 181 ? 12.18 17.156 -3.4 1 92.44 181 THR B C 1
ATOM 3183 O O . THR B 1 181 ? 11.781 17.219 -2.236 1 92.44 181 THR B O 1
ATOM 3186 N N . LYS B 1 182 ? 12.203 18.188 -4.191 1 90.25 182 LYS B N 1
ATOM 3187 C CA . LYS B 1 182 ? 11.742 19.5 -3.76 1 90.25 182 LYS B CA 1
ATOM 3188 C C . LYS B 1 182 ? 10.273 19.469 -3.35 1 90.25 182 LYS B C 1
ATOM 3190 O O . LYS B 1 182 ? 9.898 20.031 -2.316 1 90.25 182 LYS B O 1
ATOM 3195 N N . ASP B 1 183 ? 9.469 18.797 -4.141 1 90.19 183 ASP B N 1
ATOM 3196 C CA . ASP B 1 183 ? 8.039 18.688 -3.846 1 90.19 183 ASP B CA 1
ATOM 3197 C C . ASP B 1 183 ? 7.809 17.969 -2.521 1 90.19 183 ASP B C 1
ATOM 3199 O O . ASP B 1 183 ? 6.961 18.375 -1.727 1 90.19 183 ASP B O 1
ATOM 3203 N N . VAL B 1 184 ? 8.539 16.906 -2.318 1 92.25 184 VAL B N 1
ATOM 3204 C CA . VAL B 1 184 ? 8.414 16.109 -1.097 1 92.25 184 VAL B CA 1
ATOM 3205 C C . VAL B 1 184 ? 8.828 16.953 0.106 1 92.25 184 VAL B C 1
ATOM 3207 O O . VAL B 1 184 ? 8.148 16.953 1.138 1 92.25 184 VAL B O 1
ATOM 3210 N N . ILE B 1 185 ? 9.883 17.672 -0.026 1 88.88 185 ILE B N 1
ATOM 3211 C CA . ILE B 1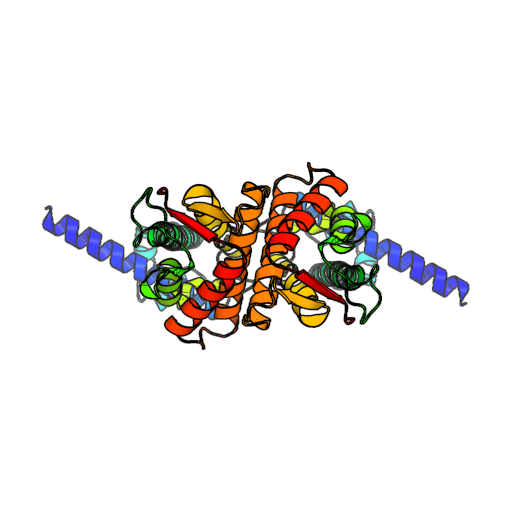 185 ? 10.391 18.516 1.052 1 88.88 185 ILE B CA 1
ATOM 3212 C C . ILE B 1 185 ? 9.359 19.594 1.388 1 88.88 185 ILE B C 1
ATOM 3214 O O . ILE B 1 185 ? 9.039 19.812 2.559 1 88.88 185 ILE B O 1
ATOM 3218 N N . GLU B 1 186 ? 8.891 20.219 0.399 1 87.25 186 GLU B N 1
ATOM 3219 C CA . GLU B 1 186 ? 7.895 21.266 0.602 1 87.25 186 GLU B CA 1
ATOM 3220 C C . GLU B 1 186 ? 6.676 20.734 1.351 1 87.25 186 GLU B C 1
ATOM 3222 O O . GLU B 1 186 ? 6.164 21.391 2.262 1 87.25 186 GLU B O 1
ATOM 3227 N N . LEU B 1 187 ? 6.262 19.625 1.012 1 88.75 187 LEU B N 1
ATOM 3228 C CA . LEU B 1 187 ? 5.117 19 1.667 1 88.75 187 LEU B CA 1
ATOM 3229 C C . LEU B 1 187 ? 5.438 18.672 3.119 1 88.75 187 LEU B C 1
ATOM 3231 O O . LEU B 1 187 ? 4.609 18.875 4.008 1 88.75 187 LEU B O 1
ATOM 3235 N N . SER B 1 188 ? 6.613 18.125 3.35 1 88.5 188 SER B N 1
ATOM 3236 C CA . SER B 1 188 ? 7.012 17.75 4.703 1 88.5 188 SER B CA 1
ATOM 3237 C C . SER B 1 188 ? 7.039 18.969 5.621 1 88.5 188 SER B C 1
ATOM 3239 O O . SER B 1 188 ? 6.754 18.859 6.816 1 88.5 188 SER B O 1
ATOM 3241 N N . GLN B 1 189 ? 7.301 20.094 5.105 1 87 189 GLN B N 1
ATOM 3242 C CA . GLN B 1 189 ? 7.434 21.312 5.875 1 87 189 GLN B CA 1
ATOM 3243 C C . GLN B 1 189 ? 6.078 21.797 6.398 1 87 189 GLN B C 1
ATOM 3245 O O . GLN B 1 189 ? 6.012 22.641 7.293 1 87 189 GLN B O 1
ATOM 3250 N N . THR B 1 190 ? 5.074 21.203 5.895 1 85.19 190 THR B N 1
ATOM 3251 C CA . THR B 1 190 ? 3.742 21.609 6.324 1 85.19 190 THR B CA 1
ATOM 3252 C C . THR B 1 190 ? 3.406 21 7.684 1 85.19 190 THR B C 1
ATOM 3254 O O . THR B 1 190 ? 2.512 21.5 8.383 1 85.19 190 THR B O 1
ATOM 3257 N N . HIS B 1 191 ? 4.09 19.922 8.07 1 84.88 191 HIS B N 1
ATOM 3258 C CA . HIS B 1 191 ? 3.66 19.266 9.305 1 84.88 191 HIS B CA 1
ATOM 3259 C C . HIS B 1 191 ? 4.859 18.797 10.125 1 84.88 191 HIS B C 1
ATOM 3261 O O . HIS B 1 191 ? 4.711 18.438 11.289 1 84.88 191 HIS B O 1
ATOM 3267 N N . ILE B 1 192 ? 5.98 18.844 9.586 1 87.06 192 ILE B N 1
ATOM 3268 C CA . ILE B 1 192 ? 7.191 18.438 10.297 1 87.06 192 ILE B CA 1
ATOM 3269 C C . ILE B 1 192 ? 8.086 19.656 10.508 1 87.06 192 ILE B C 1
ATOM 3271 O O . ILE B 1 192 ? 8.555 20.266 9.547 1 87.06 192 ILE B O 1
ATOM 3275 N N . GLN B 1 193 ? 8.312 19.969 11.719 1 87.69 193 GLN B N 1
ATOM 3276 C CA . GLN B 1 193 ? 9.18 21.094 12.062 1 87.69 193 GLN B CA 1
ATOM 3277 C C . GLN B 1 193 ? 10.656 20.688 11.977 1 87.69 193 GLN B C 1
ATOM 3279 O O . GLN B 1 193 ? 11.477 21.438 11.445 1 87.69 193 GLN B O 1
ATOM 3284 N N . SER B 1 194 ? 10.93 19.547 12.562 1 88.81 194 SER B N 1
ATOM 3285 C CA . SER B 1 194 ? 12.297 19.031 12.57 1 88.81 194 SER B CA 1
ATOM 3286 C C . SER B 1 194 ? 12.312 17.516 12.719 1 88.81 194 SER B C 1
ATOM 3288 O O . SER B 1 194 ? 11.289 16.906 13.047 1 88.81 194 SER B O 1
ATOM 3290 N N . PHE B 1 195 ? 13.445 16.969 12.359 1 88.56 195 PHE B N 1
ATOM 3291 C CA . PHE B 1 195 ? 13.617 15.539 12.547 1 88.56 195 PHE B CA 1
ATOM 3292 C C . PHE B 1 195 ? 15.055 15.219 12.953 1 88.56 195 PHE B C 1
ATOM 3294 O O . PHE B 1 195 ? 15.945 16.047 12.812 1 88.56 195 PHE B O 1
ATOM 3301 N N . LYS B 1 196 ? 15.18 14.07 13.602 1 89.81 196 LYS B N 1
ATOM 3302 C CA . LYS B 1 196 ? 16.453 13.523 14.039 1 89.81 196 LYS B CA 1
ATOM 3303 C C . LYS B 1 196 ? 16.641 12.086 13.555 1 89.81 196 LYS B C 1
ATOM 3305 O O . LYS B 1 196 ? 15.773 11.242 13.766 1 89.81 196 LYS B O 1
ATOM 3310 N N . TYR B 1 197 ? 17.719 11.938 12.789 1 89 197 TYR B N 1
ATOM 3311 C CA . TYR B 1 197 ? 18.094 10.562 12.453 1 89 197 TYR B CA 1
ATOM 3312 C C . TYR B 1 197 ? 18.734 9.867 13.656 1 89 197 TYR B C 1
ATOM 3314 O O . TYR B 1 197 ? 19.703 10.359 14.227 1 89 197 TYR B O 1
ATOM 3322 N N . ILE B 1 198 ? 18.234 8.727 14.008 1 90.5 198 ILE B N 1
ATOM 3323 C CA . ILE B 1 198 ? 18.719 8.117 15.242 1 90.5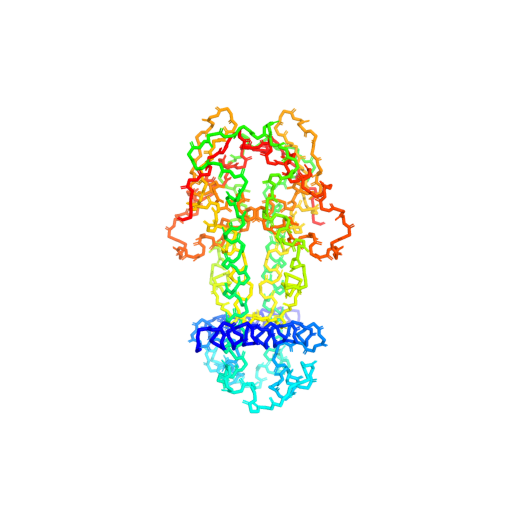 198 ILE B CA 1
ATOM 3324 C C . ILE B 1 198 ? 19.438 6.805 14.922 1 90.5 198 ILE B C 1
ATOM 3326 O O . ILE B 1 198 ? 19.938 6.129 15.828 1 90.5 198 ILE B O 1
ATOM 3330 N N . GLY B 1 199 ? 19.531 6.434 13.75 1 82.19 199 GLY B N 1
ATOM 3331 C CA . GLY B 1 199 ? 20.266 5.242 13.359 1 82.19 199 GLY B CA 1
ATOM 3332 C C . GLY B 1 199 ? 19.359 4.062 13.047 1 82.19 199 GLY B C 1
ATOM 3333 O O . GLY B 1 199 ? 18.156 4.129 13.25 1 82.19 199 GLY B O 1
ATOM 3334 N N . ARG B 1 200 ? 19.984 3.1 12.398 1 75.31 200 ARG B N 1
ATOM 3335 C CA . ARG B 1 200 ? 19.297 1.873 12.023 1 75.31 200 ARG B CA 1
ATOM 3336 C C . ARG B 1 200 ? 19.344 0.847 13.148 1 75.31 200 ARG B C 1
ATOM 3338 O O . ARG B 1 200 ? 20.297 0.819 13.93 1 75.31 200 ARG B O 1
#

InterPro domains:
  IPR001647 DNA-binding HTH domain, TetR-type [PF00440] (21-64)
  IPR001647 DNA-binding HTH domain, TetR-type [PS50977] (13-73)
  IPR009057 Homedomain-like superfamily [SSF46689] (10-72)
  IPR050624 Nucleoid occlusion factor SlmA/HTH-type transcriptional regulator [PTHR43479] (7-190)

Radius of gyration: 23.77 Å; Cα contacts (8 Å, |Δi|>4): 511; chains: 2; bounding box: 89×55×42 Å

Secondary structure (DSSP, 8-state):
-HHHHHHHHHHHHHHHHHHHHHHHHHHHHH-TTT--HHHHHHHHT--HHHHHHH-SSHHHHHHHHHHHHHHHHHHHTTTTS-TT-EEEGGG--GGG-HHHHHHHHTHHHHGGGG-SS-STTHHHHHHHHHHHHHHHHEEEEEGGG----HHHHHHHHHHHHHHHHHHHHHTTT-S-HHHHHHHHHHHHTTTEEEEEE---/-HHHHHHHHHHHHHHHHHHHHHHHHHHHHH-TTT--HHHHHHHHT--HHHHHHH-SSHHHHHHHHHHHHHHHHHHHTTTTS-TT-EEEGGG--GGG-HHHHHHHHTHHHHGGGG-SS-STTHHHHHHHHHHHHHHHHEEEEEGGG----HHHHHHHHHHHHHHHHHHHHHTTT-S-HHHHHHHHHHHHTTTEEEEEE---

Organism: NCBI:txid361277

Solvent-accessible surface area (backbone atoms only — not comparable to full-atom values): 21650 Å² total; per-residue (Å²): 110,66,66,58,47,52,48,48,50,51,50,52,50,50,52,50,50,38,48,47,51,25,47,50,54,44,28,76,71,62,21,39,86,70,58,45,69,67,57,32,24,59,68,47,72,49,52,70,68,62,48,56,73,77,30,93,47,67,65,54,47,50,50,50,47,52,50,53,54,52,51,48,48,59,58,30,64,48,70,82,52,56,69,71,44,77,41,49,46,87,66,62,53,76,85,58,48,36,47,57,54,51,47,63,74,40,38,75,61,62,48,46,68,76,43,85,56,34,63,89,57,45,84,58,46,54,59,45,51,45,27,46,43,37,60,63,23,41,46,78,38,40,49,92,66,57,88,62,63,60,70,57,50,27,34,22,52,22,25,10,51,46,34,48,51,52,48,40,47,74,56,66,57,68,65,52,70,68,59,51,46,47,54,52,49,59,55,44,52,56,41,34,43,29,38,23,37,64,42,133,110,67,66,58,48,53,49,49,50,51,48,52,49,48,52,52,49,38,46,47,51,24,45,49,54,46,29,75,72,62,22,39,86,71,57,46,69,68,56,32,24,60,68,46,71,49,53,67,68,61,48,56,72,77,31,92,46,68,64,53,49,50,49,50,47,52,50,52,54,52,52,48,48,60,57,29,63,49,70,80,52,56,68,70,45,76,41,49,47,87,65,63,54,76,84,57,48,36,48,57,54,52,47,64,74,41,38,76,63,62,48,45,69,79,45,87,56,35,62,90,57,45,84,58,47,54,59,45,52,46,25,47,43,37,60,64,25,39,45,77,37,40,49,93,66,57,88,63,63,60,70,56,49,28,35,21,52,22,26,10,51,45,33,48,50,50,50,40,47,75,56,66,58,69,66,52,68,68,59,51,46,48,53,53,50,58,54,45,52,55,41,35,42,29,38,23,38,64,42,132

pLDDT: mean 90.61, std 11.08, range [47.53, 98.81]